Protein AF-A0A1H0ZGH8-F1 (afdb_monomer)

Secondary structure (DSSP, 8-state):
--------------------------------------SSHHHHHHHHHHHHHHHHHHHHHHHHHHHHHHHHHHHHHHHHHHHHHHHHHHHHHHHHHHHHHHHHHHHHHHHHHHHHHHHHHHHHHHHHHHHHHHHHHHHHHHHHHHHHHHHHHHHHHHHHHHHHHHHHHHHHHHHHHHHHHHHHHHHHHHHHHHHHHHHHHHHHHHHHHHHHHHHHHHHHHHHHHHHHHHHHHHHHHHHHHHHHHHHTTS--------------------------------------------TTSHHHHHTTTTPPPHHHHHHHHHHHHHHHHHHHHHHHHHHHHHHHHHHHHHHHHHHTT-HHHHHHHHHHHHHHHHHHHHHHT----TTS-HHHHSPP-EEEEETTEEEEE-HHHHHHHHHHHHHHHHHHHHHHHHHHHTT----GGG-HHHHH--TT--S-SS-HHHHHHHHHHHHHHHHHHHHHT--SSEEE-TTS-EEE-HHHHHHHH--EE--

Foldseek 3Di:
DDDDDDDDD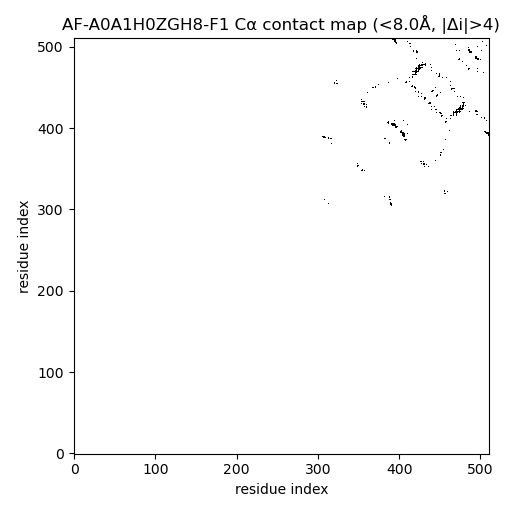DDDDDDDDDDDDDDDDDDDDDDDDDDDDDDPPPVVVVVVVVVVVVVVVVVVVVVVVVVVVVVVVVVVVVVVVVVVVVVVVVVVVVVVVVVVVVVVVVVVVVVVVVVVVVVVVVVVVVVVVVVVVVVVVVVVVVVVVVVVVVVVVVVVVVVVVVVVVVVVVVVVVVVVVVVVVVVVVVVVVVVVVVVVVVVVVVVVVVVVVVVVVVVVVVVVVVVVVVVVVVVVVVVVVVVVVVVVVVVPPDDDDDDDDDDDDDDDDDDDDDDDDDDDDDDDDDDDDDDDDDDDDDPDPPVVVVQVVQWDDPVQLVVQVVVLVVQLVVVVVVVVVCVVVVVVVLVVVLVVCVVLVLPQLNVLLVVVVVLVVVLCVVQVPDPDDSVPDCQSTGDWFWWWDDPNDIDTGHPVLLVLLLVLLFQLLQSLLSNLLSCLVSVHDQDLCPRVCLVCSCRPPNSDRDHPNSSSQSSNVSNVNSNVCNNVVHAPQWDQDPVRGIGGDPVSSCVSGVIDTDD

Structure (mmCIF, N/CA/C/O backbone):
data_AF-A0A1H0ZGH8-F1
#
_entry.id   AF-A0A1H0ZGH8-F1
#
loop_
_atom_site.group_PDB
_atom_site.id
_atom_site.type_symbol
_atom_site.label_atom_id
_atom_site.label_alt_id
_atom_site.label_comp_id
_atom_site.label_asym_id
_atom_site.label_entity_id
_atom_site.label_seq_id
_atom_site.pdbx_PDB_ins_code
_atom_site.Cartn_x
_atom_site.Cartn_y
_atom_site.Cartn_z
_atom_site.occupancy
_atom_site.B_iso_or_equiv
_atom_site.auth_seq_id
_atom_site.auth_comp_id
_atom_site.auth_asym_id
_atom_site.auth_atom_id
_atom_site.pdbx_PDB_model_num
ATOM 1 N N . MET A 1 1 ? 9.367 -15.165 -53.418 1.00 35.41 1 MET A N 1
ATOM 2 C CA . MET A 1 1 ? 10.200 -16.114 -54.198 1.00 35.41 1 MET A CA 1
ATOM 3 C C . MET A 1 1 ? 11.590 -15.508 -54.371 1.00 35.41 1 MET A C 1
ATOM 5 O O . MET A 1 1 ? 11.690 -14.289 -54.335 1.00 35.41 1 MET A O 1
ATOM 9 N N . LYS A 1 2 ? 12.652 -16.321 -54.455 1.00 34.22 2 LYS A N 1
ATOM 10 C CA . LYS A 1 2 ? 14.049 -15.844 -54.530 1.00 34.22 2 LYS A CA 1
ATOM 11 C C . LYS A 1 2 ? 14.490 -15.738 -55.994 1.00 34.22 2 LYS A C 1
ATOM 13 O O . LYS A 1 2 ? 14.250 -16.679 -56.740 1.00 34.22 2 LYS A O 1
ATOM 18 N N . PHE A 1 3 ? 15.186 -14.664 -56.362 1.00 30.50 3 PHE A N 1
ATOM 19 C CA . PHE A 1 3 ? 15.904 -14.552 -57.636 1.00 30.50 3 PHE A CA 1
ATOM 20 C C . PHE A 1 3 ? 17.407 -14.397 -57.384 1.00 30.50 3 PHE A C 1
ATOM 22 O O . PHE A 1 3 ? 17.817 -13.753 -56.421 1.00 30.50 3 PHE A O 1
ATOM 29 N N . SER A 1 4 ? 18.213 -14.994 -58.259 1.00 39.03 4 SER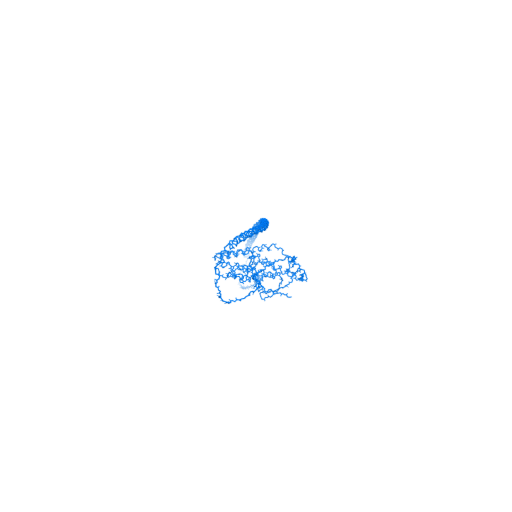 A N 1
ATOM 30 C CA . SER A 1 4 ? 19.667 -14.839 -58.322 1.00 39.03 4 SER A CA 1
ATOM 31 C C . SER A 1 4 ? 20.083 -14.917 -59.793 1.00 39.03 4 SER A C 1
ATOM 33 O O . SER A 1 4 ? 19.765 -15.922 -60.431 1.00 39.03 4 SER A O 1
ATOM 35 N N . PRO A 1 5 ? 20.748 -13.895 -60.358 1.00 48.28 5 PRO A N 1
ATOM 36 C CA . PRO A 1 5 ? 21.273 -13.957 -61.712 1.00 48.28 5 PRO A CA 1
ATOM 37 C C . PRO A 1 5 ? 22.747 -14.386 -61.699 1.00 48.28 5 PRO A C 1
ATOM 39 O O . PRO A 1 5 ? 23.598 -13.725 -61.102 1.00 48.28 5 PRO A O 1
ATOM 42 N N . ARG A 1 6 ? 23.073 -15.465 -62.418 1.00 38.88 6 ARG A N 1
ATOM 43 C CA . ARG A 1 6 ? 24.443 -15.731 -62.880 1.00 38.88 6 ARG A CA 1
ATOM 44 C C . ARG A 1 6 ? 24.473 -15.793 -64.400 1.00 38.88 6 ARG A C 1
ATOM 46 O O . ARG A 1 6 ? 23.538 -16.263 -65.035 1.00 38.88 6 ARG A O 1
ATOM 53 N N . GLN A 1 7 ? 25.557 -15.251 -64.936 1.00 35.25 7 GLN A N 1
ATOM 54 C CA . GLN A 1 7 ? 25.839 -15.103 -66.358 1.00 35.25 7 GLN A CA 1
ATOM 55 C C . GLN A 1 7 ? 26.063 -16.463 -67.027 1.00 35.25 7 GLN A C 1
ATOM 57 O O . GLN A 1 7 ? 26.673 -17.335 -66.411 1.00 35.25 7 GLN A O 1
ATOM 62 N N . GLN A 1 8 ? 25.688 -16.571 -68.304 1.00 33.31 8 GLN A N 1
ATOM 63 C CA . GLN A 1 8 ? 26.435 -17.278 -69.354 1.00 33.31 8 GLN A CA 1
ATOM 64 C C . GLN A 1 8 ? 25.757 -17.013 -70.708 1.00 33.31 8 GLN A C 1
ATOM 66 O O . GLN A 1 8 ? 24.575 -17.302 -70.871 1.00 33.31 8 GLN A O 1
ATOM 71 N N . THR A 1 9 ? 26.508 -16.482 -71.675 1.00 39.00 9 THR A N 1
ATOM 72 C CA . THR A 1 9 ? 26.060 -16.323 -73.070 1.00 39.00 9 THR A CA 1
ATOM 73 C C . THR A 1 9 ? 27.145 -16.848 -74.010 1.00 39.00 9 THR A C 1
ATOM 75 O O . THR A 1 9 ? 28.322 -16.878 -73.652 1.00 39.00 9 THR A O 1
ATOM 78 N N . LEU A 1 10 ? 26.719 -17.358 -75.165 1.00 34.16 10 LEU A N 1
ATOM 79 C CA . LEU A 1 10 ? 27.403 -18.416 -75.911 1.00 34.16 10 LEU A CA 1
ATOM 80 C C . LEU A 1 10 ? 28.387 -17.938 -76.993 1.00 34.16 10 LEU A C 1
ATOM 82 O O . LEU A 1 10 ? 28.419 -16.778 -77.392 1.00 34.16 10 LEU A O 1
ATOM 86 N N . TRP A 1 11 ? 29.166 -18.910 -77.473 1.00 33.50 11 TRP A N 1
ATOM 87 C CA . TRP A 1 11 ? 30.045 -18.844 -78.640 1.00 33.50 11 TRP A CA 1
ATOM 88 C C . TRP A 1 11 ? 29.290 -18.601 -79.957 1.00 33.50 11 TRP A C 1
ATOM 90 O O . TRP A 1 11 ? 28.129 -18.982 -80.097 1.00 33.50 11 TRP A O 1
ATOM 100 N N . SER A 1 12 ? 30.000 -18.109 -80.977 1.00 33.00 12 SER A N 1
ATOM 101 C CA . SER A 1 12 ? 29.697 -18.351 -82.399 1.00 33.00 12 SER A CA 1
ATOM 102 C C . SER A 1 12 ? 30.979 -18.252 -83.236 1.00 33.00 12 SER A C 1
ATOM 104 O O . SER A 1 12 ? 31.817 -17.391 -82.980 1.00 33.00 12 SER A O 1
ATOM 106 N N . VAL A 1 13 ? 31.144 -19.162 -84.200 1.00 38.44 13 VAL A N 1
ATOM 107 C CA . VAL A 1 13 ? 32.331 -19.300 -85.069 1.00 38.44 13 VAL A CA 1
ATOM 108 C C . VAL A 1 13 ? 32.000 -18.860 -86.503 1.00 38.44 13 VAL A C 1
ATOM 110 O O . VAL A 1 13 ? 30.837 -18.764 -86.883 1.00 38.44 13 VAL A O 1
ATOM 113 N N . ALA A 1 14 ? 33.052 -18.546 -87.259 1.00 36.88 14 ALA A N 1
ATOM 114 C CA . ALA A 1 14 ? 33.053 -17.985 -88.605 1.00 36.88 14 ALA A CA 1
ATOM 115 C C . ALA A 1 14 ? 32.233 -18.735 -89.673 1.00 36.88 14 ALA A C 1
ATOM 117 O O . ALA A 1 14 ? 32.023 -19.945 -89.612 1.00 36.88 14 ALA A O 1
ATOM 118 N N . LEU A 1 15 ? 31.919 -17.995 -90.738 1.00 31.98 15 LEU A N 1
ATOM 119 C CA . LEU A 1 15 ? 31.565 -18.511 -92.056 1.00 31.98 15 LEU A CA 1
ATOM 120 C C . LEU A 1 15 ? 32.203 -17.593 -93.107 1.00 31.98 15 LEU A C 1
ATOM 122 O O . LEU A 1 15 ? 32.178 -16.373 -92.959 1.00 31.98 15 LEU A O 1
ATOM 126 N N . GLY A 1 16 ? 32.798 -18.177 -94.144 1.00 29.95 16 GLY A N 1
ATOM 127 C CA . GLY A 1 16 ? 33.355 -17.450 -95.284 1.00 29.95 16 GLY A CA 1
ATOM 128 C C . GLY A 1 16 ? 32.779 -17.975 -96.594 1.00 29.95 16 GLY A C 1
ATOM 129 O O . GLY A 1 16 ? 32.256 -19.087 -96.639 1.00 29.95 16 GLY A O 1
ATOM 130 N N . ALA A 1 17 ? 32.904 -17.188 -97.661 1.00 30.97 17 ALA A N 1
ATOM 131 C CA . ALA A 1 17 ? 32.703 -17.631 -99.037 1.00 30.97 17 ALA A CA 1
ATOM 132 C C . ALA A 1 17 ? 33.471 -16.708 -99.995 1.00 30.97 17 ALA A C 1
ATOM 134 O O . ALA A 1 17 ? 33.555 -15.502 -99.766 1.00 30.97 17 ALA A O 1
ATOM 135 N N . ALA A 1 18 ? 34.012 -17.279 -101.068 1.00 35.06 18 ALA A N 1
ATOM 136 C CA . ALA A 1 18 ? 34.669 -16.579 -102.169 1.00 35.06 18 ALA A CA 1
ATOM 137 C C . ALA A 1 18 ? 34.145 -17.138 -103.500 1.00 35.06 18 ALA A C 1
ATOM 139 O O . ALA A 1 18 ? 33.800 -18.313 -103.532 1.00 35.06 18 ALA A O 1
ATOM 140 N N . LEU A 1 19 ? 34.100 -16.309 -104.552 1.00 33.81 19 LEU A N 1
ATOM 141 C CA . LEU A 1 19 ? 33.882 -16.576 -105.996 1.00 33.81 19 LEU A CA 1
ATOM 142 C C . LEU A 1 19 ? 33.935 -15.179 -106.696 1.00 33.81 19 LEU A C 1
ATOM 144 O O . LEU A 1 19 ? 33.584 -14.199 -106.046 1.00 33.81 19 LEU A O 1
ATOM 148 N N . ALA A 1 20 ? 34.290 -14.960 -107.972 1.00 31.91 20 ALA A N 1
ATOM 149 C CA . ALA A 1 20 ? 35.032 -15.742 -108.974 1.00 31.91 20 ALA A CA 1
ATOM 150 C C . ALA A 1 20 ? 35.286 -14.908 -110.265 1.00 31.91 20 ALA A C 1
ATOM 152 O O . ALA A 1 20 ? 34.712 -13.832 -110.414 1.00 31.91 20 ALA A O 1
ATOM 153 N N . LEU A 1 21 ? 36.020 -15.531 -111.213 1.00 31.80 21 LEU A N 1
ATOM 154 C CA . LEU A 1 21 ? 36.172 -15.270 -112.672 1.00 31.80 21 LEU A CA 1
ATOM 155 C C . LEU A 1 21 ? 37.342 -14.328 -113.049 1.00 31.80 21 LEU A C 1
ATOM 157 O O . LEU A 1 21 ? 37.540 -13.317 -112.391 1.00 31.80 21 LEU A O 1
ATOM 161 N N . GLY A 1 22 ? 38.221 -14.609 -114.031 1.00 30.20 22 GLY A N 1
ATOM 162 C CA . GLY A 1 22 ? 38.141 -15.431 -115.268 1.00 30.20 22 GLY A CA 1
ATOM 163 C C . GLY A 1 22 ? 38.041 -14.478 -116.479 1.00 30.20 22 GLY A C 1
ATOM 164 O O . GLY A 1 22 ? 37.261 -13.543 -116.393 1.00 30.20 22 GLY A O 1
ATOM 165 N N . MET A 1 23 ? 38.750 -14.541 -117.616 1.00 32.25 23 MET A N 1
ATOM 166 C CA . MET A 1 23 ? 39.504 -15.538 -118.417 1.00 32.25 23 MET A CA 1
ATOM 167 C C . MET A 1 23 ? 40.626 -14.769 -119.199 1.00 32.25 23 MET A C 1
ATOM 169 O O . MET A 1 23 ? 40.714 -13.558 -119.033 1.00 32.25 23 MET A O 1
ATOM 173 N N . GLY A 1 24 ? 41.513 -15.291 -120.066 1.00 29.92 24 GLY A N 1
ATOM 174 C CA . GLY A 1 24 ? 41.776 -16.623 -120.643 1.00 29.92 24 GLY A CA 1
ATOM 175 C C . GLY A 1 24 ? 43.001 -16.584 -121.604 1.00 29.92 24 GLY A C 1
ATOM 176 O O . GLY A 1 24 ? 43.551 -15.515 -121.851 1.00 29.92 24 GLY A O 1
ATOM 177 N N . ALA A 1 25 ? 43.443 -17.742 -122.119 1.00 32.28 25 ALA A N 1
ATOM 178 C CA . ALA A 1 25 ? 44.530 -17.904 -123.118 1.00 32.28 25 ALA A CA 1
ATOM 179 C C . ALA A 1 25 ? 43.969 -17.847 -124.580 1.00 32.28 25 ALA A C 1
ATOM 181 O O . ALA A 1 25 ? 42.783 -17.575 -124.727 1.00 32.28 25 ALA A O 1
ATOM 182 N N . ALA A 1 26 ? 44.666 -18.076 -125.711 1.00 31.95 26 ALA A N 1
ATOM 183 C CA . ALA A 1 26 ? 45.982 -18.667 -126.023 1.00 31.95 26 ALA A CA 1
ATOM 184 C C . ALA A 1 26 ? 46.536 -18.159 -127.397 1.00 31.95 26 ALA A C 1
ATOM 186 O O . ALA A 1 26 ? 46.097 -17.127 -127.891 1.00 31.95 26 ALA A O 1
ATOM 187 N N . ALA A 1 27 ? 47.523 -18.857 -127.987 1.00 35.25 27 ALA A N 1
ATOM 188 C CA . ALA A 1 27 ? 48.404 -18.397 -129.083 1.00 35.25 27 ALA A CA 1
ATOM 189 C C . ALA A 1 27 ? 48.091 -18.956 -130.507 1.00 35.25 27 ALA A C 1
ATOM 191 O O . ALA A 1 27 ? 47.054 -19.581 -130.704 1.00 35.25 27 ALA A O 1
ATOM 192 N N . THR A 1 28 ? 49.068 -18.817 -131.436 1.00 35.22 28 THR A N 1
ATOM 193 C CA . THR A 1 28 ? 49.209 -19.355 -132.832 1.00 35.22 28 THR A CA 1
ATOM 194 C C . THR A 1 28 ? 48.616 -18.498 -133.975 1.00 35.22 28 THR A C 1
ATOM 196 O O . THR A 1 28 ? 47.632 -17.810 -133.742 1.00 35.22 28 THR A O 1
ATOM 199 N N . ALA A 1 29 ? 49.126 -18.480 -135.226 1.00 33.81 29 ALA A N 1
ATOM 200 C CA . ALA A 1 29 ? 50.468 -18.751 -135.806 1.00 33.81 29 ALA A CA 1
ATOM 201 C C . ALA A 1 29 ? 50.516 -18.345 -137.314 1.00 33.81 29 ALA A C 1
ATOM 203 O O . ALA A 1 29 ? 49.486 -18.444 -137.970 1.00 33.81 29 ALA A O 1
ATOM 204 N N . GLN A 1 30 ? 51.717 -18.031 -137.851 1.00 35.06 30 GLN A N 1
ATOM 205 C CA . GLN A 1 30 ? 52.106 -17.972 -139.295 1.00 35.06 30 GLN A CA 1
ATOM 206 C C . GLN A 1 30 ? 51.348 -16.947 -140.195 1.00 35.06 30 GLN A C 1
ATOM 208 O O . GLN A 1 30 ? 50.304 -16.442 -139.813 1.00 35.06 30 GLN A O 1
ATOM 213 N N . ASP A 1 31 ? 51.845 -16.487 -141.353 1.00 31.62 31 ASP A N 1
ATOM 214 C CA . ASP A 1 31 ? 52.792 -17.063 -142.328 1.00 31.62 31 ASP A CA 1
ATOM 215 C C . ASP A 1 31 ? 53.633 -15.970 -143.054 1.00 31.62 31 ASP A C 1
ATOM 217 O O . ASP A 1 31 ? 53.323 -14.789 -142.933 1.00 31.62 31 ASP A O 1
ATOM 221 N N . ARG A 1 32 ? 54.682 -16.420 -143.765 1.00 32.38 32 ARG A N 1
ATOM 222 C CA . ARG A 1 32 ? 55.475 -15.859 -144.902 1.00 32.38 32 ARG A CA 1
ATOM 223 C C . ARG A 1 32 ? 55.367 -14.378 -145.338 1.00 32.38 32 ARG A C 1
ATOM 225 O O . ARG A 1 32 ? 54.295 -13.790 -145.361 1.00 32.38 32 ARG A O 1
ATOM 232 N N . ASP A 1 33 ? 56.433 -13.747 -145.843 1.00 33.22 33 ASP A N 1
ATOM 233 C CA . ASP A 1 33 ? 57.832 -14.176 -146.115 1.00 33.22 33 ASP A CA 1
ATOM 234 C C . ASP A 1 33 ? 58.761 -12.928 -145.925 1.00 33.22 33 ASP A C 1
ATOM 236 O O . ASP A 1 33 ? 58.367 -12.033 -145.178 1.00 33.22 33 ASP A O 1
ATOM 240 N N . ASP A 1 34 ? 59.982 -12.722 -146.441 1.00 32.81 34 ASP A N 1
ATOM 241 C CA . ASP A 1 34 ? 60.816 -13.389 -147.461 1.00 32.81 34 ASP A CA 1
ATOM 242 C C . ASP A 1 34 ? 62.328 -13.160 -147.141 1.00 32.81 34 ASP A C 1
ATOM 244 O O . ASP A 1 34 ? 62.718 -12.972 -145.983 1.00 32.81 34 ASP A O 1
ATOM 248 N N . ARG A 1 35 ? 63.190 -13.162 -148.163 1.00 36.09 35 ARG A N 1
ATOM 249 C CA . ARG A 1 35 ? 64.628 -12.822 -148.178 1.00 36.09 35 ARG A CA 1
ATOM 250 C C . ARG A 1 35 ? 64.806 -11.395 -148.741 1.00 36.09 35 ARG A C 1
ATOM 252 O O . ARG A 1 35 ? 63.948 -10.926 -149.473 1.00 36.09 35 ARG A O 1
ATOM 259 N N . GLU A 1 36 ? 65.843 -10.610 -148.453 1.00 35.78 36 GLU A N 1
ATOM 260 C CA . GLU A 1 36 ? 67.275 -10.893 -148.257 1.00 35.78 36 GLU A CA 1
ATOM 261 C C . GLU A 1 36 ? 67.909 -9.781 -147.357 1.00 35.78 36 GLU A C 1
ATOM 263 O O . GLU A 1 36 ? 67.168 -9.073 -146.685 1.00 35.78 36 GLU A O 1
ATOM 268 N N . ASP A 1 37 ? 69.243 -9.620 -147.312 1.00 39.06 37 ASP A N 1
ATOM 269 C CA . ASP A 1 37 ? 70.017 -8.603 -146.536 1.00 39.06 37 ASP A CA 1
ATOM 270 C C . ASP A 1 37 ? 70.392 -8.926 -145.067 1.00 39.06 37 ASP A C 1
ATOM 272 O O . ASP A 1 37 ? 70.087 -8.214 -144.104 1.00 39.06 37 ASP A O 1
ATOM 276 N N . LYS A 1 38 ? 71.189 -9.990 -144.897 1.00 45.91 38 LYS A N 1
ATOM 277 C CA . LYS A 1 38 ? 71.980 -10.240 -143.676 1.00 45.91 38 LYS A CA 1
ATOM 278 C C . LYS A 1 38 ? 73.249 -9.368 -143.597 1.00 45.91 38 LYS A C 1
ATOM 280 O O . LYS A 1 38 ? 73.778 -8.921 -144.603 1.00 45.91 38 LYS A O 1
ATOM 285 N N . GLU A 1 39 ? 73.779 -9.270 -142.370 1.00 44.16 39 GLU A N 1
ATOM 286 C CA . GLU A 1 39 ? 75.159 -8.904 -141.959 1.00 44.16 39 GLU A CA 1
ATOM 287 C C . GLU A 1 39 ? 75.441 -7.490 -141.406 1.00 44.16 39 GLU A C 1
ATOM 289 O O . GLU A 1 39 ? 76.389 -7.352 -140.633 1.00 44.16 39 GLU A O 1
ATOM 294 N N . GLN A 1 40 ? 74.610 -6.462 -141.631 1.00 47.59 40 GLN A N 1
ATOM 295 C CA . GLN A 1 40 ? 74.812 -5.146 -140.970 1.00 47.59 40 GLN A CA 1
ATOM 296 C C . GLN A 1 40 ? 74.002 -4.934 -139.670 1.00 47.59 40 GLN A C 1
ATOM 298 O O . GLN A 1 40 ? 74.335 -4.059 -138.868 1.00 47.59 40 GLN A O 1
ATOM 303 N N . SER A 1 41 ? 72.976 -5.753 -139.410 1.00 50.59 41 SER A N 1
ATOM 304 C CA . SER A 1 41 ? 72.090 -5.634 -138.231 1.00 50.59 41 SER A CA 1
ATOM 305 C C . SER A 1 41 ? 72.792 -5.960 -136.898 1.00 50.59 41 SER A C 1
ATOM 307 O O . SER A 1 41 ? 72.607 -5.285 -135.877 1.00 50.59 41 SER A O 1
ATOM 309 N N . ASP A 1 42 ? 73.648 -6.983 -136.909 1.00 52.72 42 ASP A N 1
ATOM 310 C CA . ASP A 1 42 ? 73.988 -7.743 -135.701 1.00 52.72 42 ASP A CA 1
ATOM 311 C C . ASP A 1 42 ? 74.955 -7.004 -134.764 1.00 52.72 42 ASP A C 1
ATOM 313 O O . ASP A 1 42 ? 74.955 -7.227 -133.549 1.00 52.72 42 ASP A O 1
ATOM 317 N N . ASN A 1 43 ? 75.750 -6.071 -135.298 1.00 55.62 43 ASN A N 1
ATOM 318 C CA . ASN A 1 43 ? 76.629 -5.222 -134.492 1.00 55.62 43 ASN A CA 1
ATOM 319 C C . ASN A 1 43 ? 75.876 -4.080 -133.792 1.00 55.62 43 ASN A C 1
ATOM 321 O O . ASN A 1 43 ? 76.265 -3.693 -132.688 1.00 55.62 43 ASN A O 1
ATOM 325 N N . LYS A 1 44 ? 74.780 -3.573 -134.374 1.00 57.22 44 LYS A N 1
ATOM 326 C CA . LYS A 1 44 ? 73.955 -2.534 -133.738 1.00 57.22 44 LYS A CA 1
ATOM 327 C C . LYS A 1 44 ? 73.125 -3.125 -132.595 1.00 57.22 44 LYS A C 1
ATOM 329 O O . LYS A 1 44 ? 73.181 -2.619 -131.475 1.00 57.22 44 LYS A O 1
ATOM 334 N N . ALA A 1 45 ? 72.491 -4.276 -132.835 1.00 57.19 45 ALA A N 1
ATOM 335 C CA . ALA A 1 45 ? 71.719 -5.005 -131.826 1.00 57.19 45 ALA A CA 1
ATOM 336 C C . ALA A 1 45 ? 72.531 -5.305 -130.546 1.00 57.19 45 ALA A C 1
ATOM 338 O O . ALA A 1 45 ? 72.040 -5.116 -129.433 1.00 57.19 45 ALA A O 1
ATOM 339 N N . ARG A 1 46 ? 73.806 -5.704 -130.680 1.00 60.97 46 ARG A N 1
ATOM 340 C CA . ARG A 1 46 ? 74.699 -5.979 -129.535 1.00 60.97 46 ARG A CA 1
ATOM 341 C C . ARG A 1 46 ? 75.082 -4.732 -128.729 1.00 60.97 46 ARG A C 1
ATOM 343 O O . ARG A 1 46 ? 75.343 -4.850 -127.530 1.00 60.97 46 ARG A O 1
ATOM 350 N N . ALA A 1 47 ? 75.135 -3.554 -129.353 1.00 61.31 47 ALA A N 1
ATOM 351 C CA . ALA A 1 47 ? 75.419 -2.297 -128.662 1.00 61.31 47 ALA A CA 1
ATOM 352 C C . ALA A 1 47 ? 74.206 -1.827 -127.840 1.00 61.31 47 ALA A C 1
ATOM 354 O O . ALA A 1 47 ? 74.349 -1.507 -126.656 1.00 61.31 47 ALA A O 1
ATOM 355 N N . ASP A 1 48 ? 73.011 -1.879 -128.433 1.00 63.69 48 ASP A N 1
ATOM 356 C CA . ASP A 1 48 ? 71.762 -1.506 -127.761 1.00 63.69 48 ASP A CA 1
ATOM 357 C C . ASP A 1 48 ? 71.427 -2.479 -126.615 1.00 63.69 48 ASP A C 1
ATOM 359 O O . ASP A 1 48 ? 71.094 -2.047 -125.510 1.00 63.69 48 ASP A O 1
ATOM 363 N N . GLN A 1 49 ? 71.658 -3.784 -126.802 1.00 67.12 49 GLN A N 1
ATOM 364 C CA . GLN A 1 49 ? 71.487 -4.795 -125.750 1.00 67.12 49 GLN A CA 1
ATOM 365 C C . GLN A 1 49 ? 72.419 -4.566 -124.541 1.00 67.12 49 GLN A C 1
ATOM 367 O O . GLN A 1 49 ? 72.034 -4.834 -123.401 1.00 67.12 49 GLN A O 1
ATOM 372 N N . ARG A 1 50 ? 73.631 -4.023 -124.748 1.00 70.56 50 ARG A N 1
ATOM 373 C CA . ARG A 1 50 ? 74.539 -3.639 -123.647 1.00 70.56 50 ARG A CA 1
ATOM 374 C C . ARG A 1 50 ? 74.074 -2.386 -122.906 1.00 70.56 50 ARG A C 1
ATOM 376 O O . ARG A 1 50 ? 74.228 -2.342 -121.686 1.00 70.56 50 ARG A O 1
ATOM 383 N N . ARG A 1 51 ? 73.492 -1.397 -123.598 1.00 70.00 51 ARG A N 1
ATOM 384 C CA . ARG A 1 51 ? 72.862 -0.232 -122.946 1.00 70.00 51 ARG A CA 1
ATOM 385 C C . ARG A 1 51 ? 71.671 -0.654 -122.093 1.00 70.00 51 ARG A C 1
ATOM 387 O O . ARG A 1 51 ? 71.664 -0.354 -120.905 1.00 70.00 51 ARG A O 1
ATOM 394 N N . GLN A 1 52 ? 70.765 -1.457 -122.649 1.00 70.19 52 GLN A N 1
ATOM 395 C CA . GLN A 1 52 ? 69.611 -1.991 -121.920 1.00 70.19 52 GLN A CA 1
ATOM 396 C C . GLN A 1 52 ? 70.031 -2.810 -120.686 1.00 70.19 52 GLN A C 1
ATOM 398 O O . GLN A 1 52 ? 69.446 -2.660 -119.617 1.00 70.19 52 GLN A O 1
ATOM 403 N N . GLN A 1 53 ? 71.093 -3.625 -120.774 1.00 72.31 53 GLN A N 1
ATOM 404 C CA . GLN A 1 53 ? 71.635 -4.329 -119.601 1.00 72.31 53 GLN A CA 1
ATOM 405 C C . GLN A 1 53 ? 72.284 -3.397 -118.563 1.00 72.31 53 GLN A C 1
ATOM 407 O O . GLN A 1 53 ? 72.233 -3.696 -117.368 1.00 72.31 53 GLN A O 1
ATOM 412 N N . ALA A 1 54 ? 72.905 -2.290 -118.979 1.00 71.56 54 ALA A N 1
ATOM 413 C CA . ALA A 1 54 ? 73.471 -1.304 -118.059 1.00 71.56 54 ALA A CA 1
ATOM 414 C C . ALA A 1 54 ? 72.371 -0.511 -117.332 1.00 71.56 54 ALA A C 1
ATOM 416 O O . ALA A 1 54 ? 72.433 -0.363 -116.111 1.00 71.56 54 ALA A O 1
ATOM 417 N N . GLU A 1 55 ? 71.339 -0.081 -118.059 1.00 73.50 55 GLU A N 1
ATOM 418 C CA . GLU A 1 55 ? 70.161 0.607 -117.521 1.00 73.50 55 GLU A CA 1
ATOM 419 C C . GLU A 1 55 ? 69.383 -0.306 -116.563 1.00 73.50 55 GLU A C 1
ATOM 421 O O . GLU A 1 55 ? 69.164 0.076 -115.415 1.00 73.50 55 GLU A O 1
ATOM 426 N N . ALA A 1 56 ? 69.107 -1.559 -116.944 1.00 71.62 56 ALA A N 1
ATOM 427 C CA . ALA A 1 56 ? 68.445 -2.536 -116.074 1.00 71.62 56 ALA A CA 1
ATOM 428 C C . ALA A 1 56 ? 69.219 -2.802 -114.766 1.00 71.62 56 ALA A C 1
ATOM 430 O O . ALA A 1 56 ? 68.617 -2.930 -113.698 1.00 71.62 56 ALA A O 1
ATOM 431 N N . ARG A 1 57 ? 70.561 -2.835 -114.807 1.00 77.00 57 ARG A N 1
ATOM 432 C CA . ARG A 1 57 ? 71.395 -2.926 -113.591 1.00 77.00 57 ARG A CA 1
ATOM 433 C C . ARG A 1 57 ? 71.311 -1.661 -112.738 1.00 77.00 57 ARG A C 1
ATOM 435 O O . ARG A 1 57 ? 71.316 -1.758 -111.511 1.00 77.00 57 ARG A O 1
ATOM 442 N N . GLN A 1 58 ? 71.235 -0.486 -113.358 1.00 75.75 58 GLN A N 1
ATOM 443 C CA . GLN A 1 58 ? 71.123 0.787 -112.648 1.00 75.75 58 GLN A CA 1
ATOM 444 C C . GLN A 1 58 ? 69.734 0.959 -112.007 1.00 75.75 58 GLN A C 1
ATOM 446 O O . GLN A 1 58 ? 69.637 1.448 -110.880 1.00 75.75 58 GLN A O 1
ATOM 451 N N . GLU A 1 59 ? 68.672 0.486 -112.661 1.00 74.25 59 GLU A N 1
ATOM 452 C CA . GLU A 1 59 ? 67.327 0.403 -112.086 1.00 74.25 59 GLU A CA 1
ATOM 453 C C . GLU A 1 59 ? 67.242 -0.625 -110.956 1.00 74.25 59 GLU A C 1
ATOM 455 O O . GLU A 1 59 ? 66.735 -0.290 -109.886 1.00 74.25 59 GLU A O 1
ATOM 460 N N . GLN A 1 60 ? 67.807 -1.829 -111.115 1.00 76.12 60 GLN A N 1
ATOM 461 C CA . GLN A 1 60 ? 67.899 -2.803 -110.018 1.00 76.12 60 GLN A CA 1
ATOM 462 C C . GLN A 1 60 ? 68.664 -2.240 -108.813 1.00 76.12 60 GLN A C 1
ATOM 464 O O . GLN A 1 60 ? 68.236 -2.433 -107.674 1.00 76.12 60 GLN A O 1
ATOM 469 N N . ALA A 1 61 ? 69.756 -1.502 -109.036 1.00 74.50 61 ALA A N 1
ATOM 470 C CA . ALA A 1 61 ? 70.485 -0.834 -107.962 1.00 74.50 61 ALA A CA 1
ATOM 471 C C . ALA A 1 61 ? 69.611 0.212 -107.244 1.00 74.50 61 ALA A C 1
ATOM 473 O O . ALA A 1 61 ? 69.565 0.219 -106.013 1.00 74.50 61 ALA A O 1
ATOM 474 N N . ARG A 1 62 ? 68.859 1.039 -107.987 1.00 78.81 62 ARG A N 1
ATOM 475 C CA . ARG A 1 62 ? 67.902 2.009 -107.417 1.00 78.81 62 ARG A CA 1
ATOM 476 C C . ARG A 1 62 ? 66.772 1.325 -106.642 1.00 78.81 62 ARG A C 1
ATOM 478 O O . ARG A 1 62 ? 66.461 1.761 -105.537 1.00 78.81 62 ARG A O 1
ATOM 485 N N . GLN A 1 63 ? 66.201 0.239 -107.166 1.00 75.69 63 GLN A N 1
ATOM 486 C CA . GLN A 1 63 ? 65.158 -0.538 -106.487 1.00 75.69 63 GLN A CA 1
ATOM 487 C C . GLN A 1 63 ? 65.676 -1.161 -105.183 1.00 75.69 63 GLN A C 1
ATOM 489 O O . GLN A 1 63 ? 65.027 -1.018 -104.148 1.00 75.69 63 GLN A O 1
ATOM 494 N N . GLN A 1 64 ? 66.873 -1.759 -105.181 1.00 76.56 64 GLN A N 1
ATOM 495 C CA . GLN A 1 64 ? 67.495 -2.265 -103.950 1.00 76.56 64 GLN A CA 1
ATOM 496 C C . GLN A 1 64 ? 67.797 -1.146 -102.943 1.00 76.56 64 GLN A C 1
ATOM 498 O O . GLN A 1 64 ? 67.688 -1.358 -101.735 1.00 76.56 64 GLN A O 1
ATOM 503 N N . GLN A 1 65 ? 68.179 0.047 -103.405 1.00 74.62 65 GLN A N 1
ATOM 504 C CA . GLN A 1 65 ? 68.428 1.187 -102.521 1.00 74.62 65 GLN A CA 1
ATOM 505 C C . GLN A 1 65 ? 67.124 1.703 -101.892 1.00 74.62 65 GLN A C 1
ATOM 507 O O . GLN A 1 65 ? 67.091 1.956 -100.687 1.00 74.62 65 GLN A O 1
ATOM 512 N N . ALA A 1 66 ? 66.039 1.775 -102.671 1.00 73.56 66 ALA A N 1
ATOM 513 C CA . ALA A 1 66 ? 64.702 2.122 -102.192 1.00 73.56 66 ALA A CA 1
ATOM 514 C C . ALA A 1 66 ? 64.148 1.080 -101.201 1.00 73.56 66 ALA A C 1
ATOM 516 O O . ALA A 1 66 ? 63.613 1.456 -100.160 1.00 73.56 66 ALA A O 1
ATOM 517 N N . GLN A 1 67 ? 64.344 -0.219 -101.463 1.00 74.00 67 GLN A N 1
ATOM 518 C CA . GLN A 1 67 ? 63.981 -1.298 -100.533 1.00 74.00 67 GLN A CA 1
ATOM 519 C C . GLN A 1 67 ? 64.710 -1.150 -99.191 1.00 74.00 67 GLN A C 1
ATOM 521 O O . GLN A 1 67 ? 64.054 -1.077 -98.155 1.00 74.00 67 GLN A O 1
ATOM 526 N N . ARG A 1 68 ? 66.040 -0.972 -99.194 1.00 76.81 68 ARG A N 1
ATOM 527 C CA . ARG A 1 68 ? 66.825 -0.767 -97.957 1.00 76.81 68 ARG A CA 1
ATOM 528 C C . ARG A 1 68 ? 66.435 0.506 -97.195 1.00 76.81 68 ARG A C 1
ATOM 530 O O . ARG A 1 68 ? 66.567 0.549 -95.973 1.00 76.81 68 ARG A O 1
ATOM 537 N N . GLN A 1 69 ? 65.980 1.555 -97.884 1.00 73.19 69 GLN A N 1
ATOM 538 C CA . GLN A 1 69 ? 65.433 2.753 -97.233 1.00 73.19 69 GLN A CA 1
ATOM 539 C C . GLN A 1 69 ? 64.053 2.482 -96.613 1.00 73.19 69 GLN A C 1
ATOM 541 O O . GLN A 1 69 ? 63.812 2.894 -95.478 1.00 73.19 69 GLN A O 1
ATOM 546 N N . GLY A 1 70 ? 63.182 1.741 -97.304 1.00 70.38 70 GLY A N 1
ATOM 547 C CA . GLY A 1 70 ? 61.886 1.305 -96.780 1.00 70.38 70 GLY A CA 1
ATOM 548 C C . GLY A 1 70 ? 62.013 0.404 -95.547 1.00 70.38 70 GLY A C 1
ATOM 549 O O . GLY A 1 70 ? 61.331 0.637 -94.551 1.00 70.38 70 GLY A O 1
ATOM 550 N N . GLU A 1 71 ? 62.935 -0.561 -95.569 1.00 71.75 71 GLU A N 1
ATOM 551 C CA . GLU A 1 71 ? 63.251 -1.431 -94.426 1.00 71.75 71 GLU A CA 1
ATOM 552 C C . GLU A 1 71 ? 63.729 -0.624 -93.211 1.00 71.75 71 GLU A C 1
ATOM 554 O O . GLU A 1 71 ? 63.224 -0.818 -92.106 1.00 71.75 71 GLU A O 1
ATOM 559 N N . ARG A 1 72 ? 64.641 0.342 -93.405 1.00 73.19 72 ARG A N 1
ATOM 560 C CA . ARG A 1 72 ? 65.103 1.230 -92.320 1.00 73.19 72 ARG A CA 1
ATOM 561 C C . ARG A 1 72 ? 63.958 2.029 -91.697 1.00 73.19 72 ARG A C 1
ATOM 563 O O . ARG A 1 72 ? 63.839 2.044 -90.476 1.00 73.19 72 ARG A O 1
ATOM 570 N N . GLN A 1 73 ? 63.081 2.618 -92.514 1.00 73.31 73 GLN A N 1
ATOM 571 C CA . GLN A 1 73 ? 61.918 3.357 -92.011 1.00 73.31 73 GLN A CA 1
ATOM 572 C C . GLN A 1 73 ? 60.903 2.457 -91.288 1.00 73.31 73 GLN A C 1
ATOM 574 O O . GLN A 1 73 ? 60.268 2.903 -90.333 1.00 73.31 73 GLN A O 1
ATOM 579 N N . GLN A 1 74 ? 60.731 1.197 -91.706 1.00 72.19 74 GLN A N 1
ATOM 580 C CA . GLN A 1 74 ? 59.886 0.244 -90.977 1.00 72.19 74 GLN A CA 1
ATOM 581 C C . GLN A 1 74 ? 60.490 -0.126 -89.616 1.00 72.19 74 GLN A C 1
ATOM 583 O O . GLN A 1 74 ? 59.764 -0.166 -88.623 1.00 72.19 74 GLN A O 1
ATOM 588 N N . VAL A 1 75 ? 61.809 -0.334 -89.551 1.00 75.81 75 VAL A N 1
ATOM 589 C CA . VAL A 1 75 ? 62.528 -0.616 -88.298 1.00 75.81 75 VAL A CA 1
ATOM 590 C C . VAL A 1 75 ? 62.453 0.569 -87.330 1.00 75.81 75 VAL A C 1
ATOM 592 O O . VAL A 1 75 ? 62.169 0.363 -86.151 1.00 75.81 75 VAL A O 1
ATOM 595 N N . GLU A 1 76 ? 62.620 1.809 -87.801 1.00 73.75 76 GLU A N 1
ATOM 596 C CA . GLU A 1 76 ? 62.445 3.010 -86.966 1.00 73.75 76 GLU A CA 1
ATOM 597 C C . GLU A 1 76 ? 61.015 3.130 -86.421 1.00 73.75 76 GLU A C 1
ATOM 599 O O . GLU A 1 76 ? 60.841 3.220 -85.206 1.00 73.75 76 GLU A O 1
ATOM 604 N N . ARG A 1 77 ? 59.981 2.999 -87.267 1.00 73.31 77 ARG A N 1
ATOM 605 C CA . ARG A 1 77 ? 58.577 3.017 -86.803 1.00 73.31 77 ARG A CA 1
ATOM 606 C C . ARG A 1 77 ? 58.268 1.901 -85.802 1.00 73.31 77 ARG A C 1
ATOM 608 O O . ARG A 1 77 ? 57.501 2.124 -84.867 1.00 73.31 77 ARG A O 1
ATOM 615 N N . GLY A 1 78 ? 58.853 0.714 -85.979 1.00 76.00 78 GLY A N 1
ATOM 616 C CA . GLY A 1 78 ? 58.736 -0.392 -85.027 1.00 76.00 78 GLY A CA 1
ATOM 617 C C . GLY A 1 78 ? 59.350 -0.051 -83.667 1.00 76.00 78 GLY A C 1
ATOM 618 O O . GLY A 1 78 ? 58.705 -0.238 -82.633 1.00 76.00 78 GLY A O 1
ATOM 619 N N . ASN A 1 79 ? 60.555 0.523 -83.669 1.00 80.31 79 ASN A N 1
ATOM 620 C CA . ASN A 1 79 ? 61.245 0.970 -82.459 1.00 80.31 79 ASN A CA 1
ATOM 621 C C . ASN A 1 79 ? 60.485 2.099 -81.740 1.00 80.31 79 ASN A C 1
ATOM 623 O O . ASN A 1 79 ? 60.357 2.064 -80.515 1.00 80.31 79 ASN A O 1
ATOM 627 N N . ASP A 1 80 ? 59.938 3.068 -82.476 1.00 79.75 80 ASP A N 1
ATOM 628 C CA . ASP A 1 80 ? 59.165 4.177 -81.907 1.00 79.75 80 ASP A CA 1
ATOM 629 C C . ASP A 1 80 ? 57.829 3.710 -81.319 1.00 79.75 80 ASP A C 1
ATOM 631 O O . ASP A 1 80 ? 57.485 4.086 -80.195 1.00 79.75 80 ASP A O 1
ATOM 635 N N . ALA A 1 81 ? 57.109 2.816 -82.004 1.00 75.62 81 ALA A N 1
ATOM 636 C CA . ALA A 1 81 ? 55.903 2.190 -81.462 1.00 75.62 81 ALA A CA 1
ATOM 637 C C . ALA A 1 81 ? 56.200 1.401 -80.172 1.00 75.62 81 ALA A C 1
ATOM 639 O O . ALA A 1 81 ? 55.433 1.456 -79.207 1.00 75.62 81 ALA A O 1
ATOM 640 N N . GLN A 1 82 ? 57.342 0.707 -80.113 1.00 81.12 82 GLN A N 1
ATOM 641 C CA . GLN A 1 82 ? 57.764 -0.037 -78.926 1.00 81.12 82 GLN A CA 1
ATOM 642 C C . GLN A 1 82 ? 58.172 0.892 -77.765 1.00 81.12 82 GLN A C 1
ATOM 644 O O . GLN A 1 82 ? 57.856 0.597 -76.608 1.00 81.12 82 GLN A O 1
ATOM 649 N N . ARG A 1 83 ? 58.796 2.045 -78.052 1.00 83.75 83 ARG A N 1
ATOM 650 C CA . ARG A 1 83 ? 59.070 3.108 -77.064 1.00 83.75 83 ARG A CA 1
ATOM 651 C C . ARG A 1 83 ? 57.780 3.700 -76.499 1.00 83.75 83 ARG A C 1
ATOM 653 O O . ARG A 1 83 ? 57.612 3.705 -75.281 1.00 83.75 83 ARG A O 1
ATOM 660 N N . GLN A 1 84 ? 56.837 4.087 -77.358 1.00 83.25 84 GLN A N 1
ATOM 661 C CA . GLN A 1 84 ? 55.527 4.599 -76.937 1.00 83.25 84 GLN A CA 1
ATOM 662 C C . GLN A 1 84 ? 54.764 3.576 -76.080 1.00 83.25 84 GLN A C 1
ATOM 664 O O . GLN A 1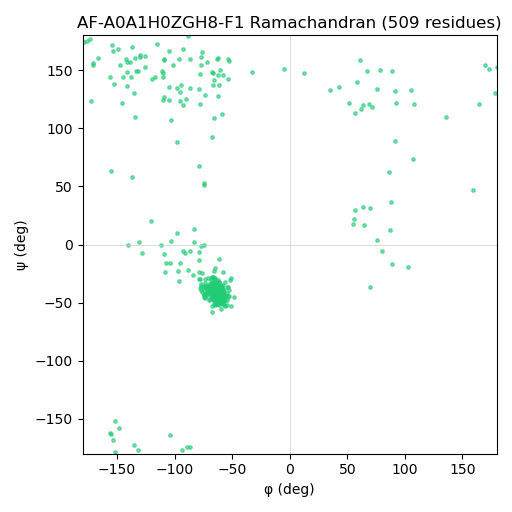 84 ? 54.182 3.932 -75.055 1.00 83.25 84 GLN A O 1
ATOM 669 N N . GLN A 1 85 ? 54.817 2.285 -76.429 1.00 83.44 85 GLN A N 1
ATOM 670 C CA . GLN A 1 85 ? 54.196 1.227 -75.625 1.00 83.44 85 GLN A CA 1
ATOM 671 C C . GLN A 1 85 ? 54.869 1.056 -74.247 1.00 83.44 85 GLN A C 1
ATOM 673 O O . GLN A 1 85 ? 54.184 0.812 -73.251 1.00 83.44 85 GLN A O 1
ATOM 678 N N . MET A 1 86 ? 56.195 1.199 -74.161 1.00 83.56 86 MET A N 1
ATOM 679 C CA . MET A 1 86 ? 56.942 1.174 -72.895 1.00 83.56 86 MET A CA 1
ATOM 680 C C . MET A 1 86 ? 56.625 2.388 -72.009 1.00 83.56 86 MET A C 1
ATOM 682 O O . MET A 1 86 ? 56.460 2.235 -70.797 1.00 83.56 86 MET A O 1
ATOM 686 N N . GLU A 1 87 ? 56.485 3.576 -72.595 1.00 84.88 87 GLU A N 1
ATOM 687 C CA . GLU A 1 87 ? 56.091 4.799 -71.884 1.00 84.88 87 GLU A CA 1
ATOM 688 C C . GLU A 1 87 ? 54.643 4.731 -71.387 1.00 84.88 87 GLU A C 1
ATOM 690 O O . GLU A 1 87 ? 54.395 5.006 -70.213 1.00 84.88 87 GLU A O 1
ATOM 695 N N . ALA A 1 88 ? 53.709 4.250 -72.214 1.00 82.06 88 ALA A N 1
ATOM 696 C CA . ALA A 1 88 ? 52.321 4.006 -71.817 1.00 82.06 88 ALA A CA 1
ATOM 697 C C . ALA A 1 88 ? 52.205 2.974 -70.678 1.00 82.06 88 ALA A C 1
ATOM 699 O O . ALA A 1 88 ? 51.391 3.129 -69.767 1.00 82.06 88 ALA A O 1
ATOM 700 N N . ARG A 1 89 ? 53.051 1.933 -70.672 1.00 86.25 89 ARG A N 1
ATOM 701 C CA . ARG A 1 89 ? 53.131 0.981 -69.549 1.00 86.25 89 ARG A CA 1
ATOM 702 C C . ARG A 1 89 ? 53.698 1.630 -68.284 1.00 86.25 89 ARG A C 1
ATOM 704 O O . ARG A 1 89 ? 53.170 1.390 -67.201 1.00 86.25 89 ARG A O 1
ATOM 711 N N . ARG A 1 90 ? 54.736 2.468 -68.396 1.00 86.88 90 ARG A N 1
ATOM 712 C CA . ARG A 1 90 ? 55.303 3.204 -67.249 1.00 86.88 90 ARG A CA 1
ATOM 713 C C . ARG A 1 90 ? 54.299 4.183 -66.639 1.00 86.88 90 ARG A C 1
ATOM 715 O O . ARG A 1 90 ? 54.166 4.201 -65.417 1.00 86.88 90 ARG A O 1
ATOM 722 N N . SER A 1 91 ? 53.574 4.947 -67.455 1.00 86.75 91 SER A N 1
ATOM 723 C CA . SER A 1 91 ? 52.563 5.890 -66.965 1.00 86.75 91 SER A CA 1
ATOM 724 C C . SER A 1 91 ? 51.371 5.172 -66.325 1.00 86.75 91 SER A C 1
ATOM 726 O O . SER A 1 91 ? 50.929 5.588 -65.255 1.00 86.75 91 SER A O 1
ATOM 728 N N . ALA A 1 92 ? 50.918 4.043 -66.882 1.00 83.94 92 ALA A N 1
ATOM 729 C CA . ALA A 1 92 ? 49.887 3.205 -66.264 1.00 83.94 92 ALA A CA 1
ATOM 730 C C . ALA A 1 92 ? 50.313 2.666 -64.883 1.00 83.94 92 ALA A C 1
ATOM 732 O O . ALA A 1 92 ? 49.553 2.770 -63.920 1.00 83.94 92 ALA A O 1
ATOM 733 N N . VAL A 1 93 ? 51.548 2.162 -64.747 1.00 88.19 93 VAL A N 1
ATOM 734 C CA . VAL A 1 93 ? 52.090 1.696 -63.453 1.00 88.19 93 VAL A CA 1
ATOM 735 C C . VAL A 1 93 ? 52.209 2.846 -62.445 1.00 88.19 93 VAL A C 1
ATOM 737 O O . VAL A 1 93 ? 51.860 2.673 -61.277 1.00 88.19 93 VAL A O 1
ATOM 740 N N . GLN A 1 94 ? 52.637 4.037 -62.875 1.00 87.69 94 GLN A N 1
ATOM 741 C CA . GLN A 1 94 ? 52.685 5.225 -62.012 1.00 87.69 94 GLN A CA 1
ATOM 742 C C . GLN A 1 94 ? 51.289 5.678 -61.558 1.00 87.69 94 GLN A C 1
ATOM 744 O O . GLN A 1 94 ? 51.104 5.978 -60.379 1.00 87.69 94 GLN A O 1
ATOM 749 N N . GLN A 1 95 ? 50.292 5.678 -62.449 1.00 87.19 95 GLN A N 1
ATOM 750 C CA . GLN A 1 95 ? 48.902 5.977 -62.089 1.00 87.19 95 GLN A CA 1
ATOM 751 C C . GLN A 1 95 ? 48.345 4.952 -61.095 1.00 87.19 95 GLN A C 1
ATOM 753 O O . GLN A 1 95 ? 47.713 5.338 -60.111 1.00 87.19 95 GLN A O 1
ATOM 758 N N . GLN A 1 96 ? 48.622 3.662 -61.294 1.00 87.12 96 GLN A N 1
ATOM 759 C CA . GLN A 1 96 ? 48.191 2.603 -60.381 1.00 87.12 96 GLN A CA 1
ATOM 760 C C . GLN A 1 96 ? 48.848 2.741 -58.995 1.00 87.12 96 GLN A C 1
ATOM 762 O O . GLN A 1 96 ? 48.167 2.610 -57.977 1.00 87.12 96 GLN A O 1
ATOM 767 N N . ALA A 1 97 ? 50.138 3.087 -58.935 1.00 86.50 97 ALA A N 1
ATOM 768 C CA . ALA A 1 97 ? 50.832 3.382 -57.680 1.00 86.50 97 ALA A CA 1
ATOM 769 C C . ALA A 1 97 ? 50.252 4.624 -56.971 1.00 86.50 97 ALA A C 1
ATOM 771 O O . ALA A 1 97 ? 50.023 4.592 -55.761 1.00 86.50 97 ALA A O 1
ATOM 772 N N . ALA A 1 98 ? 49.945 5.693 -57.714 1.00 86.94 98 ALA A N 1
ATOM 773 C CA . ALA A 1 98 ? 49.308 6.892 -57.167 1.00 86.94 98 ALA A CA 1
ATOM 774 C C . ALA A 1 98 ? 47.897 6.605 -56.617 1.00 86.94 98 ALA A C 1
ATOM 776 O O . ALA A 1 98 ? 47.547 7.080 -55.536 1.00 86.94 98 ALA A O 1
ATOM 777 N N . GLN A 1 99 ? 47.104 5.774 -57.305 1.00 85.62 99 GLN A N 1
ATOM 778 C CA . GLN A 1 99 ? 45.791 5.323 -56.827 1.00 85.62 99 GLN A CA 1
ATOM 779 C C . GLN A 1 99 ? 45.899 4.493 -55.540 1.00 85.62 99 GLN A C 1
ATOM 781 O O . GLN A 1 99 ? 45.139 4.729 -54.601 1.00 85.62 99 GLN A O 1
ATOM 786 N N . GLN A 1 100 ? 46.868 3.575 -55.446 1.00 86.56 100 GLN A N 1
ATOM 787 C CA . GLN A 1 100 ? 47.116 2.803 -54.221 1.00 86.56 100 GLN A CA 1
ATOM 788 C C . GLN A 1 100 ? 47.530 3.703 -53.046 1.00 86.56 100 GLN A C 1
ATOM 790 O O . GLN A 1 100 ? 47.012 3.550 -51.939 1.00 86.56 100 GLN A O 1
ATOM 795 N N . GLN A 1 101 ? 48.404 4.687 -53.277 1.00 87.38 101 GLN A N 1
ATOM 796 C CA . GLN A 1 101 ? 48.782 5.662 -52.248 1.00 87.38 101 GLN A CA 1
ATOM 797 C C . GLN A 1 101 ? 47.595 6.536 -51.812 1.00 87.38 101 GLN A C 1
ATOM 799 O O . GLN A 1 101 ? 47.439 6.802 -50.618 1.00 87.38 101 GLN A O 1
ATOM 804 N N . ALA A 1 102 ? 46.733 6.949 -52.745 1.00 85.88 102 ALA A N 1
ATOM 805 C CA . ALA A 1 102 ? 45.513 7.692 -52.435 1.00 85.88 102 ALA A CA 1
ATOM 806 C C . ALA A 1 102 ? 44.526 6.855 -51.599 1.00 85.88 102 ALA A C 1
ATOM 808 O O . ALA A 1 102 ? 43.993 7.363 -50.611 1.00 85.88 102 ALA A O 1
ATOM 809 N N . ALA A 1 103 ? 44.340 5.572 -51.930 1.00 85.88 103 ALA A N 1
ATOM 810 C CA . ALA A 1 103 ? 43.507 4.646 -51.160 1.00 85.88 103 ALA A CA 1
ATOM 811 C C . ALA A 1 103 ? 44.024 4.478 -49.719 1.00 85.88 103 ALA A C 1
ATOM 813 O O . ALA A 1 103 ? 43.280 4.722 -48.770 1.00 85.88 103 ALA A O 1
ATOM 814 N N . GLN A 1 104 ? 45.323 4.210 -49.535 1.00 87.44 104 GLN A N 1
ATOM 815 C CA . GLN A 1 104 ? 45.939 4.118 -48.201 1.00 87.44 104 GLN A CA 1
ATOM 816 C C . GLN A 1 104 ? 45.817 5.424 -47.393 1.00 87.44 104 GLN A C 1
ATOM 818 O O . GLN A 1 104 ? 45.670 5.403 -46.170 1.00 87.44 104 GLN A O 1
ATOM 823 N N . GLN A 1 105 ? 45.877 6.589 -48.050 1.00 86.69 105 GLN A N 1
ATOM 824 C CA . GLN A 1 105 ? 45.634 7.874 -47.386 1.00 86.69 105 GLN A CA 1
ATOM 825 C C . GLN A 1 105 ? 44.165 8.094 -47.001 1.00 86.69 105 GLN A C 1
ATOM 827 O O . GLN A 1 105 ? 43.905 8.829 -46.046 1.00 86.69 105 GLN A O 1
ATOM 832 N N . GLN A 1 106 ? 43.210 7.516 -47.732 1.00 86.19 106 GLN A N 1
ATOM 833 C CA . GLN A 1 106 ? 41.795 7.546 -47.360 1.00 86.19 106 GLN A CA 1
ATOM 834 C C . GLN A 1 106 ? 41.514 6.598 -46.191 1.00 86.19 106 GLN A C 1
ATOM 836 O O . GLN A 1 106 ? 40.847 7.013 -45.244 1.00 86.19 106 GLN A O 1
ATOM 841 N N . GLU A 1 107 ? 42.076 5.387 -46.196 1.00 85.56 107 GLU A N 1
ATOM 842 C CA . GLU A 1 107 ? 41.959 4.435 -45.082 1.00 85.56 107 GLU A CA 1
ATOM 843 C C . GLU A 1 107 ? 42.495 5.031 -43.777 1.00 85.56 107 GLU A C 1
ATOM 845 O O . GLU A 1 107 ? 41.741 5.124 -42.810 1.00 85.56 107 GLU A O 1
ATOM 850 N N . ARG A 1 108 ? 43.719 5.586 -43.770 1.00 89.31 108 ARG A N 1
ATOM 851 C CA . ARG A 1 108 ? 44.276 6.247 -42.572 1.00 89.31 108 ARG A CA 1
ATOM 852 C C . ARG A 1 108 ? 43.412 7.407 -42.057 1.00 89.31 108 ARG A C 1
ATOM 854 O O . ARG A 1 108 ? 43.322 7.613 -40.848 1.00 89.31 108 ARG A O 1
ATOM 861 N N . ARG A 1 109 ? 42.747 8.164 -42.942 1.00 87.56 109 ARG A N 1
ATOM 862 C CA . ARG A 1 109 ? 41.795 9.218 -42.530 1.00 87.56 109 ARG A CA 1
ATOM 863 C C . ARG A 1 109 ? 40.521 8.631 -41.920 1.00 87.56 109 ARG A C 1
ATOM 865 O O . ARG A 1 109 ? 40.035 9.166 -40.925 1.00 87.56 109 ARG A O 1
ATOM 872 N N . GLN A 1 110 ? 39.995 7.536 -42.472 1.00 85.31 110 GLN A N 1
ATOM 873 C CA . GLN A 1 110 ? 38.843 6.838 -41.893 1.00 85.31 110 GLN A CA 1
ATOM 874 C C . GLN A 1 110 ? 39.180 6.206 -40.537 1.00 85.31 110 GLN A C 1
ATOM 876 O O . GLN A 1 110 ? 38.369 6.289 -39.617 1.00 85.31 110 GLN A O 1
ATOM 881 N N . GLU A 1 111 ? 40.368 5.622 -40.375 1.00 85.81 111 GLU A N 1
ATOM 882 C CA . GLU A 1 111 ? 40.842 5.093 -39.091 1.00 85.81 111 GLU A CA 1
ATOM 883 C C . GLU A 1 111 ? 40.955 6.198 -38.038 1.00 85.81 111 GLU A C 1
ATOM 885 O O . GLU A 1 111 ? 40.387 6.058 -36.957 1.00 85.81 111 GLU A O 1
ATOM 890 N N . GLN A 1 112 ? 41.563 7.342 -38.370 1.00 85.19 112 GLN A N 1
ATOM 891 C CA . GLN A 1 112 ? 41.621 8.497 -37.465 1.00 85.19 112 GLN A CA 1
ATOM 892 C C . GLN A 1 112 ? 40.227 9.010 -37.067 1.00 85.19 112 GLN A C 1
ATOM 894 O O . GLN A 1 112 ? 40.007 9.339 -35.900 1.00 85.19 112 GLN A O 1
ATOM 899 N N . GLN A 1 113 ? 39.260 9.037 -37.990 1.00 84.12 113 GLN A N 1
ATOM 900 C CA . GLN A 1 113 ? 37.871 9.395 -37.672 1.00 84.12 113 GLN A CA 1
ATOM 901 C C . GLN A 1 113 ? 37.195 8.360 -36.757 1.00 84.12 113 GLN A C 1
ATOM 903 O O . GLN A 1 113 ? 36.511 8.739 -35.804 1.00 84.12 113 GLN A O 1
ATOM 908 N N . ARG A 1 114 ? 37.415 7.057 -36.991 1.00 86.25 114 ARG A N 1
ATOM 909 C CA . ARG A 1 114 ? 36.907 5.973 -36.128 1.00 86.25 114 ARG A CA 1
ATOM 910 C C . ARG A 1 114 ? 37.523 6.033 -34.730 1.00 86.25 114 ARG A C 1
ATOM 912 O O . ARG A 1 114 ? 36.792 5.915 -33.749 1.00 86.25 114 ARG A O 1
ATOM 919 N N . GLU A 1 115 ? 38.827 6.278 -34.621 1.00 83.81 115 GLU A N 1
ATOM 920 C CA . GLU A 1 115 ? 39.499 6.486 -33.336 1.00 83.81 115 GLU A CA 1
ATOM 921 C C . GLU A 1 115 ? 38.948 7.702 -32.589 1.00 83.81 115 GLU A C 1
ATOM 923 O O . GLU A 1 115 ? 38.672 7.604 -31.394 1.00 83.81 115 GLU A O 1
ATOM 928 N N . GLN A 1 116 ? 38.757 8.839 -33.264 1.00 82.38 116 GLN A N 1
ATOM 929 C CA . GLN A 1 116 ? 38.167 10.027 -32.640 1.00 82.38 116 GLN A CA 1
ATOM 930 C C . GLN A 1 116 ? 36.740 9.751 -32.144 1.00 82.38 116 GLN A C 1
ATOM 932 O O . GLN A 1 116 ? 36.423 10.096 -31.005 1.00 82.38 116 GLN A O 1
ATOM 937 N N . GLY A 1 117 ? 35.915 9.057 -32.936 1.00 84.62 117 GLY A N 1
ATOM 938 C CA . GLY A 1 117 ? 34.578 8.620 -32.522 1.00 84.62 117 GLY A CA 1
ATOM 939 C C . GLY A 1 117 ? 34.604 7.698 -31.297 1.00 84.62 117 GLY A C 1
ATOM 940 O O . GLY A 1 117 ? 33.870 7.929 -30.337 1.00 84.62 117 GLY A O 1
ATOM 941 N N . MET A 1 118 ? 35.501 6.708 -31.271 1.00 82.12 118 MET A N 1
ATOM 942 C CA . MET A 1 118 ? 35.686 5.809 -30.122 1.00 82.12 118 MET A CA 1
ATOM 943 C C . MET A 1 118 ? 36.181 6.549 -28.871 1.00 82.12 118 MET A C 1
ATOM 945 O O . MET A 1 118 ? 35.688 6.294 -27.773 1.00 82.12 118 MET A O 1
ATOM 949 N N . ARG A 1 119 ? 37.107 7.509 -29.012 1.00 84.69 119 ARG A N 1
ATOM 950 C CA . ARG A 1 119 ? 37.588 8.348 -27.896 1.00 84.69 119 ARG A CA 1
ATOM 951 C C . ARG A 1 119 ? 36.467 9.221 -27.323 1.00 84.69 119 ARG A C 1
ATOM 953 O O . ARG A 1 119 ? 36.334 9.293 -26.103 1.00 84.69 119 ARG A O 1
ATOM 960 N N . GLN A 1 120 ? 35.630 9.824 -28.172 1.00 82.06 120 GLN A N 1
ATOM 961 C CA . GLN A 1 120 ? 34.445 10.582 -27.741 1.00 82.06 120 GLN A CA 1
ATOM 962 C C . GLN A 1 120 ? 33.399 9.684 -27.064 1.00 82.06 120 GLN A C 1
ATOM 964 O O . GLN A 1 120 ? 32.828 10.056 -26.040 1.00 82.06 120 GLN A O 1
ATOM 969 N N . GLN A 1 121 ? 33.162 8.480 -27.588 1.00 80.62 121 GLN A N 1
ATOM 970 C CA . GLN A 1 121 ? 32.207 7.547 -26.991 1.00 80.62 121 GLN A CA 1
ATOM 971 C C . GLN A 1 121 ? 32.698 7.010 -25.635 1.00 80.62 121 GLN A C 1
ATOM 973 O O . GLN A 1 121 ? 31.901 6.861 -24.705 1.00 80.62 121 GLN A O 1
ATOM 978 N N . ASN A 1 122 ? 34.003 6.766 -25.486 1.00 83.50 122 ASN A N 1
ATOM 979 C CA . ASN A 1 122 ? 34.599 6.362 -24.213 1.00 83.50 122 ASN A CA 1
ATOM 980 C C . ASN A 1 122 ? 34.573 7.494 -23.177 1.00 83.50 122 ASN A C 1
ATOM 982 O O . ASN A 1 122 ? 34.201 7.237 -22.033 1.00 83.50 122 ASN A O 1
ATOM 986 N N . SER A 1 123 ? 34.866 8.745 -23.555 1.00 81.94 123 SER A N 1
ATOM 987 C CA . SER A 1 123 ? 34.787 9.872 -22.612 1.00 81.94 123 SER A CA 1
ATOM 988 C C . SER A 1 123 ? 33.352 10.139 -22.140 1.00 81.94 123 SER A C 1
ATOM 990 O O . SER A 1 123 ? 33.138 10.373 -20.950 1.00 81.94 123 SER A O 1
ATOM 992 N N . GLN A 1 124 ? 32.350 9.997 -23.016 1.00 82.06 124 GLN A N 1
ATOM 993 C CA . GLN A 1 124 ? 30.933 10.031 -22.626 1.00 82.06 124 GLN A CA 1
ATOM 994 C C . GLN A 1 124 ? 30.571 8.888 -21.663 1.00 82.06 124 GLN A C 1
ATOM 996 O O . GLN A 1 124 ? 29.893 9.119 -20.660 1.00 82.06 124 GLN A O 1
ATOM 1001 N N . ARG A 1 125 ? 31.045 7.657 -21.913 1.00 83.88 125 ARG A N 1
ATOM 1002 C CA . ARG A 1 125 ? 30.835 6.519 -20.997 1.00 83.88 125 ARG A CA 1
ATOM 1003 C C . ARG A 1 125 ? 31.468 6.759 -19.626 1.00 83.88 125 ARG A C 1
ATOM 1005 O O . ARG A 1 125 ? 30.816 6.488 -18.619 1.00 83.88 125 ARG A O 1
ATOM 1012 N N . GLU A 1 126 ? 32.685 7.297 -19.570 1.00 84.44 126 GLU A N 1
ATOM 1013 C CA . GLU A 1 126 ? 33.329 7.672 -18.306 1.00 84.44 126 GLU A CA 1
ATOM 1014 C C . GLU A 1 126 ? 32.558 8.763 -17.559 1.00 84.44 126 GLU A C 1
ATOM 1016 O O . GLU A 1 126 ? 32.374 8.650 -16.348 1.00 84.44 126 GLU A O 1
ATOM 1021 N N . GLN A 1 127 ? 32.072 9.798 -18.252 1.00 83.69 127 GLN A N 1
ATOM 1022 C CA . GLN A 1 127 ? 31.246 10.840 -17.633 1.00 83.69 127 GLN A CA 1
ATOM 1023 C C . GLN A 1 127 ? 29.966 10.252 -17.027 1.00 83.69 127 GLN A C 1
ATOM 1025 O O . GLN A 1 127 ? 29.680 10.510 -15.859 1.00 83.69 127 GLN A O 1
ATOM 1030 N N . ILE A 1 128 ? 29.254 9.393 -17.764 1.00 82.12 128 ILE A N 1
ATOM 1031 C CA . ILE A 1 128 ? 28.049 8.708 -17.271 1.00 82.12 128 ILE A CA 1
ATOM 1032 C C . ILE A 1 128 ? 28.373 7.835 -16.047 1.00 82.12 128 ILE A C 1
ATOM 1034 O O . ILE A 1 128 ? 27.626 7.857 -15.069 1.00 82.12 128 ILE A O 1
ATOM 1038 N N . GLN A 1 129 ? 29.490 7.099 -16.049 1.00 84.38 129 GLN A N 1
ATOM 1039 C CA . GLN A 1 129 ? 29.909 6.298 -14.891 1.00 84.38 129 GLN A CA 1
ATOM 1040 C C . GLN A 1 129 ? 30.263 7.166 -13.674 1.00 84.38 129 GLN A C 1
ATOM 1042 O O . GLN A 1 129 ? 29.830 6.856 -12.563 1.00 84.38 129 GLN A O 1
ATOM 1047 N N . ARG A 1 130 ? 30.997 8.271 -13.864 1.00 87.00 130 ARG A N 1
ATOM 1048 C CA . ARG A 1 130 ? 31.323 9.224 -12.786 1.00 87.00 130 ARG A CA 1
ATOM 1049 C C . ARG A 1 130 ? 30.065 9.875 -12.217 1.00 87.00 130 ARG A C 1
ATOM 1051 O O . ARG A 1 130 ? 29.935 9.975 -10.999 1.00 87.00 130 ARG A O 1
ATOM 1058 N N . GLU A 1 131 ? 29.114 10.256 -13.066 1.00 85.12 131 GLU A N 1
ATOM 1059 C CA . GLU A 1 131 ? 27.843 10.832 -12.628 1.00 85.12 131 GLU A CA 1
ATOM 1060 C C . GLU A 1 131 ? 26.985 9.806 -11.869 1.00 85.12 131 GLU A C 1
ATOM 1062 O O . GLU A 1 131 ? 26.430 10.116 -10.815 1.00 85.12 131 GLU A O 1
ATOM 1067 N N . GLN A 1 132 ? 26.924 8.555 -12.338 1.00 82.25 132 GLN A N 1
ATOM 1068 C CA . GLN A 1 132 ? 26.258 7.468 -11.613 1.00 82.25 132 GLN A CA 1
ATOM 1069 C C . GLN A 1 132 ? 26.917 7.200 -10.252 1.00 82.25 132 GLN A C 1
ATOM 1071 O O . GLN A 1 132 ? 26.203 7.043 -9.259 1.00 82.25 132 GLN A O 1
ATOM 1076 N N . ALA A 1 133 ? 28.250 7.204 -10.170 1.00 85.69 133 ALA A N 1
ATOM 1077 C CA . ALA A 1 133 ? 28.977 7.057 -8.911 1.00 85.69 133 ALA A CA 1
ATOM 1078 C C . ALA A 1 133 ? 28.696 8.225 -7.945 1.00 85.69 133 ALA A C 1
ATOM 1080 O O . ALA A 1 133 ? 28.396 7.990 -6.772 1.00 85.69 133 ALA A O 1
ATOM 1081 N N . ALA A 1 134 ? 28.698 9.469 -8.435 1.00 87.19 134 ALA A N 1
ATOM 1082 C CA . ALA A 1 134 ? 28.353 10.653 -7.648 1.00 87.19 134 ALA A CA 1
ATOM 1083 C C . ALA A 1 134 ? 26.899 10.605 -7.140 1.00 87.19 134 ALA A C 1
ATOM 1085 O O . ALA A 1 134 ? 26.647 10.821 -5.953 1.00 87.19 134 ALA A O 1
ATOM 1086 N N . ARG A 1 135 ? 25.940 10.223 -7.997 1.00 84.69 135 ARG A N 1
ATOM 1087 C CA . ARG A 1 135 ? 24.530 10.015 -7.617 1.00 84.69 135 ARG A CA 1
ATOM 1088 C C . ARG A 1 135 ? 24.380 8.915 -6.555 1.00 84.69 135 ARG A C 1
ATOM 1090 O O . ARG A 1 135 ? 23.611 9.092 -5.613 1.00 84.69 135 ARG A O 1
ATOM 1097 N N . GLN A 1 136 ? 25.132 7.814 -6.647 1.00 83.94 136 GLN A N 1
ATOM 1098 C CA . GLN A 1 136 ? 25.144 6.765 -5.615 1.00 83.94 136 GLN A CA 1
ATOM 1099 C C . GLN A 1 136 ? 25.733 7.254 -4.283 1.00 83.94 136 GLN A C 1
ATOM 1101 O O . GLN A 1 136 ? 25.203 6.917 -3.223 1.00 83.94 136 GLN A O 1
ATOM 1106 N N . GLN A 1 137 ? 26.797 8.062 -4.305 1.00 85.06 137 GLN A N 1
ATOM 1107 C CA . GLN A 1 137 ? 27.360 8.661 -3.089 1.00 85.06 137 GLN A CA 1
ATOM 1108 C C . GLN A 1 137 ? 26.373 9.639 -2.432 1.00 85.06 137 GLN A C 1
ATOM 1110 O O . GLN A 1 137 ? 26.126 9.531 -1.230 1.00 85.06 137 GLN A O 1
ATOM 1115 N N . ALA A 1 138 ? 25.735 10.515 -3.214 1.00 82.88 138 ALA A N 1
ATOM 1116 C CA . ALA A 1 138 ? 24.698 11.428 -2.731 1.00 82.88 138 ALA A CA 1
ATOM 1117 C C . ALA A 1 138 ? 23.479 10.679 -2.154 1.00 82.88 138 ALA A C 1
ATOM 1119 O O . ALA A 1 138 ? 22.945 11.066 -1.114 1.00 82.88 138 ALA A O 1
ATOM 1120 N N . ALA A 1 139 ? 23.067 9.565 -2.772 1.00 80.06 139 ALA A N 1
ATOM 1121 C CA . ALA A 1 139 ? 22.009 8.705 -2.240 1.00 80.06 139 ALA A CA 1
ATOM 1122 C C . ALA A 1 139 ? 22.380 8.117 -0.865 1.00 80.06 139 ALA A C 1
ATOM 1124 O O . ALA A 1 139 ? 21.592 8.229 0.073 1.00 80.06 139 ALA A O 1
ATOM 1125 N N . ARG A 1 140 ? 23.602 7.583 -0.708 1.00 87.06 140 ARG A N 1
ATOM 1126 C CA . ARG A 1 140 ? 24.106 7.061 0.581 1.00 87.06 140 ARG A CA 1
ATOM 1127 C C . ARG A 1 140 ? 24.198 8.144 1.663 1.00 87.06 140 ARG A C 1
ATOM 1129 O O . ARG A 1 140 ? 23.929 7.863 2.829 1.00 87.06 140 ARG A O 1
ATOM 1136 N N . GLN A 1 141 ? 24.565 9.376 1.303 1.00 84.75 141 GLN A N 1
ATOM 1137 C CA . GLN A 1 141 ? 24.579 10.510 2.238 1.00 84.75 141 GLN A CA 1
ATOM 1138 C C . GLN A 1 141 ? 23.160 10.892 2.686 1.00 84.75 141 GLN A C 1
ATOM 1140 O O . GLN A 1 141 ? 22.913 11.021 3.886 1.00 84.75 141 GLN A O 1
ATOM 1145 N N . ASN A 1 142 ? 22.209 10.990 1.752 1.00 85.81 142 ASN A N 1
ATOM 1146 C CA . ASN A 1 142 ? 20.800 11.233 2.071 1.00 85.81 142 ASN A CA 1
ATOM 1147 C C . ASN A 1 142 ? 20.202 10.128 2.955 1.00 85.81 142 ASN A C 1
ATOM 1149 O O . ASN A 1 142 ? 19.446 10.427 3.878 1.00 85.81 142 ASN A O 1
ATOM 1153 N N . GLU A 1 143 ? 20.553 8.866 2.709 1.00 78.00 143 GLU A N 1
ATOM 1154 C CA . GLU A 1 143 ? 20.105 7.725 3.511 1.00 78.00 143 GLU A CA 1
ATOM 1155 C C . GLU A 1 143 ? 20.650 7.786 4.950 1.00 78.00 143 GLU A C 1
ATOM 1157 O O . GLU A 1 143 ? 19.884 7.603 5.897 1.00 78.00 143 GLU A O 1
ATOM 1162 N N . ARG A 1 144 ? 21.926 8.163 5.141 1.00 87.19 144 ARG A N 1
ATOM 1163 C CA . ARG A 1 144 ? 22.495 8.437 6.478 1.00 87.19 144 ARG A CA 1
ATOM 1164 C C . ARG A 1 144 ? 21.750 9.559 7.208 1.00 87.19 144 ARG A C 1
ATOM 1166 O O . ARG A 1 144 ? 21.308 9.344 8.332 1.00 87.19 144 ARG A O 1
ATOM 1173 N N . GLN A 1 145 ? 21.509 10.698 6.557 1.00 84.75 145 GLN A N 1
ATOM 1174 C CA . GLN A 1 145 ? 20.749 11.800 7.166 1.00 84.75 145 GLN A CA 1
ATOM 1175 C C . GLN A 1 145 ? 19.282 11.432 7.463 1.00 84.75 145 GLN A C 1
ATOM 1177 O O . GLN A 1 145 ? 18.651 11.996 8.358 1.00 84.75 145 GLN A O 1
ATOM 1182 N N . GLN A 1 146 ? 18.674 10.529 6.686 1.00 83.25 146 GLN A N 1
ATOM 1183 C CA . GLN A 1 146 ? 17.336 10.004 6.983 1.00 83.25 146 GLN A CA 1
ATOM 1184 C C . GLN A 1 146 ? 17.352 9.047 8.181 1.00 83.25 146 GLN A C 1
ATOM 1186 O O . GLN A 1 146 ? 16.432 9.097 8.997 1.00 83.25 146 GLN A O 1
ATOM 1191 N N . LEU A 1 147 ? 18.393 8.221 8.325 1.00 83.12 147 LEU A N 1
ATOM 1192 C CA . LEU A 1 147 ? 18.601 7.367 9.497 1.00 83.12 147 LEU A CA 1
ATOM 1193 C C . LEU A 1 147 ? 18.824 8.190 10.772 1.00 83.12 147 LEU A C 1
ATOM 1195 O O . LEU A 1 147 ? 18.196 7.893 11.784 1.00 83.12 147 LEU A O 1
ATOM 1199 N N . GLU A 1 148 ? 19.633 9.250 10.719 1.00 83.75 148 GLU A N 1
ATOM 1200 C CA . GLU A 1 148 ? 19.836 10.179 11.843 1.00 83.75 148 GLU A CA 1
ATOM 1201 C C . GLU A 1 148 ? 18.519 10.840 12.263 1.00 83.75 148 GLU A C 1
ATOM 1203 O O . GLU A 1 148 ? 18.063 10.619 13.385 1.00 83.75 148 GLU A O 1
ATOM 1208 N N . ARG A 1 149 ? 17.808 11.500 11.333 1.00 83.94 149 ARG A N 1
ATOM 1209 C CA . ARG A 1 149 ? 16.479 12.085 11.611 1.00 83.94 149 ARG A CA 1
ATOM 1210 C C . ARG A 1 149 ? 15.482 11.068 12.175 1.00 83.94 149 ARG A C 1
ATOM 1212 O O . ARG A 1 149 ? 14.678 11.405 13.040 1.00 83.94 149 ARG A O 1
ATOM 1219 N N . ARG A 1 150 ? 15.517 9.815 11.710 1.00 83.31 150 ARG A N 1
ATOM 1220 C CA . ARG A 1 150 ? 14.659 8.740 12.231 1.00 83.31 150 ARG A CA 1
ATOM 1221 C C . ARG A 1 150 ? 15.037 8.341 13.660 1.00 83.31 150 ARG A C 1
ATOM 1223 O O . ARG A 1 150 ? 14.136 8.116 14.467 1.00 83.31 150 ARG A O 1
ATOM 1230 N N . ASN A 1 151 ? 16.328 8.262 13.968 1.00 85.12 151 ASN A N 1
ATOM 1231 C CA . ASN A 1 151 ? 16.825 7.975 15.313 1.00 85.12 151 ASN A CA 1
ATOM 1232 C C . ASN A 1 151 ? 16.473 9.110 16.285 1.00 85.12 151 ASN A C 1
ATOM 1234 O O . ASN A 1 151 ? 16.059 8.834 17.410 1.00 85.12 151 ASN A O 1
ATOM 1238 N N . ASP A 1 152 ? 16.548 10.366 15.844 1.00 84.12 152 ASP A N 1
ATOM 1239 C CA . ASP A 1 152 ? 16.162 11.526 16.652 1.00 84.12 152 ASP A CA 1
ATOM 1240 C C . ASP A 1 152 ? 14.656 11.548 16.934 1.00 84.12 152 ASP A C 1
ATOM 1242 O O . ASP A 1 152 ? 14.257 11.670 18.091 1.00 84.12 152 ASP A O 1
ATOM 1246 N N . ILE A 1 153 ? 13.809 11.288 15.928 1.00 82.00 153 ILE A N 1
ATOM 1247 C CA . ILE A 1 153 ? 12.357 11.119 16.126 1.00 82.00 153 ILE A CA 1
ATOM 1248 C C . ILE A 1 153 ? 12.060 9.978 17.116 1.00 82.00 153 ILE A C 1
ATOM 1250 O O . ILE A 1 153 ? 11.170 10.105 17.957 1.00 82.00 153 ILE A O 1
ATOM 1254 N N . GLN A 1 154 ? 12.799 8.864 17.062 1.00 81.75 154 GLN A N 1
ATOM 1255 C CA . GLN A 1 154 ? 12.636 7.766 18.024 1.00 81.75 154 GLN A CA 1
ATOM 1256 C C . GLN A 1 154 ? 13.076 8.152 19.443 1.00 81.75 154 GLN A C 1
ATOM 1258 O O . GLN A 1 154 ? 12.381 7.811 20.403 1.00 81.75 154 GLN A O 1
ATOM 1263 N N . ARG A 1 155 ? 14.185 8.887 19.593 1.00 83.56 155 ARG A N 1
ATOM 1264 C CA . ARG A 1 155 ? 14.643 9.429 20.885 1.00 83.56 155 ARG A CA 1
ATOM 1265 C C . ARG A 1 155 ? 13.627 10.405 21.468 1.00 83.56 155 ARG A C 1
ATOM 1267 O O . ARG A 1 155 ? 13.288 10.295 22.644 1.00 83.56 155 ARG A O 1
ATOM 1274 N N . GLU A 1 156 ? 13.080 11.296 20.648 1.00 82.88 156 GLU A N 1
ATOM 1275 C CA . GLU A 1 156 ? 12.061 12.256 21.068 1.00 82.88 156 GLU A CA 1
ATOM 1276 C C . GLU A 1 156 ? 10.756 11.555 21.482 1.00 82.88 156 GLU A C 1
ATOM 1278 O O . GLU A 1 156 ? 10.177 11.870 22.522 1.00 82.88 156 GLU A O 1
ATOM 1283 N N . GLN A 1 157 ? 10.313 10.541 20.730 1.00 78.56 157 GLN A N 1
ATOM 1284 C CA . GLN A 1 157 ? 9.161 9.715 21.108 1.00 78.56 157 GLN A CA 1
ATOM 1285 C C . GLN A 1 157 ? 9.397 8.956 22.421 1.00 78.56 157 GLN A C 1
ATOM 1287 O O . GLN A 1 157 ? 8.490 8.895 23.255 1.00 78.56 157 GLN A O 1
ATOM 1292 N N . ALA A 1 158 ? 10.598 8.415 22.643 1.00 80.94 158 ALA A N 1
ATOM 1293 C CA . ALA A 1 158 ? 10.957 7.762 23.900 1.00 80.94 158 ALA A CA 1
ATOM 1294 C C . ALA A 1 158 ? 10.954 8.751 25.080 1.00 80.94 158 ALA A C 1
ATOM 1296 O O . ALA A 1 158 ? 10.377 8.448 26.126 1.00 80.94 158 ALA A O 1
ATOM 1297 N N . ALA A 1 159 ? 11.509 9.954 24.901 1.00 82.44 159 ALA A N 1
ATOM 1298 C CA . ALA A 1 159 ? 11.488 11.018 25.905 1.00 82.44 159 ALA A CA 1
ATOM 1299 C C . ALA A 1 159 ? 10.053 11.468 26.239 1.00 82.44 159 ALA A C 1
ATOM 1301 O O . ALA A 1 159 ? 9.679 11.525 27.411 1.00 82.44 159 ALA A O 1
ATOM 1302 N N . ARG A 1 160 ? 9.203 11.687 25.223 1.00 82.38 160 ARG A N 1
ATOM 1303 C CA . ARG A 1 160 ? 7.773 12.009 25.401 1.00 82.38 160 ARG A CA 1
ATOM 1304 C C . ARG A 1 160 ? 7.022 10.903 26.159 1.00 82.38 160 ARG A C 1
ATOM 1306 O O . ARG A 1 160 ? 6.219 11.209 27.037 1.00 82.38 160 ARG A O 1
ATOM 1313 N N . GLN A 1 161 ? 7.303 9.624 25.884 1.00 82.38 161 GLN A N 1
ATOM 1314 C CA . GLN A 1 161 ? 6.719 8.499 26.633 1.00 82.38 161 GLN A CA 1
ATOM 1315 C C . GLN A 1 161 ? 7.200 8.440 28.091 1.00 82.38 161 GLN A C 1
ATOM 1317 O O . GLN A 1 161 ? 6.408 8.128 28.981 1.00 82.38 161 GLN A O 1
ATOM 1322 N N . GLN A 1 162 ? 8.473 8.741 28.362 1.00 79.56 162 GLN A N 1
ATOM 1323 C CA . GLN A 1 162 ? 8.987 8.814 29.733 1.00 79.56 162 GLN A CA 1
ATOM 1324 C C . GLN A 1 162 ? 8.346 9.972 30.510 1.00 79.56 162 GLN A C 1
ATOM 1326 O O . GLN A 1 162 ? 7.883 9.756 31.630 1.00 79.56 162 GLN A O 1
ATOM 1331 N N . ALA A 1 163 ? 8.226 11.155 29.901 1.00 78.56 163 ALA A N 1
ATOM 1332 C CA . ALA A 1 163 ? 7.541 12.304 30.492 1.00 78.56 163 ALA A CA 1
ATOM 1333 C C . ALA A 1 163 ? 6.059 12.005 30.795 1.00 78.56 163 ALA A C 1
ATOM 1335 O O . ALA A 1 163 ? 5.582 12.300 31.890 1.00 78.56 163 ALA A O 1
ATOM 1336 N N . ALA A 1 164 ? 5.344 11.336 29.881 1.00 77.44 164 ALA A N 1
ATOM 1337 C CA . ALA A 1 164 ? 3.959 10.913 30.108 1.00 77.44 164 ALA A CA 1
ATOM 1338 C C . ALA A 1 164 ? 3.825 9.963 31.316 1.00 77.44 164 ALA A C 1
ATOM 1340 O O . ALA A 1 164 ? 2.978 10.183 32.181 1.00 77.44 164 ALA A O 1
ATOM 1341 N N . ARG A 1 165 ? 4.713 8.963 31.440 1.00 79.31 165 ARG A N 1
ATOM 1342 C CA . ARG A 1 165 ? 4.745 8.039 32.594 1.00 79.31 165 ARG A CA 1
ATOM 1343 C C . ARG A 1 165 ? 5.079 8.739 33.916 1.00 79.31 165 ARG A C 1
ATOM 1345 O O . ARG A 1 165 ? 4.591 8.325 34.967 1.00 79.31 165 ARG A O 1
ATOM 1352 N N . GLN A 1 166 ? 5.910 9.782 33.888 1.00 77.69 166 GLN A N 1
ATOM 1353 C CA . GLN A 1 166 ? 6.169 10.617 35.067 1.00 77.69 166 GLN A CA 1
ATOM 1354 C C . GLN A 1 166 ? 4.924 11.433 35.452 1.00 77.69 166 GLN A C 1
ATOM 1356 O O . GLN A 1 166 ? 4.576 11.477 36.632 1.00 77.69 166 GLN A O 1
ATOM 1361 N N . GLY A 1 167 ? 4.206 11.991 34.471 1.00 79.06 167 GLY A N 1
ATOM 1362 C CA . GLY A 1 167 ? 2.923 12.669 34.679 1.00 79.06 167 GLY A CA 1
ATOM 1363 C C . GLY A 1 167 ? 1.856 11.761 35.303 1.00 79.06 167 GLY A C 1
ATOM 1364 O O . GLY A 1 167 ? 1.247 12.138 36.304 1.00 79.06 167 GLY A O 1
ATOM 1365 N N . GLU A 1 168 ? 1.684 10.537 34.790 1.00 74.69 168 GLU A N 1
ATOM 1366 C CA . GLU A 1 168 ? 0.777 9.538 35.384 1.00 74.69 168 GLU A CA 1
ATOM 1367 C C . GLU A 1 168 ? 1.160 9.192 36.829 1.00 74.69 168 GLU A C 1
ATOM 1369 O O . GLU A 1 168 ? 0.289 9.141 37.698 1.00 74.69 168 GLU A O 1
ATOM 1374 N N . ARG A 1 169 ? 2.456 9.004 37.127 1.00 79.25 169 ARG A N 1
ATOM 1375 C CA . ARG A 1 169 ? 2.920 8.756 38.506 1.00 79.25 169 ARG A CA 1
ATOM 1376 C C . ARG A 1 169 ? 2.576 9.907 39.450 1.00 79.25 169 ARG A C 1
ATOM 1378 O O . ARG A 1 169 ? 2.098 9.647 40.552 1.00 79.25 169 ARG A O 1
ATOM 1385 N N . GLN A 1 170 ? 2.766 11.156 39.022 1.00 80.31 170 GLN A N 1
ATOM 1386 C CA . GLN A 1 170 ? 2.402 12.324 39.829 1.00 80.31 170 GLN A CA 1
ATOM 1387 C C . GLN A 1 170 ? 0.883 12.447 40.021 1.00 80.31 170 GLN A C 1
ATOM 1389 O O . GLN A 1 170 ? 0.436 12.787 41.115 1.00 80.31 170 GLN A O 1
ATOM 1394 N N . GLN A 1 171 ? 0.072 12.144 39.000 1.00 80.06 171 GLN A N 1
ATOM 1395 C CA . GLN A 1 171 ? -1.389 12.109 39.146 1.00 80.06 171 GLN A CA 1
ATOM 1396 C C . GLN A 1 171 ? -1.845 11.003 40.106 1.00 80.06 171 GLN A C 1
ATOM 1398 O O . GLN A 1 171 ? -2.713 11.248 40.941 1.00 80.06 171 GLN A O 1
ATOM 1403 N N . LEU A 1 172 ? -1.241 9.812 40.040 1.00 77.69 172 LEU A N 1
ATOM 1404 C CA . LEU A 1 172 ? -1.516 8.713 40.971 1.00 77.69 172 LEU A CA 1
ATOM 1405 C C . LEU A 1 172 ? -1.138 9.071 42.416 1.00 77.69 172 LEU A C 1
ATOM 1407 O O . LEU A 1 172 ? -1.907 8.771 43.325 1.00 77.69 172 LEU A O 1
ATOM 1411 N N . GLN A 1 173 ? -0.008 9.752 42.635 1.00 81.12 173 GLN A N 1
ATOM 1412 C CA . GLN A 1 173 ? 0.369 10.252 43.963 1.00 81.12 173 GLN A CA 1
ATOM 1413 C C . GLN A 1 173 ? -0.658 11.253 44.503 1.00 81.12 173 GLN A C 1
ATOM 1415 O O . GLN A 1 173 ? -1.199 11.017 45.581 1.00 81.12 173 GLN A O 1
ATOM 1420 N N . ARG A 1 174 ? -1.015 12.292 43.731 1.00 81.44 174 ARG A N 1
ATOM 1421 C CA . ARG A 1 174 ? -2.051 13.267 44.131 1.00 81.44 174 ARG A CA 1
ATOM 1422 C C . ARG A 1 174 ? -3.383 12.582 44.444 1.00 81.44 174 ARG A C 1
ATOM 1424 O O . ARG A 1 174 ? -3.959 12.822 45.495 1.00 81.44 174 ARG A O 1
ATOM 1431 N N . ARG A 1 175 ? -3.824 11.646 43.597 1.00 82.81 175 ARG A N 1
ATOM 1432 C CA . ARG A 1 175 ? -5.076 10.898 43.802 1.00 82.81 175 ARG A CA 1
ATOM 1433 C C . ARG A 1 175 ? -5.061 10.050 45.078 1.00 82.81 175 ARG A C 1
ATOM 1435 O O . ARG A 1 175 ? -6.080 9.968 45.760 1.00 82.81 175 ARG A O 1
ATOM 1442 N N . ASN A 1 176 ? -3.923 9.439 45.409 1.00 82.06 176 ASN A N 1
ATOM 1443 C CA . ASN A 1 176 ? -3.751 8.690 46.655 1.00 82.06 176 ASN A CA 1
ATOM 1444 C C . ASN A 1 176 ? -3.731 9.625 47.878 1.00 82.06 176 ASN A C 1
ATOM 1446 O O . ASN A 1 176 ? -4.331 9.299 48.901 1.00 82.06 176 ASN A O 1
ATOM 1450 N N . GLU A 1 177 ? -3.090 10.792 47.779 1.00 80.00 177 GLU A N 1
ATOM 1451 C CA . GLU A 1 177 ? -3.119 11.820 48.827 1.00 80.00 177 GLU A CA 1
ATOM 1452 C C . GLU A 1 177 ? -4.538 12.355 49.059 1.00 80.00 177 GLU A C 1
ATOM 1454 O O . GLU A 1 177 ? -4.978 12.422 50.207 1.00 80.00 177 GLU A O 1
ATOM 1459 N N . ASP A 1 178 ? -5.284 12.656 47.995 1.00 81.62 178 ASP A N 1
ATOM 1460 C CA . ASP A 1 178 ? -6.677 13.106 48.061 1.00 81.62 178 ASP A CA 1
ATOM 1461 C C . ASP A 1 178 ? -7.585 12.038 48.689 1.00 81.62 178 ASP A C 1
ATOM 1463 O O . ASP A 1 178 ? -8.389 12.348 49.571 1.00 81.62 178 ASP A O 1
ATOM 1467 N N . GLN A 1 179 ? -7.409 10.759 48.333 1.00 82.81 179 GLN A N 1
ATOM 1468 C CA . GLN A 1 179 ? -8.111 9.650 48.993 1.00 82.81 179 GLN A CA 1
ATOM 1469 C C . GLN A 1 179 ? -7.767 9.548 50.487 1.00 82.81 179 GLN A C 1
ATOM 1471 O O . GLN A 1 179 ? -8.665 9.362 51.310 1.00 82.81 179 GLN A O 1
ATOM 1476 N N . GLN A 1 180 ? -6.497 9.712 50.873 1.00 83.62 180 GLN A N 1
ATOM 1477 C CA . GLN A 1 180 ? -6.100 9.722 52.286 1.00 83.62 180 GLN A CA 1
ATOM 1478 C C . GLN A 1 180 ? -6.607 10.955 53.050 1.00 83.62 180 GLN A C 1
ATOM 1480 O O . GLN A 1 180 ? -6.841 10.866 54.258 1.00 83.62 180 GLN A O 1
ATOM 1485 N N . ARG A 1 181 ? -6.758 12.109 52.390 1.00 87.38 181 ARG A N 1
ATOM 1486 C CA . ARG A 1 181 ? -7.374 13.315 52.973 1.00 87.38 181 ARG A CA 1
ATOM 1487 C C . ARG A 1 181 ? -8.873 13.101 53.185 1.00 87.38 181 ARG A C 1
ATOM 1489 O O . ARG A 1 181 ? -9.354 13.322 54.293 1.00 87.38 181 ARG A O 1
ATOM 1496 N N . ALA A 1 182 ? -9.578 12.567 52.188 1.00 82.81 182 ALA A N 1
ATOM 1497 C CA . ALA A 1 182 ? -11.001 12.238 52.283 1.00 82.81 182 ALA A CA 1
ATOM 1498 C C . ALA A 1 182 ? -11.295 11.182 53.369 1.00 82.81 182 ALA A C 1
ATOM 1500 O O . ALA A 1 182 ? -12.254 11.323 54.127 1.00 82.81 182 ALA A O 1
ATOM 1501 N N . LEU A 1 183 ? -10.449 10.152 53.502 1.00 85.62 183 LEU A N 1
ATOM 1502 C CA . LEU A 1 183 ? -10.553 9.158 54.580 1.00 85.62 183 LEU A CA 1
ATOM 1503 C C . LEU A 1 183 ? -10.331 9.772 55.970 1.00 85.62 183 LEU A C 1
ATOM 1505 O O . LEU A 1 183 ? -11.058 9.431 56.904 1.00 85.62 183 LEU A O 1
ATOM 1509 N N . ARG A 1 184 ? -9.367 10.693 56.114 1.00 87.94 184 ARG A N 1
ATOM 1510 C CA . ARG A 1 184 ? -9.143 11.427 57.372 1.00 87.94 184 ARG A CA 1
ATOM 1511 C C . ARG A 1 184 ? -10.348 12.292 57.740 1.00 87.94 184 ARG A C 1
ATOM 1513 O O . ARG A 1 184 ? -10.889 12.102 58.824 1.00 87.94 184 ARG A O 1
ATOM 1520 N N . GLN A 1 185 ? -10.846 13.107 56.810 1.00 86.25 185 GLN A N 1
ATOM 1521 C CA . GLN A 1 185 ? -12.052 13.920 57.017 1.00 86.25 185 GLN A CA 1
ATOM 1522 C C . GLN A 1 185 ? -13.286 13.069 57.356 1.00 86.25 185 GLN A C 1
ATOM 1524 O O . GLN A 1 185 ? -14.054 13.427 58.245 1.00 86.25 185 GLN A O 1
ATOM 1529 N N . GLN A 1 186 ? -13.476 11.912 56.707 1.00 86.00 186 GLN A N 1
ATOM 1530 C CA . GLN A 1 186 ? -14.579 11.001 57.038 1.00 86.00 186 GLN A CA 1
ATOM 1531 C C . GLN A 1 186 ? -14.453 10.435 58.463 1.00 86.00 186 GLN A C 1
ATOM 1533 O O . GLN A 1 186 ? -15.460 10.293 59.159 1.00 86.00 186 GLN A O 1
ATOM 1538 N N . ASN A 1 187 ? -13.238 10.106 58.906 1.00 85.06 187 ASN A N 1
ATOM 1539 C CA . ASN A 1 187 ? -13.004 9.603 60.259 1.00 85.06 187 ASN A CA 1
ATOM 1540 C C . ASN A 1 187 ? -13.185 10.702 61.318 1.00 85.06 187 ASN A C 1
ATOM 1542 O O . ASN A 1 187 ? -13.828 10.445 62.334 1.00 85.06 187 ASN A O 1
ATOM 1546 N N . GLU A 1 188 ? -12.713 11.924 61.066 1.00 86.88 188 GLU A N 1
ATOM 1547 C CA . GLU A 1 188 ? -12.956 13.088 61.933 1.00 86.88 188 GLU A CA 1
ATOM 1548 C C . GLU A 1 188 ? -14.451 13.418 62.025 1.00 86.88 188 GLU A C 1
ATOM 1550 O O . GLU A 1 188 ? -14.979 13.568 63.125 1.00 86.88 188 GLU A O 1
ATOM 1555 N N . ALA A 1 189 ? -15.175 13.427 60.900 1.00 82.50 189 ALA A N 1
ATOM 1556 C CA . ALA A 1 189 ? -16.623 13.636 60.884 1.00 82.50 189 ALA A CA 1
ATOM 1557 C C . ALA A 1 189 ? -17.377 12.567 61.699 1.00 82.50 189 ALA A C 1
ATOM 1559 O O . ALA A 1 189 ? -18.296 12.898 62.448 1.00 82.50 189 ALA A O 1
ATOM 1560 N N . ARG A 1 190 ? -16.963 11.292 61.620 1.00 86.75 190 ARG A N 1
ATOM 1561 C CA . ARG A 1 190 ? -17.521 10.210 62.455 1.00 86.75 190 ARG A CA 1
ATOM 1562 C C . ARG A 1 190 ? -17.226 10.402 63.942 1.00 86.75 190 ARG A C 1
ATOM 1564 O O . ARG A 1 190 ? -18.125 10.205 64.756 1.00 86.75 190 ARG A O 1
ATOM 1571 N N . GLN A 1 191 ? -16.001 10.787 64.302 1.00 85.81 191 GLN A N 1
ATOM 1572 C CA . GLN A 1 191 ? -15.637 11.052 65.698 1.00 85.81 191 GLN A CA 1
ATOM 1573 C C . GLN A 1 191 ? -16.399 12.258 66.260 1.00 85.81 191 GLN A C 1
ATOM 1575 O O . GLN A 1 191 ? -16.892 12.197 67.385 1.00 85.81 191 GLN A O 1
ATOM 1580 N N . ASN A 1 192 ? -16.560 13.322 65.473 1.00 85.38 192 ASN A N 1
ATOM 1581 C CA . ASN A 1 192 ? -17.333 14.499 65.864 1.00 85.38 192 ASN A CA 1
ATOM 1582 C C . ASN A 1 192 ? -18.818 14.160 66.040 1.00 85.38 192 ASN A C 1
ATOM 1584 O O . ASN A 1 192 ? -19.384 14.502 67.074 1.00 85.38 192 ASN A O 1
ATOM 1588 N N . ALA A 1 193 ? -19.420 13.393 65.124 1.00 81.62 193 ALA A N 1
ATOM 1589 C CA . ALA A 1 193 ? -20.798 12.917 65.271 1.00 81.62 193 ALA A CA 1
ATOM 1590 C C . ALA A 1 193 ? -20.994 12.050 66.534 1.00 81.62 193 ALA A C 1
ATOM 1592 O O . ALA A 1 193 ? -21.984 12.214 67.244 1.00 81.62 193 ALA A O 1
ATOM 1593 N N . GLN A 1 194 ? -20.037 11.173 66.869 1.00 85.19 194 GLN A N 1
ATOM 1594 C CA . GLN A 1 194 ? -20.073 10.400 68.119 1.00 85.19 194 GLN A CA 1
ATOM 1595 C C . GLN A 1 194 ? -19.960 11.291 69.366 1.00 85.19 194 GLN A C 1
ATOM 1597 O O . GLN A 1 194 ? -20.704 11.090 70.327 1.00 85.19 194 GLN A O 1
ATOM 1602 N N . ARG A 1 195 ? -19.068 12.292 69.358 1.00 84.94 195 ARG A N 1
ATOM 1603 C CA . ARG A 1 195 ? -18.931 13.271 70.454 1.00 84.94 195 ARG A CA 1
ATOM 1604 C C . ARG A 1 195 ? -20.207 14.090 70.643 1.00 84.94 195 ARG A C 1
ATOM 1606 O O . ARG A 1 195 ? -20.655 14.256 71.774 1.00 84.94 195 ARG A O 1
ATOM 1613 N N . GLU A 1 196 ? -20.811 14.547 69.551 1.00 85.50 196 GLU A N 1
ATOM 1614 C CA . GLU A 1 196 ? -22.060 15.310 69.573 1.00 85.50 196 GLU A CA 1
ATOM 1615 C C . GLU A 1 196 ? -23.232 14.448 70.074 1.00 85.50 196 GLU A C 1
ATOM 1617 O O . GLU A 1 196 ? -24.033 14.898 70.893 1.00 85.50 196 GLU A O 1
ATOM 1622 N N . GLN A 1 197 ? -23.304 13.175 69.670 1.00 82.94 197 GLN A N 1
ATOM 1623 C CA . GLN A 1 197 ? -24.305 12.232 70.176 1.00 82.94 197 GLN A CA 1
ATOM 1624 C C . GLN A 1 197 ? -24.141 11.974 71.686 1.00 82.94 197 GLN A C 1
ATOM 1626 O O . GLN A 1 197 ? -25.137 11.937 72.410 1.00 82.94 197 GLN A O 1
ATOM 1631 N N . LEU A 1 198 ? -22.902 11.858 72.177 1.00 84.31 198 LEU A N 1
ATOM 1632 C CA . LEU A 1 198 ? -22.584 11.769 73.608 1.00 84.31 198 LEU A CA 1
ATOM 1633 C C . LEU A 1 198 ? -23.000 13.034 74.374 1.00 84.31 198 LEU A C 1
ATOM 1635 O O . LEU A 1 198 ? -23.647 12.922 75.415 1.00 84.31 198 LEU A O 1
ATOM 1639 N N . GLN A 1 199 ? -22.702 14.226 73.849 1.00 84.06 199 GLN A N 1
ATOM 1640 C CA . GLN A 1 199 ? -23.152 15.492 74.441 1.00 84.06 199 GLN A CA 1
ATOM 1641 C C . GLN A 1 199 ? -24.682 15.596 74.478 1.00 84.06 199 GLN A C 1
ATOM 1643 O O . GLN A 1 199 ? -25.238 15.930 75.522 1.00 84.06 199 GLN A O 1
ATOM 1648 N N . ARG A 1 200 ? -25.383 15.239 73.392 1.00 81.44 200 ARG A N 1
ATOM 1649 C CA . ARG A 1 200 ? -26.857 15.207 73.353 1.00 81.44 200 ARG A CA 1
ATOM 1650 C C . ARG A 1 200 ? -27.441 14.238 74.386 1.00 81.44 200 ARG A C 1
ATOM 1652 O O . ARG A 1 200 ? -28.412 14.590 75.048 1.00 81.44 200 ARG A O 1
ATOM 1659 N N . GLN A 1 201 ? -26.843 13.060 74.586 1.00 82.56 201 GLN A N 1
ATOM 1660 C CA . GLN A 1 201 ? -27.269 12.129 75.642 1.00 82.56 201 GLN A CA 1
ATOM 1661 C C . GLN A 1 201 ? -27.026 12.684 77.053 1.00 82.56 201 GLN A C 1
ATOM 1663 O O . GLN A 1 201 ? -27.869 12.506 77.931 1.00 82.56 201 GLN A O 1
ATOM 1668 N N . GLN A 1 202 ? -25.904 13.369 77.290 1.00 80.12 202 GLN A N 1
ATOM 1669 C CA . GLN A 1 202 ? -25.630 14.011 78.579 1.00 80.12 202 GLN A CA 1
ATOM 1670 C C . GLN A 1 202 ? -26.608 15.163 78.853 1.00 80.12 202 GLN A C 1
ATOM 1672 O O . GLN A 1 202 ? -27.176 15.224 79.942 1.00 80.12 202 GLN A O 1
ATOM 1677 N N . ALA A 1 203 ? -26.876 16.011 77.857 1.00 77.12 203 ALA A N 1
ATOM 1678 C CA . ALA A 1 203 ? -27.857 17.091 77.946 1.00 77.12 203 ALA A CA 1
ATOM 1679 C C . ALA A 1 203 ? -29.286 16.563 78.175 1.00 77.12 203 ALA A C 1
ATOM 1681 O O . ALA A 1 203 ? -30.003 17.092 79.020 1.00 77.12 203 ALA A O 1
ATOM 1682 N N . ALA A 1 204 ? -29.683 15.476 77.501 1.00 76.12 204 ALA A N 1
ATOM 1683 C CA . ALA A 1 204 ? -30.973 14.822 77.728 1.00 76.12 204 ALA A CA 1
ATOM 1684 C C . ALA A 1 204 ? -31.110 14.307 79.173 1.00 76.12 204 ALA A C 1
ATOM 1686 O O . ALA A 1 204 ? -32.102 14.606 79.833 1.00 76.12 204 ALA A O 1
ATOM 1687 N N . ARG A 1 205 ? -30.081 13.633 79.710 1.00 78.81 205 ARG A N 1
ATOM 1688 C CA . ARG A 1 205 ? -30.055 13.170 81.113 1.00 78.81 205 ARG A CA 1
ATOM 1689 C C . ARG A 1 205 ? -30.081 14.318 82.127 1.00 78.81 205 ARG A C 1
ATOM 1691 O O . ARG A 1 205 ? -30.646 14.164 83.207 1.00 78.81 205 ARG A O 1
ATOM 1698 N N . GLN A 1 206 ? -29.467 15.460 81.813 1.00 75.62 206 GLN A N 1
ATOM 1699 C CA . GLN A 1 206 ? -29.571 16.671 82.637 1.00 75.62 206 GLN A CA 1
ATOM 1700 C C . GLN A 1 206 ? -30.987 17.265 82.581 1.00 75.62 206 GLN A C 1
ATOM 1702 O O . GLN A 1 206 ? -31.525 17.641 83.620 1.00 75.62 206 GLN A O 1
ATOM 1707 N N . GLY A 1 207 ? -31.617 17.277 81.403 1.00 74.69 207 GLY A N 1
ATOM 1708 C CA . GLY A 1 207 ? -33.015 17.673 81.227 1.00 74.69 207 GLY A CA 1
ATOM 1709 C C . GLY A 1 207 ? -33.989 16.791 82.015 1.00 74.69 207 GLY A C 1
ATOM 1710 O O . GLY A 1 207 ? -34.839 17.320 82.726 1.00 74.69 207 GLY A O 1
ATOM 1711 N N . GLU A 1 208 ? -33.830 15.465 81.966 1.00 72.69 208 GLU A N 1
ATOM 1712 C CA . GLU A 1 208 ? -34.624 14.524 82.772 1.00 72.69 208 GLU A CA 1
ATOM 1713 C C . GLU A 1 208 ? -34.447 14.762 84.277 1.00 72.69 208 GLU A C 1
ATOM 1715 O O . GLU A 1 208 ? -35.438 14.805 85.002 1.00 72.69 208 GLU A O 1
ATOM 1720 N N . ARG A 1 209 ? -33.213 14.985 84.758 1.00 73.88 209 ARG A N 1
ATOM 1721 C CA . ARG A 1 209 ? -32.966 15.325 86.173 1.00 73.88 209 ARG A CA 1
ATOM 1722 C C . ARG A 1 209 ? -33.687 16.605 86.591 1.00 73.88 209 ARG A C 1
ATOM 1724 O O . ARG A 1 209 ? -34.408 16.581 87.581 1.00 73.88 209 ARG A O 1
ATOM 1731 N N . GLN A 1 210 ? -33.586 17.673 85.801 1.00 75.25 210 GLN A N 1
ATOM 1732 C CA . GLN A 1 210 ? -34.295 18.925 86.085 1.00 75.25 210 GLN A CA 1
ATOM 1733 C C . GLN A 1 210 ? -35.823 18.788 86.008 1.00 75.25 210 GLN A C 1
ATOM 1735 O O . GLN A 1 210 ? -36.535 19.546 86.665 1.00 75.25 210 GLN A O 1
ATOM 1740 N N . GLN A 1 211 ? -36.355 17.872 85.193 1.00 73.75 211 GLN A N 1
ATOM 1741 C CA . GLN A 1 211 ? -37.792 17.581 85.166 1.00 73.75 211 GLN A CA 1
ATOM 1742 C C . GLN A 1 211 ? -38.232 16.779 86.394 1.00 73.75 211 GLN A C 1
ATOM 1744 O O . GLN A 1 211 ? -39.298 17.058 86.937 1.00 73.75 211 GLN A O 1
ATOM 1749 N N . LEU A 1 212 ? -37.421 15.823 86.856 1.00 73.00 212 LEU A N 1
ATOM 1750 C CA . LEU A 1 212 ? -37.671 15.078 88.093 1.00 73.00 212 LEU A CA 1
ATOM 1751 C C . LEU A 1 212 ? -37.635 16.004 89.316 1.00 73.00 212 LEU A C 1
ATOM 1753 O O . LEU A 1 212 ? -38.580 15.990 90.097 1.00 73.00 212 LEU A O 1
ATOM 1757 N N . GLU A 1 213 ? -36.628 16.874 89.422 1.00 73.38 213 GLU A N 1
ATOM 1758 C CA . GLU A 1 213 ? -36.515 17.876 90.494 1.00 73.38 213 GLU A CA 1
ATOM 1759 C C . GLU A 1 213 ? -37.735 18.810 90.534 1.00 73.38 213 GLU A C 1
ATOM 1761 O O . GLU A 1 213 ? -38.361 18.953 91.583 1.00 73.38 213 GLU A O 1
ATOM 1766 N N . ARG A 1 214 ? -38.155 19.369 89.387 1.00 74.56 214 ARG A N 1
ATOM 1767 C CA . ARG A 1 214 ? -39.388 20.180 89.301 1.00 74.56 214 ARG A CA 1
ATOM 1768 C C . ARG A 1 214 ? -40.632 19.387 89.691 1.00 74.56 214 ARG A C 1
ATOM 1770 O O . ARG A 1 214 ? -41.477 19.896 90.417 1.00 74.56 214 ARG A O 1
ATOM 1777 N N . ARG A 1 215 ? -40.742 18.132 89.245 1.00 75.69 215 ARG A N 1
ATOM 1778 C CA . ARG A 1 215 ? -41.885 17.269 89.563 1.00 75.69 215 ARG A CA 1
ATOM 1779 C C . ARG A 1 215 ? -41.958 16.951 91.055 1.00 75.69 215 ARG A C 1
ATOM 1781 O O . ARG A 1 215 ? -43.061 16.905 91.595 1.00 75.69 215 ARG A O 1
ATOM 1788 N N . ASP A 1 216 ? -40.823 16.754 91.719 1.00 75.19 216 ASP A N 1
ATOM 1789 C CA . ASP A 1 216 ? -40.767 16.548 93.167 1.00 75.19 216 ASP A CA 1
ATOM 1790 C C . ASP A 1 216 ? -41.011 17.853 93.944 1.00 75.19 216 ASP A C 1
ATOM 1792 O O . ASP A 1 216 ? -41.712 17.819 94.958 1.00 75.19 216 ASP A O 1
ATOM 1796 N N . GLU A 1 217 ? -40.557 19.013 93.452 1.00 74.62 217 GLU A N 1
ATOM 1797 C CA . GLU A 1 217 ? -40.968 20.321 93.984 1.00 74.62 217 GLU A CA 1
ATOM 1798 C C . GLU A 1 217 ? -42.485 20.529 93.891 1.00 74.62 217 GLU A C 1
ATOM 1800 O O . GLU A 1 217 ? -43.115 20.865 94.895 1.00 74.62 217 GLU A O 1
ATOM 1805 N N . ASP A 1 218 ? -43.091 20.301 92.725 1.00 76.12 218 ASP A N 1
ATOM 1806 C CA . ASP A 1 218 ? -44.537 20.429 92.517 1.00 76.12 218 ASP A CA 1
ATOM 1807 C C . ASP A 1 218 ? -45.312 19.463 93.421 1.00 76.12 218 ASP A C 1
ATOM 1809 O O . ASP A 1 218 ? -46.320 19.833 94.029 1.00 76.12 218 ASP A O 1
ATOM 1813 N N . ARG A 1 219 ? -44.802 18.239 93.603 1.00 78.31 219 ARG A N 1
ATOM 1814 C CA . ARG A 1 219 ? -45.372 17.246 94.524 1.00 78.31 219 ARG A CA 1
ATOM 1815 C C . ARG A 1 219 ? -45.281 17.703 95.980 1.00 78.31 219 ARG A C 1
ATOM 1817 O O . ARG A 1 219 ? -46.248 17.550 96.725 1.00 78.31 219 ARG A O 1
ATOM 1824 N N . GLN A 1 220 ? -44.167 18.312 96.388 1.00 77.88 220 GLN A N 1
ATOM 1825 C CA . GLN A 1 220 ? -44.027 18.919 97.714 1.00 77.88 220 GLN A CA 1
ATOM 1826 C C . GLN A 1 220 ? -44.930 20.146 97.897 1.00 77.88 220 GLN A C 1
ATOM 1828 O O . GLN A 1 220 ? -45.477 20.325 98.986 1.00 77.88 220 GLN A O 1
ATOM 1833 N N . ARG A 1 221 ? -45.109 20.988 96.872 1.00 80.88 221 ARG A N 1
ATOM 1834 C CA . ARG A 1 221 ? -46.031 22.139 96.903 1.00 80.88 221 ARG A CA 1
ATOM 1835 C C . ARG A 1 221 ? -47.478 21.669 97.045 1.00 80.88 221 ARG A C 1
ATOM 1837 O O . ARG A 1 221 ? -48.181 22.163 97.921 1.00 80.88 221 ARG A O 1
ATOM 1844 N N . ALA A 1 222 ? -47.885 20.656 96.280 1.00 75.00 222 ALA A N 1
ATOM 1845 C CA . ALA A 1 222 ? -49.206 20.038 96.385 1.00 75.00 222 ALA A CA 1
ATOM 1846 C C . ALA A 1 222 ? -49.450 19.402 97.768 1.00 75.00 222 ALA A C 1
ATOM 1848 O O . ALA A 1 222 ? -50.531 19.552 98.331 1.00 75.00 222 ALA A O 1
ATOM 1849 N N . LEU A 1 223 ? -48.443 18.745 98.360 1.00 80.31 223 LEU A N 1
ATOM 1850 C CA . LEU A 1 223 ? -48.529 18.211 99.727 1.00 80.31 223 LEU A CA 1
ATOM 1851 C C . LEU A 1 223 ? -48.648 19.318 100.789 1.00 80.31 223 LEU A C 1
ATOM 1853 O O . LEU A 1 223 ? -49.433 19.172 101.726 1.00 80.31 223 LEU A O 1
ATOM 1857 N N . ARG A 1 224 ? -47.922 20.436 100.641 1.00 81.00 224 ARG A N 1
ATOM 1858 C CA . ARG A 1 224 ? -48.062 21.609 101.527 1.00 81.00 224 ARG A CA 1
ATOM 1859 C C . ARG A 1 224 ? -49.460 22.217 101.417 1.00 81.00 224 ARG A C 1
ATOM 1861 O O . ARG A 1 224 ? -50.130 22.323 102.438 1.00 81.00 224 ARG A O 1
ATOM 1868 N N . GLN A 1 225 ? -49.941 22.479 100.200 1.00 79.31 225 GLN A N 1
ATOM 1869 C CA . GLN A 1 225 ? -51.304 22.968 99.960 1.00 79.31 225 GLN A CA 1
ATOM 1870 C C . GLN A 1 225 ? -52.375 22.011 100.497 1.00 79.31 225 GLN A C 1
ATOM 1872 O O . GLN A 1 225 ? -53.350 22.462 101.087 1.00 79.31 225 GLN A O 1
ATOM 1877 N N . GLN A 1 226 ? -52.205 20.691 100.356 1.00 76.62 226 GLN A N 1
ATOM 1878 C CA . GLN A 1 226 ? -53.140 19.716 100.924 1.00 76.62 226 GLN A CA 1
ATOM 1879 C C . GLN A 1 226 ? -53.143 19.752 102.460 1.00 76.62 226 GLN A C 1
ATOM 1881 O O . GLN A 1 226 ? -54.205 19.634 103.072 1.00 76.62 226 GLN A O 1
ATOM 1886 N N . ASN A 1 227 ? -51.983 19.926 103.096 1.00 78.81 227 ASN A N 1
ATOM 1887 C CA . ASN A 1 227 ? -51.890 20.038 104.551 1.00 78.81 227 ASN A CA 1
ATOM 1888 C C . ASN A 1 227 ? -52.464 21.368 105.065 1.00 78.81 227 ASN A C 1
ATOM 1890 O O . ASN A 1 227 ? -53.197 21.357 106.052 1.00 78.81 227 ASN A O 1
ATOM 1894 N N . GLU A 1 228 ? -52.223 22.485 104.378 1.00 77.12 228 GLU A N 1
ATOM 1895 C CA . GLU A 1 228 ? -52.863 23.778 104.663 1.00 77.12 228 GLU A CA 1
ATOM 1896 C C . GLU A 1 228 ? -54.381 23.705 104.467 1.00 77.12 228 GLU A C 1
ATOM 1898 O O . GLU A 1 228 ? -55.132 24.129 105.341 1.00 77.12 228 GLU A O 1
ATOM 1903 N N . ALA A 1 229 ? -54.856 23.083 103.383 1.00 72.12 229 ALA A N 1
ATOM 1904 C CA . ALA A 1 229 ? -56.279 22.857 103.144 1.00 72.12 229 ALA A CA 1
ATOM 1905 C C . ALA A 1 229 ? -56.911 21.969 104.227 1.00 72.12 229 ALA A C 1
ATOM 1907 O O . ALA A 1 229 ? -58.022 22.250 104.662 1.00 72.12 229 ALA A O 1
ATOM 1908 N N . ARG A 1 230 ? -56.204 20.944 104.726 1.00 78.00 230 ARG A N 1
ATOM 1909 C CA . ARG A 1 230 ? -56.654 20.125 105.868 1.00 78.00 230 ARG A CA 1
ATOM 1910 C C . ARG A 1 230 ? -56.708 20.919 107.172 1.00 78.00 230 ARG A C 1
ATOM 1912 O O . ARG A 1 230 ? -57.680 20.780 107.907 1.00 78.00 230 ARG A O 1
ATOM 1919 N N . GLN A 1 231 ? -55.713 21.760 107.457 1.00 76.56 231 GLN A N 1
ATOM 1920 C CA . GLN A 1 231 ? -55.719 22.623 108.645 1.00 76.56 231 GLN A CA 1
ATOM 1921 C C . GLN A 1 231 ? -56.821 23.687 108.569 1.00 76.56 231 GLN A C 1
ATOM 1923 O O . GLN A 1 231 ? -57.518 23.919 109.556 1.00 76.56 231 GLN A O 1
ATOM 1928 N N . ASN A 1 232 ? -57.028 24.293 107.399 1.00 75.38 232 ASN A N 1
ATOM 1929 C CA . ASN A 1 232 ? -58.113 25.241 107.163 1.00 75.38 232 ASN A CA 1
ATOM 1930 C C . ASN A 1 232 ? -59.477 24.554 107.243 1.00 75.38 232 ASN A C 1
ATOM 1932 O O . ASN A 1 232 ? -60.350 25.068 107.929 1.00 75.38 232 ASN A O 1
ATOM 1936 N N . ALA A 1 233 ? -59.640 23.359 106.668 1.00 69.88 233 ALA A N 1
ATOM 1937 C CA . ALA A 1 233 ? -60.857 22.567 106.813 1.00 69.88 233 ALA A CA 1
ATOM 1938 C C . ALA A 1 233 ? -61.124 22.188 108.277 1.00 69.88 233 ALA A C 1
ATOM 1940 O O . ALA A 1 233 ? -62.261 22.286 108.713 1.00 69.88 233 ALA A O 1
ATOM 1941 N N . GLN A 1 234 ? -60.107 21.835 109.074 1.00 73.44 234 GLN A N 1
ATOM 1942 C CA . GLN A 1 234 ? -60.270 21.600 110.517 1.00 73.44 234 GLN A CA 1
ATOM 1943 C C . GLN A 1 234 ? -60.670 22.875 111.278 1.00 73.44 234 GLN A C 1
ATOM 1945 O O . GLN A 1 234 ? -61.559 22.820 112.127 1.00 73.44 234 GLN A O 1
ATOM 1950 N N . ARG A 1 235 ? -60.072 24.033 110.958 1.00 72.25 235 ARG A N 1
ATOM 1951 C CA . ARG A 1 235 ? -60.468 25.341 111.519 1.00 72.25 235 ARG A CA 1
ATOM 1952 C C . ARG A 1 235 ? -61.903 25.709 111.140 1.00 72.25 235 ARG A C 1
ATOM 1954 O O . ARG A 1 235 ? -62.667 26.145 111.997 1.00 72.25 235 ARG A O 1
ATOM 1961 N N . GLU A 1 236 ? -62.285 25.484 109.888 1.00 71.31 236 GLU A N 1
ATOM 1962 C CA . GLU A 1 236 ? -63.639 25.710 109.388 1.00 71.31 236 GLU A CA 1
ATOM 1963 C C . GLU A 1 236 ? -64.630 24.711 110.000 1.00 71.31 236 GLU A C 1
ATOM 1965 O O . GLU A 1 236 ? -65.754 25.078 110.310 1.00 71.31 236 GLU A O 1
ATOM 1970 N N . GLN A 1 237 ? -64.225 23.466 110.265 1.00 66.56 237 GLN A N 1
ATOM 1971 C CA . GLN A 1 237 ? -65.048 22.465 110.945 1.00 66.56 237 GLN A CA 1
ATOM 1972 C C . GLN A 1 237 ? -65.250 22.818 112.429 1.00 66.56 237 GLN A C 1
ATOM 1974 O O . GLN A 1 237 ? -66.351 22.645 112.944 1.00 66.56 237 GLN A O 1
ATOM 1979 N N . LEU A 1 238 ? -64.242 23.397 113.092 1.00 65.12 238 LEU A N 1
ATOM 1980 C CA . LEU A 1 238 ? -64.361 24.003 114.426 1.00 65.12 238 LEU A CA 1
ATOM 1981 C C . LEU A 1 238 ? -65.316 25.211 114.424 1.00 65.12 238 LEU A C 1
ATOM 1983 O O . LEU A 1 238 ? -66.205 25.279 115.273 1.00 65.12 238 LEU A O 1
ATOM 1987 N N . GLN A 1 239 ? -65.211 26.115 113.444 1.00 63.47 239 GLN A N 1
ATOM 1988 C CA . GLN A 1 239 ? -66.172 27.215 113.269 1.00 63.47 239 GLN A CA 1
ATOM 1989 C C . GLN A 1 239 ? -67.585 26.706 112.944 1.00 63.47 239 GLN A C 1
ATOM 1991 O O . GLN A 1 239 ? -68.558 27.201 113.507 1.00 63.47 239 GLN A O 1
ATOM 1996 N N . ARG A 1 240 ? -67.726 25.675 112.104 1.00 60.62 240 ARG A N 1
ATOM 1997 C CA . ARG A 1 240 ? -69.014 25.040 111.786 1.00 60.62 240 ARG A CA 1
ATOM 1998 C C . ARG A 1 240 ? -69.604 24.302 112.983 1.00 60.62 240 ARG A C 1
ATOM 2000 O O . ARG A 1 240 ? -70.816 24.324 113.122 1.00 60.62 240 ARG A O 1
ATOM 2007 N N . GLN A 1 241 ? -68.808 23.716 113.878 1.00 59.38 241 GLN A N 1
ATOM 2008 C CA . GLN A 1 241 ? -69.310 23.168 115.148 1.00 59.38 241 GLN A CA 1
ATOM 2009 C C . GLN A 1 241 ? -69.781 24.275 116.105 1.00 59.38 241 GLN A C 1
ATOM 2011 O O . GLN A 1 241 ? -70.783 24.100 116.796 1.00 59.38 241 GLN A O 1
ATOM 2016 N N . GLN A 1 242 ? -69.114 25.434 116.115 1.00 55.59 242 GLN A N 1
ATOM 2017 C CA . GLN A 1 242 ? -69.572 26.611 116.864 1.00 55.59 242 GLN A CA 1
ATOM 2018 C C . GLN A 1 242 ? -70.866 27.201 116.267 1.00 55.59 242 GLN A C 1
ATOM 2020 O O . GLN A 1 242 ? -71.775 27.545 117.020 1.00 55.59 242 GLN A O 1
ATOM 2025 N N . ALA A 1 243 ? -70.997 27.235 114.937 1.00 51.88 243 ALA A N 1
ATOM 2026 C CA . ALA A 1 243 ? -72.203 27.685 114.239 1.00 51.88 243 ALA A CA 1
ATOM 2027 C C . ALA A 1 243 ? -73.365 26.671 114.312 1.00 51.88 243 ALA A C 1
ATOM 2029 O O . ALA A 1 243 ? -74.517 27.069 114.460 1.00 51.88 243 ALA A O 1
ATOM 2030 N N . ALA A 1 244 ? -73.093 25.363 114.276 1.00 50.41 244 ALA A N 1
ATOM 2031 C CA . ALA A 1 244 ? -74.108 24.310 114.387 1.00 50.41 244 ALA A CA 1
ATOM 2032 C C . ALA A 1 244 ? -74.796 24.323 115.761 1.00 50.41 244 ALA A C 1
ATOM 2034 O O . ALA A 1 244 ? -76.015 24.186 115.829 1.00 50.41 244 ALA A O 1
ATOM 2035 N N . ARG A 1 245 ? -74.057 24.643 116.836 1.00 49.22 245 ARG A N 1
ATOM 2036 C CA . ARG A 1 245 ? -74.632 24.912 118.171 1.00 49.22 245 ARG A CA 1
ATOM 2037 C C . ARG A 1 245 ? -75.596 26.110 118.214 1.00 49.22 245 ARG A C 1
ATOM 2039 O O . ARG A 1 245 ? -76.293 26.275 119.209 1.00 49.22 245 ARG A O 1
ATOM 2046 N N . GLN A 1 246 ? -75.645 26.934 117.165 1.00 44.22 246 GLN A N 1
ATOM 2047 C CA . GLN A 1 246 ? -76.621 28.018 116.989 1.00 44.22 246 GLN A CA 1
ATOM 2048 C C . GLN A 1 246 ? -77.654 27.724 115.879 1.00 44.22 246 GLN A C 1
ATOM 2050 O O . GLN A 1 246 ? -78.624 28.466 115.743 1.00 44.22 246 GLN A O 1
ATOM 2055 N N . GLY A 1 247 ? -77.476 26.646 115.102 1.00 43.72 247 GLY A N 1
ATOM 2056 C CA . GLY A 1 247 ? -78.323 26.277 113.960 1.00 43.72 247 GLY A CA 1
ATOM 2057 C C . GLY A 1 247 ? -79.407 25.232 114.255 1.00 43.72 247 GLY A C 1
ATOM 2058 O O . GLY A 1 247 ? -80.420 25.201 113.557 1.00 43.72 247 GLY A O 1
ATOM 2059 N N . GLU A 1 248 ? -79.254 24.410 115.299 1.00 39.22 248 GLU A N 1
ATOM 2060 C CA . GLU A 1 248 ? -80.205 23.344 115.680 1.00 39.22 248 GLU A CA 1
ATOM 2061 C C . GLU A 1 248 ? -81.498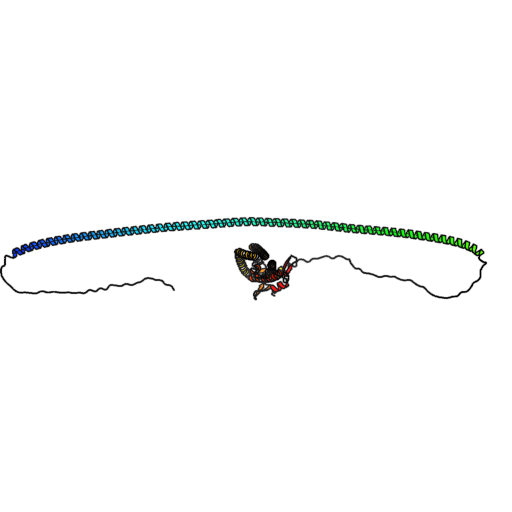 23.868 116.352 1.00 39.22 248 GLU A C 1
ATOM 2063 O O . GLU A 1 248 ? -81.888 23.436 117.436 1.00 39.22 248 GLU A O 1
ATOM 2068 N N . ARG A 1 249 ? -82.191 24.817 115.707 1.00 39.75 249 ARG A N 1
ATOM 2069 C CA . ARG A 1 249 ? -83.560 25.240 116.073 1.00 39.75 249 ARG A CA 1
ATOM 2070 C C . ARG A 1 249 ? -84.498 25.530 114.900 1.00 39.75 249 ARG A C 1
ATOM 2072 O O . ARG A 1 249 ? -85.647 25.887 115.147 1.00 39.75 249 ARG A O 1
ATOM 2079 N N . ILE A 1 250 ? -84.061 25.412 113.642 1.00 38.72 250 ILE A N 1
ATOM 2080 C CA . ILE A 1 250 ? -84.909 25.755 112.488 1.00 38.72 250 ILE A CA 1
ATOM 2081 C C . ILE A 1 250 ? -84.841 24.674 111.401 1.00 38.72 250 ILE A C 1
ATOM 2083 O O . ILE A 1 250 ? -83.867 24.606 110.658 1.00 38.72 250 ILE A O 1
ATOM 2087 N N . ARG A 1 251 ? -85.971 23.960 111.263 1.00 38.38 251 ARG A N 1
ATOM 2088 C CA . ARG A 1 251 ? -86.397 23.079 110.154 1.00 38.38 251 ARG A CA 1
ATOM 2089 C C . ARG A 1 251 ? -85.639 21.748 110.029 1.00 38.38 251 ARG A C 1
ATOM 2091 O O . ARG A 1 251 ? -84.447 21.739 109.768 1.00 38.38 251 ARG A O 1
ATOM 2098 N N . GLU A 1 252 ? -86.240 20.563 110.152 1.00 31.95 252 GLU A N 1
ATOM 2099 C CA . GLU A 1 252 ? -87.654 20.131 110.147 1.00 31.95 252 GLU A CA 1
ATOM 2100 C C . GLU A 1 252 ? -88.496 20.624 108.949 1.00 31.95 252 GLU A C 1
ATOM 2102 O O . GLU A 1 252 ? -88.678 21.819 108.741 1.00 31.95 252 GLU A O 1
ATOM 2107 N N . GLN A 1 253 ? -89.070 19.682 108.187 1.00 31.56 253 GLN A N 1
ATOM 2108 C CA . GLN A 1 253 ? -89.664 19.889 106.852 1.00 31.56 253 GLN A CA 1
ATOM 2109 C C . GLN A 1 253 ? -88.584 20.216 105.784 1.00 31.56 253 GLN A C 1
ATOM 2111 O O . GLN A 1 253 ? -87.879 21.212 105.877 1.00 31.56 253 GLN A O 1
ATOM 2116 N N . ARG 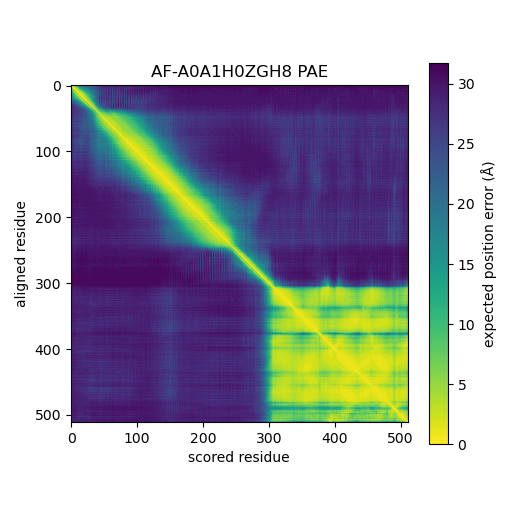A 1 254 ? -88.411 19.445 104.703 1.00 34.62 254 ARG A N 1
ATOM 2117 C CA . ARG A 1 254 ? -89.386 18.610 103.982 1.00 34.62 254 ARG A CA 1
ATOM 2118 C C . ARG A 1 254 ? -88.796 17.282 103.510 1.00 34.62 254 ARG A C 1
ATOM 2120 O O . ARG A 1 254 ? -87.591 17.143 103.330 1.00 34.62 254 ARG A O 1
ATOM 2127 N N . ARG A 1 255 ? -89.706 16.335 103.308 1.00 31.16 255 ARG A N 1
ATOM 2128 C CA . ARG A 1 255 ? -89.491 14.975 102.818 1.00 31.16 255 ARG A CA 1
ATOM 2129 C C . ARG A 1 255 ? -89.959 14.873 101.355 1.00 31.16 255 ARG A C 1
ATOM 2131 O O . ARG A 1 255 ? -90.725 15.724 100.911 1.00 31.16 255 ARG A O 1
ATOM 2138 N N . ASP A 1 256 ? -89.558 13.773 100.722 1.00 30.16 256 ASP A N 1
ATOM 2139 C CA . ASP A 1 256 ? -90.172 13.117 99.555 1.00 30.16 256 ASP A CA 1
ATOM 2140 C C . ASP A 1 256 ? -89.986 13.743 98.155 1.00 30.16 256 ASP A C 1
ATOM 2142 O O . ASP A 1 256 ? -90.114 14.948 97.944 1.00 30.16 256 ASP A O 1
ATOM 2146 N N . GLY A 1 257 ? -89.652 12.872 97.188 1.00 30.47 257 GLY A N 1
ATOM 2147 C CA . GLY A 1 257 ? -89.294 13.238 95.810 1.00 30.47 257 GLY A CA 1
ATOM 2148 C C . GLY A 1 257 ? -88.486 12.176 95.037 1.00 30.47 257 GLY A C 1
ATOM 2149 O O . GLY A 1 257 ? -87.451 12.513 94.474 1.00 30.47 257 GLY A O 1
ATOM 2150 N N . ASP A 1 258 ? -88.922 10.909 95.086 1.00 29.27 258 ASP A N 1
ATOM 2151 C CA . ASP A 1 258 ? -88.772 9.821 94.086 1.00 29.27 258 ASP A CA 1
ATOM 2152 C C . ASP A 1 258 ? -88.117 10.154 92.718 1.00 29.27 258 ASP A C 1
ATOM 2154 O O . ASP A 1 258 ? -88.367 11.210 92.151 1.00 29.27 258 ASP A O 1
ATOM 2158 N N . LEU A 1 259 ? -87.431 9.279 91.966 1.00 29.89 259 LEU A N 1
ATOM 2159 C CA . LEU A 1 259 ? -86.914 7.895 92.035 1.00 29.89 259 LEU A CA 1
ATOM 2160 C C . LEU A 1 259 ? -86.457 7.576 90.579 1.00 29.89 259 LEU A C 1
ATOM 2162 O O . LEU A 1 259 ? -87.095 8.063 89.650 1.00 29.89 259 LEU A O 1
ATOM 2166 N N . ARG A 1 260 ? -85.492 6.653 90.374 1.00 30.56 260 ARG A N 1
ATOM 2167 C CA . ARG A 1 260 ? -85.117 6.022 89.064 1.00 30.56 260 ARG A CA 1
ATOM 2168 C C . ARG A 1 260 ? -84.485 6.965 88.010 1.00 30.56 260 ARG A C 1
ATOM 2170 O O . ARG A 1 260 ? -84.781 8.144 87.974 1.00 30.56 260 ARG A O 1
ATOM 2177 N N . GLN A 1 261 ? -83.592 6.554 87.101 1.00 29.55 261 GLN A N 1
ATOM 2178 C CA . GLN A 1 261 ? -82.888 5.298 86.731 1.00 29.55 261 GLN A CA 1
ATOM 2179 C C . GLN A 1 261 ? -81.562 5.739 86.018 1.00 29.55 261 GLN A C 1
ATOM 2181 O O . GLN A 1 261 ? -81.409 6.930 85.771 1.00 29.55 261 GLN A O 1
ATOM 2186 N N . GLN A 1 262 ? -80.540 4.951 85.647 1.00 29.83 262 GLN A N 1
ATOM 2187 C CA . GLN A 1 262 ? -80.225 3.505 85.601 1.00 29.83 262 GLN A CA 1
ATOM 2188 C C . GLN A 1 262 ? -78.683 3.356 85.850 1.00 29.83 262 GLN A C 1
ATOM 2190 O O . GLN A 1 262 ? -77.964 4.346 85.792 1.00 29.83 262 GLN A O 1
ATOM 2195 N N . ALA A 1 263 ? -78.136 2.240 86.356 1.00 28.25 263 ALA A N 1
ATOM 2196 C CA . ALA A 1 263 ? -77.492 1.126 85.616 1.00 28.25 263 ALA A CA 1
ATOM 2197 C C . ALA A 1 263 ? -76.540 1.519 84.446 1.00 28.25 263 ALA A C 1
ATOM 2199 O O . ALA A 1 263 ? -76.946 2.291 83.589 1.00 28.25 263 ALA A O 1
ATOM 2200 N N . ALA A 1 264 ? -75.338 0.945 84.261 1.00 28.17 264 ALA A N 1
ATOM 2201 C CA . ALA A 1 264 ? -74.578 -0.035 85.055 1.00 28.17 264 ALA A CA 1
ATOM 2202 C C . ALA A 1 264 ? -73.126 -0.205 84.526 1.00 28.17 264 ALA A C 1
ATOM 2204 O O . ALA A 1 264 ? -72.914 -0.054 83.329 1.00 28.17 264 ALA A O 1
ATOM 2205 N N . ARG A 1 265 ? -72.225 -0.664 85.417 1.00 32.31 265 ARG A N 1
ATOM 2206 C CA . ARG A 1 265 ? -71.020 -1.506 85.193 1.00 32.31 265 ARG A CA 1
ATOM 2207 C C . ARG A 1 265 ? -69.844 -0.979 84.343 1.00 32.31 265 ARG A C 1
ATOM 2209 O O . ARG A 1 265 ? -69.976 -0.735 83.151 1.00 32.31 265 ARG A O 1
ATOM 2216 N N . ASP A 1 266 ? -68.673 -0.894 84.985 1.00 31.22 266 ASP A N 1
ATOM 2217 C CA . ASP A 1 266 ? -67.574 -1.889 84.903 1.00 31.22 266 ASP A CA 1
ATOM 2218 C C . ASP A 1 266 ? -67.386 -2.581 83.521 1.00 31.22 266 ASP A C 1
ATOM 2220 O O . ASP A 1 266 ? -68.334 -3.117 82.959 1.00 31.22 266 ASP A O 1
ATOM 2224 N N . ASP A 1 267 ? -66.191 -2.722 82.931 1.00 28.92 267 ASP A N 1
ATOM 2225 C CA . ASP A 1 267 ? -64.915 -3.056 83.578 1.00 28.92 267 ASP A CA 1
ATOM 2226 C C . ASP A 1 267 ? -63.718 -3.043 82.578 1.00 28.92 267 ASP A C 1
ATOM 2228 O O . ASP A 1 267 ? -63.899 -2.946 81.365 1.00 28.92 267 ASP A O 1
ATOM 2232 N N . ALA A 1 268 ? -62.508 -3.240 83.111 1.00 26.28 268 ALA A N 1
ATOM 2233 C CA . ALA A 1 268 ? -61.320 -3.863 82.495 1.00 26.28 268 ALA A CA 1
ATOM 2234 C C . ALA A 1 268 ? -60.691 -3.351 81.162 1.00 26.28 268 ALA A C 1
ATOM 2236 O O . ALA A 1 268 ? -61.138 -3.579 80.041 1.00 26.28 268 ALA A O 1
ATOM 2237 N N . ALA A 1 269 ? -59.474 -2.827 81.339 1.00 28.08 269 ALA A N 1
ATOM 2238 C CA . ALA A 1 269 ? -58.355 -2.665 80.403 1.00 28.08 269 ALA A CA 1
ATOM 2239 C C . ALA A 1 269 ? -58.136 -3.723 79.290 1.00 28.08 269 ALA A C 1
ATOM 2241 O O . ALA A 1 269 ? -58.209 -4.922 79.556 1.00 28.08 269 ALA A O 1
ATOM 2242 N N . SER A 1 270 ? -57.597 -3.286 78.131 1.00 29.86 270 SER A N 1
ATOM 2243 C CA . SER A 1 270 ? -56.280 -3.732 77.590 1.00 29.86 270 SER A CA 1
ATOM 2244 C C . SER A 1 270 ? -55.950 -3.220 76.170 1.00 29.86 270 SER A C 1
ATOM 2246 O O . SER A 1 270 ? -56.835 -3.083 75.342 1.00 29.86 270 SER A O 1
ATOM 2248 N N . GLN A 1 271 ? -54.641 -3.070 75.899 1.00 30.00 271 GLN A N 1
ATOM 2249 C CA . GLN A 1 271 ? -53.941 -3.151 74.590 1.00 30.00 271 GLN A CA 1
ATOM 2250 C C . GLN A 1 271 ? -54.309 -2.133 73.471 1.00 30.00 271 GLN A C 1
ATOM 2252 O O . GLN A 1 271 ? -55.443 -2.003 73.042 1.00 30.00 271 GLN A O 1
ATOM 2257 N N . GLN A 1 272 ? -53.391 -1.266 73.020 1.00 31.89 272 GLN A N 1
ATOM 2258 C CA . GLN A 1 272 ? -52.179 -1.500 72.197 1.00 31.89 272 GLN A CA 1
ATOM 2259 C C . GLN A 1 272 ? -52.440 -1.364 70.676 1.00 31.89 272 GLN A C 1
ATOM 2261 O O . GLN A 1 272 ? -52.702 -2.323 69.958 1.00 31.89 272 GLN A O 1
ATOM 2266 N N . LEU A 1 273 ? -52.292 -0.126 70.191 1.00 30.94 273 LEU A N 1
ATOM 2267 C CA . LEU A 1 273 ? -52.080 0.278 68.789 1.00 30.94 273 LEU A CA 1
ATOM 2268 C C . LEU A 1 273 ? -50.611 0.782 68.670 1.00 30.94 273 LEU A C 1
ATOM 2270 O O . LEU A 1 273 ? -50.028 1.137 69.690 1.00 30.94 273 LEU A O 1
ATOM 2274 N N . GLN A 1 274 ? -49.923 0.855 67.520 1.00 30.44 274 GLN A N 1
ATOM 2275 C CA . GLN A 1 274 ? -50.368 0.829 66.119 1.00 30.44 274 GLN A CA 1
ATOM 2276 C C . GLN A 1 274 ? -49.273 0.289 65.148 1.00 30.44 274 GLN A C 1
ATOM 2278 O O . GLN A 1 274 ? -48.293 -0.315 65.568 1.00 30.44 274 GLN A O 1
ATOM 2283 N N . ARG A 1 275 ? -49.496 0.458 63.834 1.00 28.91 275 ARG A N 1
ATOM 2284 C CA . ARG A 1 275 ? -48.868 -0.221 62.674 1.00 28.91 275 ARG A CA 1
ATOM 2285 C C . ARG A 1 275 ? -47.568 0.437 62.132 1.00 28.91 275 ARG A C 1
ATOM 2287 O O . ARG A 1 275 ? -47.260 1.558 62.504 1.00 28.91 275 ARG A O 1
ATOM 2294 N N . GLN A 1 276 ? -47.000 -0.204 61.086 1.00 28.89 276 GLN A N 1
ATOM 2295 C CA . GLN A 1 276 ? -46.095 0.324 60.021 1.00 28.89 276 GLN A CA 1
ATOM 2296 C C . GLN A 1 276 ? -44.603 0.530 60.397 1.00 28.89 276 GLN A C 1
ATOM 2298 O O . GLN A 1 276 ? -44.301 0.825 61.541 1.00 28.89 276 GLN A O 1
ATOM 2303 N N . ALA A 1 277 ? -43.608 0.414 59.495 1.00 26.84 277 ALA A N 1
ATOM 2304 C CA . ALA A 1 277 ? -43.512 -0.219 58.160 1.00 26.84 277 ALA A CA 1
ATOM 2305 C C . ALA A 1 277 ? -42.028 -0.341 57.700 1.00 26.84 277 ALA A C 1
ATOM 2307 O O . ALA A 1 277 ? -41.195 0.443 58.134 1.00 26.84 277 ALA A O 1
ATOM 2308 N N . SER A 1 278 ? -41.753 -1.233 56.727 1.00 29.81 278 SER A N 1
ATOM 2309 C CA . SER A 1 278 ? -40.643 -1.208 55.729 1.00 29.81 278 SER A CA 1
ATOM 2310 C C . SER A 1 278 ? -39.151 -1.176 56.151 1.00 29.81 278 SER A C 1
ATOM 2312 O O . SER A 1 278 ? -38.742 -0.370 56.972 1.00 29.81 278 SER A O 1
ATOM 2314 N N . GLY A 1 279 ? -38.300 -1.930 55.426 1.00 28.88 279 GLY A N 1
ATOM 2315 C CA . GLY A 1 279 ? -36.867 -1.602 55.250 1.00 28.88 279 GLY A CA 1
ATOM 2316 C C . GLY A 1 279 ? -35.855 -2.757 55.389 1.00 28.88 279 GLY A C 1
ATOM 2317 O O . GLY A 1 279 ? -35.587 -3.224 56.487 1.00 28.88 279 GLY A O 1
ATOM 2318 N N . GLN A 1 280 ? -35.235 -3.172 54.276 1.00 31.30 280 GLN A N 1
ATOM 2319 C CA . GLN A 1 280 ? -33.977 -3.957 54.238 1.00 31.30 280 GLN A CA 1
ATOM 2320 C C . GLN A 1 280 ? -32.748 -2.991 54.273 1.00 31.30 280 GLN A C 1
ATOM 2322 O O . GLN A 1 280 ? -32.991 -1.782 54.282 1.00 31.30 280 GLN A O 1
ATOM 2327 N N . PRO A 1 281 ? -31.454 -3.400 54.128 1.00 46.47 281 PRO A N 1
ATOM 2328 C CA . PRO A 1 281 ? -30.783 -4.714 54.269 1.00 46.47 281 PRO A CA 1
ATOM 2329 C C . PRO A 1 281 ? -29.429 -4.678 55.065 1.00 46.47 281 PRO A C 1
ATOM 2331 O O . PRO A 1 281 ? -28.960 -3.634 55.507 1.00 46.47 281 PRO A O 1
ATOM 2334 N N . ALA A 1 282 ? -28.732 -5.832 55.062 1.00 28.81 282 ALA A N 1
ATOM 2335 C CA . ALA A 1 282 ? -27.264 -6.015 54.931 1.00 28.81 282 ALA A CA 1
ATOM 2336 C C . ALA A 1 282 ? -26.338 -6.094 56.172 1.00 28.81 282 ALA A C 1
ATOM 2338 O O . ALA A 1 282 ? -26.139 -5.113 56.883 1.00 28.81 282 ALA A O 1
ATOM 2339 N N . ARG A 1 283 ? -25.600 -7.224 56.277 1.00 29.02 283 ARG A N 1
ATOM 2340 C CA . ARG A 1 283 ? -24.111 -7.339 56.206 1.00 29.02 283 ARG A CA 1
ATOM 2341 C C . ARG A 1 283 ? -23.590 -8.691 56.736 1.00 29.02 283 ARG A C 1
ATOM 2343 O O . ARG A 1 283 ? -23.686 -8.926 57.930 1.00 29.02 283 ARG A O 1
ATOM 2350 N N . VAL A 1 284 ? -22.881 -9.462 55.900 1.00 32.12 284 VAL A N 1
ATOM 2351 C CA . VAL A 1 284 ? -21.686 -10.259 56.283 1.00 32.12 284 VAL A CA 1
ATOM 2352 C C . VAL A 1 284 ? -20.706 -10.241 55.095 1.00 32.12 284 VAL A C 1
ATOM 2354 O O . VAL A 1 284 ? -21.135 -10.193 53.944 1.00 32.12 284 VAL A O 1
ATOM 2357 N N . MET A 1 285 ? -19.397 -10.207 55.369 1.00 28.20 285 MET A N 1
ATOM 2358 C CA . MET A 1 285 ? -18.318 -10.172 54.368 1.00 28.20 285 MET A CA 1
ATOM 2359 C C . MET A 1 285 ? -17.724 -11.555 54.061 1.00 28.20 285 MET A C 1
ATOM 2361 O O . MET A 1 285 ? -17.661 -12.399 54.947 1.00 28.20 285 MET A O 1
ATOM 2365 N N . GLY A 1 286 ? -17.069 -11.659 52.897 1.00 28.30 286 GLY A N 1
ATOM 2366 C CA . GLY A 1 286 ? -15.695 -12.188 52.836 1.00 28.30 286 GLY A CA 1
ATOM 2367 C C . GLY A 1 286 ? -15.502 -13.585 52.235 1.00 28.30 286 GLY A C 1
ATOM 2368 O O . GLY A 1 286 ? -15.985 -14.574 52.769 1.00 28.30 286 GLY A O 1
ATOM 2369 N N . GLY A 1 287 ? -14.703 -13.669 51.166 1.00 28.83 287 GLY A N 1
ATOM 2370 C CA . GLY A 1 287 ? -14.234 -14.924 50.561 1.00 28.83 287 GLY A CA 1
ATOM 2371 C C . GLY A 1 287 ? -13.364 -14.654 49.326 1.00 28.83 287 GLY A C 1
ATOM 2372 O O . GLY A 1 287 ? -13.735 -13.837 48.488 1.00 28.83 287 GLY A O 1
ATOM 2373 N N . ASN A 1 288 ? -12.180 -15.271 49.245 1.00 28.64 288 ASN A N 1
ATOM 2374 C CA . ASN A 1 288 ? -11.108 -14.883 48.314 1.00 28.64 288 ASN A CA 1
ATOM 2375 C C . ASN A 1 288 ? -11.181 -15.511 46.901 1.00 28.64 288 ASN A C 1
ATOM 2377 O O . ASN A 1 288 ? -11.771 -16.563 46.681 1.00 28.64 288 ASN A O 1
ATOM 2381 N N . GLN A 1 289 ? -10.486 -14.837 45.975 1.00 36.34 289 GLN A N 1
ATOM 2382 C CA . GLN A 1 289 ? -10.102 -15.218 44.597 1.00 36.34 289 GLN A CA 1
ATOM 2383 C C . GLN A 1 289 ? -9.371 -16.588 44.505 1.00 36.34 289 GLN A C 1
ATOM 2385 O O . GLN A 1 289 ? -8.806 -17.009 45.515 1.00 36.34 289 GLN A O 1
ATOM 2390 N N . PRO A 1 290 ? -9.353 -17.295 43.342 1.00 37.91 290 PRO A N 1
ATOM 2391 C CA . PRO A 1 290 ? -8.725 -16.880 42.064 1.00 37.91 290 PRO A CA 1
ATOM 2392 C C . PRO A 1 290 ? -9.648 -17.016 40.827 1.00 37.91 290 PRO A C 1
ATOM 2394 O O . PRO A 1 290 ? -10.653 -17.709 40.851 1.00 37.91 290 PRO A O 1
ATOM 2397 N N . GLY A 1 291 ? -9.410 -16.374 39.678 1.00 33.84 291 GLY A N 1
ATOM 2398 C CA . GLY A 1 291 ? -8.145 -15.879 39.129 1.00 33.84 291 GLY A CA 1
ATOM 2399 C C . GLY A 1 291 ? -7.698 -16.763 37.957 1.00 33.84 291 GLY A C 1
ATOM 2400 O O . GLY A 1 291 ? -6.774 -17.552 38.112 1.00 33.84 291 GLY A O 1
ATOM 2401 N N . ARG A 1 292 ? -8.362 -16.656 36.793 1.00 32.44 292 ARG A N 1
ATOM 2402 C CA . ARG A 1 292 ? -7.988 -17.389 35.567 1.00 32.44 292 ARG A CA 1
ATOM 2403 C C . ARG A 1 292 ? -7.300 -16.477 34.550 1.00 32.44 292 ARG A C 1
ATOM 2405 O O . ARG A 1 292 ? -7.863 -15.471 34.119 1.00 32.44 292 ARG A O 1
ATOM 2412 N N . ARG A 1 293 ? -6.094 -16.876 34.150 1.00 39.50 293 ARG A N 1
ATOM 2413 C CA . ARG A 1 293 ? -5.361 -16.434 32.958 1.00 39.50 293 ARG A CA 1
ATOM 2414 C C . ARG A 1 293 ? -4.785 -17.676 32.266 1.00 39.50 293 ARG A C 1
ATOM 2416 O O . ARG A 1 293 ? -4.592 -18.694 32.917 1.00 39.50 293 ARG A O 1
ATOM 2423 N N . ASP A 1 294 ? -4.457 -17.503 30.986 1.00 42.09 294 ASP A N 1
ATOM 2424 C CA . ASP A 1 294 ? -3.537 -18.330 30.187 1.00 42.09 294 ASP A CA 1
ATOM 2425 C C . ASP A 1 294 ? -4.056 -19.581 29.441 1.00 42.09 294 ASP A C 1
ATOM 2427 O O . ASP A 1 294 ? -3.285 -20.498 29.165 1.00 42.09 294 ASP A O 1
ATOM 2431 N N . ASP A 1 295 ? -5.276 -19.526 28.892 1.00 41.38 295 ASP A N 1
ATOM 2432 C CA . ASP A 1 295 ? -5.739 -20.429 27.810 1.00 41.38 295 ASP A CA 1
ATOM 2433 C C . ASP A 1 295 ? -5.115 -20.076 26.429 1.00 41.38 295 ASP A C 1
ATOM 2435 O O . ASP A 1 295 ? -5.809 -19.850 25.437 1.00 41.38 295 ASP A O 1
ATOM 2439 N N . ARG A 1 296 ? -3.782 -19.936 26.353 1.00 45.38 296 ARG A N 1
ATOM 2440 C CA . ARG A 1 296 ? -3.043 -19.665 25.091 1.00 45.38 296 ARG A CA 1
ATOM 2441 C C . ARG A 1 296 ? -1.839 -20.574 24.833 1.00 45.38 296 ARG A C 1
ATOM 2443 O O . ARG A 1 296 ? -1.151 -20.366 23.843 1.00 45.38 296 ARG A O 1
ATOM 2450 N N . ARG A 1 297 ? -1.557 -21.548 25.705 1.00 42.72 297 ARG A N 1
ATOM 2451 C CA . ARG A 1 297 ? -0.407 -22.467 25.553 1.00 42.72 297 ARG A CA 1
ATOM 2452 C C . ARG A 1 297 ? -0.766 -23.873 25.067 1.00 42.72 297 ARG A C 1
ATOM 2454 O O . ARG A 1 297 ? 0.122 -24.573 24.590 1.00 42.72 297 ARG A O 1
ATOM 2461 N N . ASP A 1 298 ? -2.036 -24.266 25.137 1.00 43.59 298 ASP A N 1
ATOM 2462 C CA . ASP A 1 298 ? -2.465 -25.618 24.750 1.00 43.59 298 ASP A CA 1
ATOM 2463 C C . ASP A 1 298 ? -2.809 -25.755 23.255 1.00 43.59 298 ASP A C 1
ATOM 2465 O O . ASP A 1 298 ? -2.699 -26.847 22.694 1.00 43.59 298 ASP A O 1
ATOM 2469 N N . ASP A 1 299 ? -3.128 -24.642 22.583 1.00 49.47 299 ASP A N 1
ATOM 2470 C CA . ASP A 1 299 ? -3.386 -24.589 21.133 1.00 49.47 299 ASP A CA 1
ATOM 2471 C C . ASP A 1 299 ? -2.115 -24.934 20.320 1.00 49.47 299 ASP A C 1
ATOM 2473 O O . ASP A 1 299 ? -2.178 -25.650 19.319 1.00 49.47 299 ASP A O 1
ATOM 2477 N N . ASP A 1 300 ? -0.935 -24.503 20.788 1.00 45.56 300 ASP A N 1
ATOM 2478 C CA . ASP A 1 300 ? 0.343 -24.728 20.095 1.00 45.56 300 ASP A CA 1
ATOM 2479 C C . ASP A 1 300 ? 0.787 -26.204 20.118 1.00 45.56 300 ASP A C 1
ATOM 2481 O O . ASP A 1 300 ? 1.358 -26.690 19.140 1.00 45.56 300 ASP A O 1
ATOM 2485 N N . ARG A 1 301 ? 0.490 -26.949 21.197 1.00 43.44 301 ARG A N 1
ATOM 2486 C CA . ARG A 1 301 ? 0.903 -28.361 21.348 1.00 43.44 301 ARG A CA 1
ATOM 2487 C C . ARG A 1 301 ? 0.054 -29.335 20.534 1.00 43.44 301 ARG A C 1
ATOM 2489 O O . ARG A 1 301 ? 0.591 -30.300 19.997 1.00 43.44 301 ARG A O 1
ATOM 2496 N N . ARG A 1 302 ? -1.256 -29.092 20.387 1.00 45.66 302 ARG A N 1
ATOM 2497 C CA . ARG A 1 302 ? -2.107 -29.912 19.495 1.00 45.66 302 ARG A CA 1
ATOM 2498 C C . ARG A 1 302 ? -1.749 -29.734 18.018 1.00 45.66 302 ARG A C 1
ATOM 2500 O O . ARG A 1 302 ? -1.918 -30.659 17.229 1.00 45.66 302 ARG A O 1
ATOM 2507 N N . ASN A 1 303 ? -1.218 -28.572 17.645 1.00 46.16 303 ASN A N 1
ATOM 2508 C CA . ASN A 1 303 ? -0.905 -28.231 16.258 1.00 46.16 303 ASN A CA 1
ATOM 2509 C C . ASN A 1 303 ? 0.407 -28.870 15.742 1.00 46.16 303 ASN A C 1
ATOM 2511 O O . ASN A 1 303 ? 0.728 -28.766 14.559 1.00 46.16 303 ASN A O 1
ATOM 2515 N N . GLU A 1 304 ? 1.175 -29.545 16.605 1.00 43.78 304 GLU A N 1
ATOM 2516 C CA . GLU A 1 304 ? 2.392 -30.273 16.215 1.00 43.78 304 GLU A CA 1
ATOM 2517 C C . GLU A 1 304 ? 2.119 -31.632 15.572 1.00 43.78 304 GLU A C 1
ATOM 2519 O O . GLU A 1 304 ? 2.863 -32.039 14.682 1.00 43.78 304 GLU A O 1
ATOM 2524 N N . GLN A 1 305 ? 1.018 -32.289 15.944 1.00 47.69 305 GLN A N 1
ATOM 2525 C CA . GLN A 1 305 ? 0.643 -33.603 15.411 1.00 47.69 305 GLN A CA 1
ATOM 2526 C C . GLN A 1 305 ? 0.006 -33.548 14.012 1.00 47.69 305 GLN A C 1
ATOM 2528 O O . GLN A 1 305 ? -0.091 -34.581 13.360 1.00 47.69 305 GLN A O 1
ATOM 2533 N N . ASN A 1 306 ? -0.393 -32.361 13.535 1.00 62.88 306 ASN A N 1
ATOM 2534 C CA . ASN A 1 306 ? -1.142 -32.182 12.282 1.00 62.88 306 ASN A CA 1
ATOM 2535 C C . ASN A 1 306 ? -0.425 -31.286 11.248 1.00 62.88 306 ASN A C 1
ATOM 2537 O O . ASN A 1 306 ? -1.058 -30.729 10.348 1.00 62.88 306 ASN A O 1
ATOM 2541 N N . ARG A 1 307 ? 0.899 -31.108 11.370 1.00 74.00 307 ARG A N 1
ATOM 2542 C CA . ARG A 1 307 ? 1.694 -30.338 10.395 1.00 74.00 307 ARG A CA 1
ATOM 2543 C C . ARG A 1 307 ? 1.720 -31.045 9.036 1.00 74.00 307 ARG A C 1
ATOM 2545 O O . ARG A 1 307 ? 1.841 -32.265 8.957 1.00 74.00 307 ARG A O 1
ATOM 2552 N N . LEU A 1 308 ? 1.652 -30.264 7.959 1.00 80.31 308 LEU A N 1
ATOM 2553 C CA . LEU A 1 308 ? 1.787 -30.770 6.591 1.00 80.31 308 LEU A CA 1
ATOM 2554 C C . LEU A 1 308 ? 3.132 -31.486 6.389 1.00 80.31 308 LEU A C 1
ATOM 2556 O O . LEU A 1 308 ? 4.155 -31.058 6.924 1.00 80.31 308 LEU A O 1
ATOM 2560 N N . SER A 1 309 ? 3.140 -32.530 5.552 1.00 84.88 309 SER A N 1
ATOM 2561 C CA . SER A 1 309 ? 4.384 -33.169 5.101 1.00 84.88 309 SER A CA 1
ATOM 2562 C C . SER A 1 309 ? 5.337 -32.134 4.493 1.00 84.88 309 SER A C 1
ATOM 2564 O O . SER A 1 309 ? 4.896 -31.225 3.779 1.00 84.88 309 SER A O 1
ATOM 2566 N N . ARG A 1 310 ? 6.647 -32.295 4.737 1.00 82.50 310 ARG A N 1
ATOM 2567 C CA . ARG A 1 310 ? 7.692 -31.368 4.267 1.00 82.50 310 ARG A CA 1
ATOM 2568 C C . ARG A 1 310 ? 7.614 -31.114 2.763 1.00 82.50 310 ARG A C 1
ATOM 2570 O O . ARG A 1 310 ? 7.737 -29.974 2.344 1.00 82.50 310 ARG A O 1
ATOM 2577 N N . GLU A 1 311 ? 7.313 -32.135 1.966 1.00 85.81 311 GLU A N 1
ATOM 2578 C CA . GLU A 1 311 ? 7.159 -32.002 0.512 1.00 85.81 311 GLU A CA 1
ATOM 2579 C C . GLU A 1 311 ? 5.986 -31.076 0.126 1.00 85.81 311 GLU A C 1
ATOM 2581 O O . GLU A 1 311 ? 6.106 -30.221 -0.754 1.00 85.81 311 GLU A O 1
ATOM 2586 N N . VAL A 1 312 ? 4.851 -31.186 0.827 1.00 85.44 312 VAL A N 1
ATOM 2587 C CA . VAL A 1 312 ? 3.674 -30.327 0.607 1.00 85.44 312 VAL A CA 1
ATOM 2588 C C . VAL A 1 312 ? 3.954 -28.895 1.073 1.00 85.44 312 VAL A C 1
ATOM 2590 O O . VAL A 1 312 ? 3.563 -27.942 0.392 1.00 85.44 312 VAL A O 1
ATOM 2593 N N . GLN A 1 313 ? 4.667 -28.736 2.193 1.00 86.62 313 GLN A N 1
ATOM 2594 C CA . GLN A 1 313 ? 5.150 -27.442 2.679 1.00 86.62 313 GLN A CA 1
ATOM 2595 C C . GLN A 1 313 ? 6.103 -26.791 1.662 1.00 86.62 313 GLN A C 1
ATOM 2597 O O . GLN A 1 313 ? 5.894 -25.641 1.279 1.00 86.62 313 GLN A O 1
ATOM 2602 N N . GLU A 1 314 ? 7.111 -27.514 1.171 1.00 87.44 314 GLU A N 1
ATOM 2603 C CA . GLU A 1 314 ? 8.075 -27.028 0.175 1.00 87.44 314 GLU A CA 1
ATOM 2604 C C . GLU A 1 314 ? 7.403 -26.644 -1.145 1.00 87.44 314 GLU A C 1
ATOM 2606 O O . GLU A 1 314 ? 7.718 -25.591 -1.708 1.00 87.44 314 GLU A O 1
ATOM 2611 N N . ARG A 1 315 ? 6.434 -27.439 -1.620 1.00 88.75 315 ARG A N 1
ATOM 2612 C CA . ARG A 1 315 ? 5.629 -27.100 -2.802 1.00 88.75 315 ARG A CA 1
ATOM 2613 C C . ARG A 1 315 ? 4.871 -25.787 -2.596 1.00 88.75 315 ARG A C 1
ATOM 2615 O O . ARG A 1 315 ? 4.988 -24.888 -3.428 1.00 88.75 315 ARG A O 1
ATOM 2622 N N . ARG A 1 316 ? 4.181 -25.630 -1.457 1.00 85.62 316 ARG A N 1
ATOM 2623 C CA . ARG A 1 316 ? 3.456 -24.395 -1.105 1.00 85.62 316 ARG A CA 1
ATOM 2624 C C . ARG A 1 316 ? 4.402 -23.188 -1.016 1.00 85.62 316 ARG A C 1
ATOM 2626 O O . ARG A 1 316 ? 4.081 -22.136 -1.560 1.00 85.62 316 ARG A O 1
ATOM 2633 N N . ILE A 1 317 ? 5.579 -23.336 -0.401 1.00 88.19 317 ILE A N 1
ATOM 2634 C CA . ILE A 1 317 ? 6.610 -22.281 -0.321 1.00 88.19 317 ILE A CA 1
ATOM 2635 C C . ILE A 1 317 ? 7.137 -21.905 -1.715 1.00 88.19 317 ILE A C 1
ATOM 2637 O O . ILE A 1 317 ? 7.349 -20.723 -1.992 1.00 88.19 317 ILE A O 1
ATOM 2641 N N . ARG A 1 318 ? 7.348 -22.884 -2.603 1.00 88.81 318 ARG A N 1
ATOM 2642 C CA . ARG A 1 318 ? 7.842 -22.659 -3.972 1.00 88.81 318 ARG A CA 1
ATOM 2643 C C . ARG A 1 318 ? 6.836 -21.880 -4.817 1.00 88.81 318 ARG A C 1
ATOM 2645 O O . ARG A 1 318 ? 7.219 -20.902 -5.456 1.00 88.81 318 ARG A O 1
ATOM 2652 N N . GLU A 1 319 ? 5.569 -22.289 -4.801 1.00 87.19 319 GLU A N 1
ATOM 2653 C CA . GLU A 1 319 ? 4.479 -21.560 -5.462 1.00 87.19 319 GLU A CA 1
ATOM 2654 C C . GLU A 1 319 ? 4.370 -20.125 -4.935 1.00 87.19 319 GLU A C 1
ATOM 2656 O O . GLU A 1 319 ? 4.234 -19.178 -5.715 1.00 87.19 319 GLU A O 1
ATOM 2661 N N . GLU A 1 320 ? 4.477 -19.957 -3.615 1.00 87.94 320 GLU A N 1
ATOM 2662 C CA . GLU A 1 320 ? 4.345 -18.651 -2.985 1.00 87.94 320 GLU A CA 1
ATOM 2663 C C . GLU A 1 320 ? 5.489 -17.707 -3.327 1.00 87.94 320 GLU A C 1
ATOM 2665 O O . GLU A 1 320 ? 5.231 -16.559 -3.676 1.00 87.94 320 GLU A O 1
ATOM 2670 N N . ARG A 1 321 ? 6.741 -18.180 -3.312 1.00 87.81 321 ARG A N 1
ATOM 2671 C CA . ARG A 1 321 ? 7.894 -17.377 -3.747 1.00 87.81 321 ARG A CA 1
ATOM 2672 C C . ARG A 1 321 ? 7.683 -16.819 -5.148 1.00 87.81 321 ARG A C 1
ATOM 2674 O O . ARG A 1 321 ? 7.847 -15.623 -5.353 1.00 87.81 321 ARG A O 1
ATOM 2681 N N . GLN A 1 322 ? 7.213 -17.644 -6.085 1.00 88.12 322 GLN A N 1
ATOM 2682 C CA . GLN A 1 322 ? 6.923 -17.187 -7.445 1.00 88.12 322 GLN A CA 1
ATOM 2683 C C . GLN A 1 322 ? 5.766 -16.172 -7.506 1.00 88.12 322 GLN A C 1
ATOM 2685 O O . GLN A 1 322 ? 5.806 -15.254 -8.327 1.00 88.12 322 GLN A O 1
ATOM 2690 N N . ARG A 1 323 ? 4.721 -16.314 -6.673 1.00 86.88 323 ARG A N 1
ATOM 2691 C CA . ARG A 1 323 ? 3.641 -15.311 -6.549 1.00 86.88 323 ARG A CA 1
ATOM 2692 C C . ARG A 1 323 ? 4.172 -13.993 -5.974 1.00 86.88 323 ARG A C 1
ATOM 2694 O O . ARG A 1 323 ? 4.003 -12.950 -6.604 1.00 86.88 323 ARG A O 1
ATOM 2701 N N . ALA A 1 324 ? 4.870 -14.049 -4.843 1.00 85.75 324 ALA A N 1
ATOM 2702 C CA . ALA A 1 324 ? 5.429 -12.897 -4.143 1.00 85.75 324 ALA A CA 1
ATOM 2703 C C . ALA A 1 324 ? 6.474 -12.148 -4.989 1.00 85.75 324 ALA A C 1
ATOM 2705 O O . ALA A 1 324 ? 6.449 -10.920 -5.049 1.00 85.75 324 ALA A O 1
ATOM 2706 N N . GLU A 1 325 ? 7.359 -12.855 -5.696 1.00 84.12 325 GLU A N 1
ATOM 2707 C CA . GLU A 1 325 ? 8.345 -12.255 -6.604 1.00 84.12 325 GLU A CA 1
ATOM 2708 C C . GLU A 1 325 ? 7.678 -11.536 -7.781 1.00 84.12 325 GLU A C 1
ATOM 2710 O O . GLU A 1 325 ? 8.046 -10.396 -8.077 1.00 84.12 325 GLU A O 1
ATOM 2715 N N . ARG A 1 326 ? 6.669 -12.151 -8.421 1.00 85.94 326 ARG A N 1
ATOM 2716 C CA . ARG A 1 326 ? 5.886 -11.503 -9.490 1.00 85.94 326 ARG A CA 1
ATOM 2717 C C . ARG A 1 326 ? 5.184 -10.247 -8.975 1.00 85.94 326 ARG A C 1
ATOM 2719 O O . ARG A 1 326 ? 5.356 -9.185 -9.569 1.00 85.94 326 ARG A O 1
ATOM 2726 N N . PHE A 1 327 ? 4.501 -10.337 -7.833 1.00 85.44 327 PHE A N 1
ATOM 2727 C CA . PHE A 1 327 ? 3.857 -9.195 -7.181 1.00 85.44 327 PHE A CA 1
ATOM 2728 C C . PHE A 1 327 ? 4.854 -8.068 -6.861 1.00 85.44 327 PHE A C 1
ATOM 2730 O O . PHE A 1 327 ? 4.617 -6.915 -7.206 1.00 85.44 327 PHE A O 1
ATOM 2737 N N . GLN A 1 328 ? 6.016 -8.380 -6.279 1.00 82.56 328 GLN A N 1
ATOM 2738 C CA . GLN A 1 328 ? 7.045 -7.379 -5.968 1.00 82.56 328 GLN A CA 1
ATOM 2739 C C . GLN A 1 328 ? 7.690 -6.747 -7.211 1.00 82.56 328 GLN A C 1
ATOM 2741 O O . GLN A 1 328 ? 8.207 -5.628 -7.129 1.00 82.56 328 GLN A O 1
ATOM 2746 N N . GLN A 1 329 ? 7.752 -7.457 -8.339 1.00 83.94 329 GLN A N 1
ATOM 2747 C CA . GLN A 1 329 ? 8.203 -6.889 -9.612 1.00 83.94 329 GLN A CA 1
ATOM 2748 C C . GLN A 1 329 ? 7.130 -5.976 -10.209 1.00 83.94 329 GLN A C 1
ATOM 2750 O O . GLN A 1 329 ? 7.451 -4.878 -10.667 1.00 83.94 329 GLN A O 1
ATOM 2755 N N . GLU A 1 330 ? 5.866 -6.397 -10.169 1.00 84.12 330 GLU A N 1
ATOM 2756 C CA . GLU A 1 330 ? 4.747 -5.606 -10.670 1.00 84.12 330 GLU A CA 1
ATOM 2757 C C . GLU A 1 330 ? 4.534 -4.335 -9.841 1.00 84.12 330 GLU A C 1
ATOM 2759 O O . GLU A 1 330 ? 4.485 -3.255 -10.422 1.00 84.12 330 GLU A O 1
ATOM 2764 N N . GLU A 1 331 ? 4.524 -4.412 -8.507 1.00 80.75 331 GLU A N 1
ATOM 2765 C CA . GLU A 1 331 ? 4.417 -3.226 -7.645 1.00 80.75 331 GLU A CA 1
ATOM 2766 C C . GLU A 1 331 ? 5.586 -2.257 -7.846 1.00 80.75 331 GLU A C 1
ATOM 2768 O O . GLU A 1 331 ? 5.370 -1.048 -7.872 1.00 80.75 331 GLU A O 1
ATOM 2773 N N . ARG A 1 332 ? 6.815 -2.740 -8.086 1.00 79.31 332 ARG A N 1
ATOM 2774 C CA . ARG A 1 332 ? 7.946 -1.855 -8.426 1.00 79.31 332 ARG A CA 1
ATOM 2775 C C . ARG A 1 332 ? 7.720 -1.098 -9.742 1.00 79.31 332 ARG A C 1
ATOM 2777 O O . ARG A 1 332 ? 8.009 0.097 -9.794 1.00 79.31 332 ARG A O 1
ATOM 2784 N N . ARG A 1 333 ? 7.161 -1.751 -10.769 1.00 82.75 333 ARG A N 1
ATOM 2785 C CA . ARG A 1 333 ? 6.795 -1.118 -12.057 1.00 82.75 333 ARG A CA 1
ATOM 2786 C C . ARG A 1 333 ? 5.591 -0.177 -11.923 1.00 82.75 333 ARG A C 1
ATOM 2788 O O . ARG A 1 333 ? 5.595 0.920 -12.474 1.00 82.75 333 ARG A O 1
ATOM 2795 N N . ARG A 1 334 ? 4.564 -0.576 -11.166 1.00 77.81 334 ARG A N 1
ATOM 2796 C CA . ARG A 1 334 ? 3.402 0.268 -10.847 1.00 77.81 334 ARG A CA 1
ATOM 2797 C C . ARG A 1 334 ? 3.848 1.521 -10.101 1.00 77.81 334 ARG A C 1
ATOM 2799 O O . ARG A 1 334 ? 3.415 2.609 -10.456 1.00 77.81 334 ARG A O 1
ATOM 2806 N N . TYR A 1 335 ? 4.752 1.388 -9.130 1.00 73.69 335 TYR A N 1
ATOM 2807 C CA . TYR A 1 335 ? 5.276 2.501 -8.342 1.00 73.69 335 TYR A CA 1
ATOM 2808 C C . TYR A 1 335 ? 6.102 3.486 -9.181 1.00 73.69 335 TYR A C 1
ATOM 2810 O O . TYR A 1 335 ? 5.895 4.689 -9.039 1.00 73.69 335 TYR A O 1
ATOM 2818 N N . SER A 1 336 ? 6.977 3.024 -10.090 1.00 72.56 336 SER A N 1
ATOM 2819 C CA . SER A 1 336 ? 7.723 3.939 -10.978 1.00 72.56 336 SER A CA 1
ATOM 2820 C C . SER A 1 336 ? 6.801 4.754 -11.886 1.00 72.56 336 SER A C 1
ATOM 2822 O O . SER A 1 336 ? 7.053 5.932 -12.118 1.00 72.56 336 SER A O 1
ATOM 2824 N N . ASN A 1 337 ? 5.707 4.145 -12.349 1.00 72.06 337 ASN A N 1
ATOM 2825 C CA . ASN A 1 337 ? 4.780 4.755 -13.302 1.00 72.06 337 ASN A CA 1
ATOM 2826 C C . ASN A 1 337 ? 3.630 5.528 -12.615 1.00 72.06 337 ASN A C 1
ATOM 2828 O O . ASN A 1 337 ? 2.850 6.205 -13.286 1.00 72.06 337 ASN A O 1
ATOM 2832 N N . ARG A 1 338 ? 3.506 5.447 -11.280 1.00 74.44 338 ARG A N 1
ATOM 2833 C CA . ARG A 1 338 ? 2.394 6.036 -10.509 1.00 74.44 338 ARG A CA 1
ATOM 2834 C C . ARG A 1 338 ? 2.389 7.566 -10.557 1.00 74.44 338 ARG A C 1
ATOM 2836 O O . ARG A 1 338 ? 1.311 8.147 -10.622 1.00 74.44 338 ARG A O 1
ATOM 2843 N N . ASN A 1 339 ? 3.563 8.204 -10.593 1.00 70.88 339 ASN A N 1
ATOM 2844 C CA . ASN A 1 339 ? 3.703 9.666 -10.545 1.00 70.88 339 ASN A CA 1
ATOM 2845 C C . ASN A 1 339 ? 2.969 10.394 -11.688 1.00 70.88 339 ASN A C 1
ATOM 2847 O O . ASN A 1 339 ? 2.426 11.477 -11.468 1.00 70.88 339 ASN A O 1
ATOM 2851 N N . ASP A 1 340 ? 2.943 9.832 -12.899 1.00 75.94 340 ASP A N 1
ATOM 2852 C CA . ASP A 1 340 ? 2.287 10.470 -14.050 1.00 75.94 340 ASP A CA 1
ATOM 2853 C C . ASP A 1 340 ? 0.765 10.324 -13.991 1.00 75.94 340 ASP A C 1
ATOM 2855 O O . ASP A 1 340 ? 0.033 11.265 -14.308 1.00 75.94 340 ASP A O 1
ATOM 2859 N N . TRP A 1 341 ? 0.278 9.159 -13.555 1.00 74.31 341 TRP A N 1
ATOM 2860 C CA . TRP A 1 341 ? -1.152 8.919 -13.364 1.00 74.31 341 TRP A CA 1
ATOM 2861 C C . TRP A 1 341 ? -1.695 9.760 -12.205 1.00 74.31 341 TRP A C 1
ATOM 2863 O O . TRP A 1 341 ? -2.693 10.461 -12.370 1.00 74.31 341 TRP A O 1
ATOM 2873 N N . GLU A 1 342 ? -0.989 9.774 -11.068 1.00 80.06 342 GLU A N 1
ATOM 2874 C CA . GLU A 1 342 ? -1.316 10.598 -9.902 1.00 80.06 342 GLU A CA 1
ATOM 2875 C C . GLU A 1 342 ? -1.426 12.077 -10.280 1.00 80.06 342 GLU A C 1
ATOM 2877 O O . GLU A 1 342 ? -2.426 12.707 -9.947 1.00 80.06 342 GLU A O 1
ATOM 2882 N N . GLN A 1 343 ? -0.462 12.624 -11.027 1.00 81.94 343 GLN A N 1
ATOM 2883 C CA . GLN A 1 343 ? -0.514 14.017 -11.473 1.00 81.94 343 GLN A CA 1
ATOM 2884 C C . GLN A 1 343 ? -1.701 14.313 -12.396 1.00 81.94 343 GLN A C 1
ATOM 2886 O O . GLN A 1 343 ? -2.319 15.370 -12.261 1.00 81.94 343 GLN A O 1
ATOM 2891 N N . ARG A 1 344 ? -2.028 13.418 -13.337 1.00 85.12 344 ARG A N 1
ATOM 2892 C CA . ARG A 1 344 ? -3.172 13.600 -14.250 1.00 85.12 344 ARG A CA 1
ATOM 2893 C C . ARG A 1 344 ? -4.494 13.581 -13.485 1.00 85.12 344 ARG A C 1
ATOM 2895 O O . ARG A 1 344 ? -5.294 14.502 -13.636 1.00 85.12 344 ARG A O 1
ATOM 2902 N N . TYR A 1 345 ? -4.684 12.591 -12.616 1.00 84.56 345 TYR A N 1
ATOM 2903 C CA . TYR A 1 345 ? -5.891 12.456 -11.801 1.00 84.56 345 TYR A CA 1
ATOM 2904 C C . TYR A 1 345 ? -6.017 13.594 -10.770 1.00 84.56 345 TYR A C 1
ATOM 2906 O O . TYR A 1 345 ? -7.094 14.155 -10.583 1.00 84.56 345 TYR A O 1
ATOM 2914 N N . ALA A 1 346 ? -4.903 14.030 -10.173 1.00 87.00 346 ALA A N 1
ATOM 2915 C CA . ALA A 1 346 ? -4.848 15.203 -9.300 1.00 87.00 346 ALA A CA 1
ATOM 2916 C C . ALA A 1 346 ? -5.294 16.496 -10.001 1.00 87.00 346 ALA A C 1
ATOM 2918 O O . ALA A 1 346 ? -6.030 17.279 -9.402 1.00 87.00 346 ALA A O 1
ATOM 2919 N N . ARG A 1 347 ? -4.863 16.726 -11.252 1.00 88.38 347 ARG A N 1
ATOM 2920 C CA . ARG A 1 347 ? -5.316 17.872 -12.063 1.00 88.38 347 ARG A CA 1
ATOM 2921 C C . ARG A 1 347 ? -6.816 17.772 -12.333 1.00 88.38 347 ARG A C 1
ATOM 2923 O O . ARG A 1 347 ? -7.543 18.673 -11.937 1.00 88.38 347 ARG A O 1
ATOM 2930 N N . GLN A 1 348 ? -7.285 16.626 -12.831 1.00 89.50 348 GLN A N 1
ATOM 2931 C CA . GLN A 1 348 ? -8.707 16.378 -13.091 1.00 89.50 348 GLN A CA 1
ATOM 2932 C C . GLN A 1 348 ? -9.598 16.649 -11.864 1.00 89.50 348 GLN A C 1
ATOM 2934 O O . GLN A 1 348 ? -10.640 17.289 -11.993 1.00 89.50 348 GLN A O 1
ATOM 2939 N N . LEU A 1 349 ? -9.195 16.206 -10.667 1.00 91.12 349 LEU A N 1
ATOM 2940 C CA . LEU A 1 349 ? -9.942 16.482 -9.434 1.00 91.12 349 LEU A CA 1
ATOM 2941 C C . LEU A 1 349 ? -9.943 17.976 -9.067 1.00 91.12 349 LEU A C 1
ATOM 2943 O O . LEU A 1 349 ? -10.972 18.479 -8.622 1.00 91.12 349 LEU A O 1
ATOM 2947 N N . ARG A 1 350 ? -8.835 18.701 -9.276 1.00 88.56 350 ARG A N 1
ATOM 2948 C CA . ARG A 1 350 ? -8.768 20.159 -9.052 1.00 88.56 350 ARG A CA 1
ATOM 2949 C C . ARG A 1 350 ? -9.637 20.931 -10.043 1.00 88.56 350 ARG A C 1
ATOM 2951 O O . ARG A 1 350 ? -10.371 21.820 -9.617 1.00 88.56 350 ARG A O 1
ATOM 2958 N N . ASP A 1 351 ? -9.614 20.554 -11.319 1.00 91.38 351 ASP A N 1
ATOM 2959 C CA . ASP A 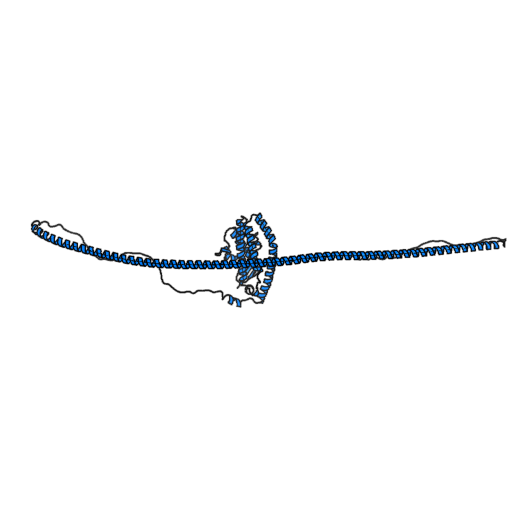1 351 ? -10.426 21.170 -12.377 1.00 91.38 351 ASP A CA 1
ATOM 2960 C C . ASP A 1 351 ? -11.927 20.962 -12.104 1.00 91.38 351 ASP A C 1
ATOM 2962 O O . ASP A 1 351 ? -12.729 21.889 -12.213 1.00 91.38 351 ASP A O 1
ATOM 2966 N N . GLN A 1 352 ? -12.299 19.768 -11.625 1.00 92.00 352 GLN A N 1
ATOM 2967 C CA . GLN A 1 352 ? -13.648 19.439 -11.144 1.00 92.00 352 GLN A CA 1
ATOM 2968 C C . GLN A 1 352 ? -13.990 20.047 -9.766 1.00 92.00 352 GLN A C 1
ATOM 2970 O O . GLN A 1 352 ? -15.084 19.812 -9.258 1.00 92.00 352 GLN A O 1
ATOM 2975 N N . ARG A 1 353 ? -13.073 20.798 -9.134 1.00 92.38 353 ARG A N 1
ATOM 2976 C CA . ARG A 1 353 ? -13.180 21.354 -7.765 1.00 92.38 353 ARG A CA 1
ATOM 2977 C C . ARG A 1 353 ? -13.442 20.312 -6.659 1.00 92.38 353 ARG A C 1
ATOM 2979 O O . ARG A 1 353 ? -13.877 20.670 -5.564 1.00 92.38 353 ARG A O 1
ATOM 2986 N N . ARG A 1 354 ? -13.118 19.038 -6.906 1.00 93.69 354 ARG A N 1
ATOM 2987 C CA . ARG A 1 354 ? -13.274 17.897 -5.983 1.00 93.69 354 ARG A CA 1
ATOM 2988 C C . ARG A 1 354 ? -12.155 17.860 -4.939 1.00 93.69 354 ARG A C 1
ATOM 2990 O O . ARG A 1 354 ? -11.260 17.009 -4.946 1.00 93.69 354 ARG A O 1
ATOM 2997 N N . ASN A 1 355 ? -12.175 18.862 -4.065 1.00 94.25 355 ASN A N 1
ATOM 2998 C CA . ASN A 1 355 ? -11.138 19.120 -3.070 1.00 94.25 355 ASN A CA 1
ATOM 2999 C C . ASN A 1 355 ? -11.049 18.025 -1.997 1.00 94.25 355 ASN A C 1
ATOM 3001 O O . ASN A 1 355 ? -9.953 17.711 -1.523 1.00 94.25 355 ASN A O 1
ATOM 3005 N N . SER A 1 356 ? -12.179 17.444 -1.599 1.00 96.06 356 SER A N 1
ATOM 3006 C CA . SER A 1 356 ? -12.241 16.386 -0.588 1.00 96.06 356 SER A CA 1
ATOM 3007 C C . SER A 1 356 ? -11.722 15.073 -1.160 1.00 96.06 356 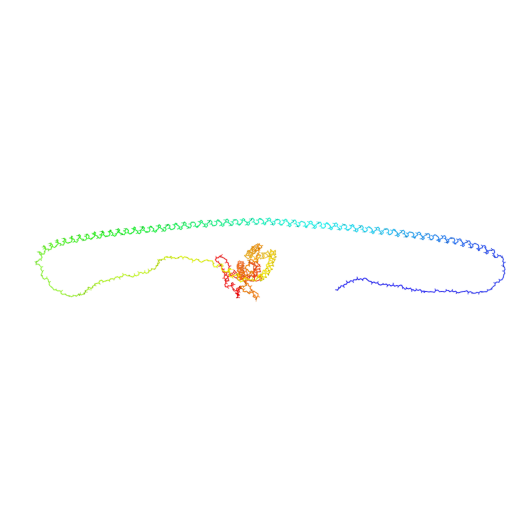SER A C 1
ATOM 3009 O O . SER A 1 356 ? -10.907 14.413 -0.511 1.00 96.06 356 SER A O 1
ATOM 3011 N N . GLN A 1 357 ? -12.104 14.732 -2.394 1.00 93.69 357 GLN A N 1
ATOM 3012 C CA . GLN A 1 357 ? -11.601 13.546 -3.089 1.00 93.69 357 GLN A CA 1
ATOM 3013 C C . GLN A 1 357 ? -10.106 13.669 -3.386 1.00 93.69 357 GLN A C 1
ATOM 3015 O O . GLN A 1 357 ? -9.361 12.713 -3.180 1.00 93.69 357 GLN A O 1
ATOM 3020 N N . TYR A 1 358 ? -9.625 14.858 -3.766 1.00 93.25 358 TYR A N 1
ATOM 3021 C CA . TYR A 1 358 ? -8.191 15.119 -3.909 1.00 93.25 358 TYR A CA 1
ATOM 3022 C C . TYR A 1 358 ? -7.427 14.869 -2.595 1.00 93.25 358 TYR A C 1
ATOM 3024 O O . TYR A 1 358 ? -6.397 14.193 -2.593 1.00 93.25 358 TYR A O 1
ATOM 3032 N N . ARG A 1 359 ? -7.947 15.351 -1.456 1.00 93.75 359 ARG A N 1
ATOM 3033 C CA . ARG A 1 359 ? -7.357 15.097 -0.127 1.00 93.75 359 ARG A CA 1
ATOM 3034 C C . ARG A 1 359 ? -7.369 13.611 0.234 1.00 93.75 359 ARG A C 1
ATOM 3036 O O . ARG A 1 359 ? -6.348 13.103 0.694 1.00 93.75 359 ARG A O 1
ATOM 3043 N N . TYR A 1 360 ? -8.482 12.912 0.007 1.00 94.88 360 TYR A N 1
ATOM 3044 C CA . TYR A 1 360 ? -8.581 11.466 0.225 1.00 94.88 360 TYR A CA 1
ATOM 3045 C C . TYR A 1 360 ? -7.538 10.700 -0.604 1.00 94.88 360 TYR A C 1
ATOM 3047 O O . TYR A 1 360 ? -6.804 9.868 -0.064 1.00 94.88 360 TYR A O 1
ATOM 3055 N N . GLN A 1 361 ? -7.424 11.037 -1.889 1.00 91.62 361 GLN A N 1
ATOM 3056 C CA . GLN A 1 361 ? -6.504 10.412 -2.830 1.00 91.62 361 GLN A CA 1
ATOM 3057 C C . GLN A 1 361 ? -5.038 10.552 -2.390 1.00 91.62 361 GLN A C 1
ATOM 3059 O O . GLN A 1 361 ? -4.302 9.566 -2.395 1.00 91.62 361 GLN A O 1
ATOM 3064 N N . GLN A 1 362 ? -4.622 11.748 -1.958 1.00 91.56 362 GLN A N 1
ATOM 3065 C CA . GLN A 1 362 ? -3.277 11.978 -1.410 1.00 91.56 362 GLN A CA 1
ATOM 3066 C C . GLN A 1 362 ? -3.013 11.098 -0.177 1.00 91.56 362 GLN A C 1
ATOM 3068 O O . GLN A 1 362 ? -2.014 10.382 -0.121 1.00 91.56 362 GLN A O 1
ATOM 3073 N N . GLN A 1 363 ? -3.958 11.048 0.767 1.00 93.50 363 GLN A N 1
ATOM 3074 C CA . GLN A 1 363 ? -3.823 10.207 1.959 1.00 93.50 363 GLN A CA 1
ATOM 3075 C C . GLN A 1 363 ? -3.773 8.700 1.632 1.00 93.50 363 GLN A C 1
ATOM 3077 O O . GLN A 1 363 ? -3.109 7.945 2.346 1.00 93.50 363 GLN A O 1
ATOM 3082 N N . TYR A 1 364 ? -4.468 8.238 0.584 1.00 92.31 364 TYR A N 1
ATOM 3083 C CA . TYR A 1 364 ? -4.384 6.850 0.111 1.00 92.31 364 TYR A CA 1
ATOM 3084 C C . TYR A 1 364 ? -2.983 6.529 -0.432 1.00 92.31 364 TYR A C 1
ATOM 3086 O O . TYR A 1 364 ? -2.399 5.504 -0.072 1.00 92.31 364 TYR A O 1
ATOM 3094 N N . TYR A 1 365 ? -2.394 7.433 -1.221 1.00 88.31 365 TYR A N 1
ATOM 3095 C CA . TYR A 1 365 ? -1.022 7.279 -1.709 1.00 88.31 365 TYR A CA 1
ATOM 3096 C C . TYR A 1 365 ? 0.017 7.276 -0.585 1.00 88.31 365 TYR A C 1
ATOM 3098 O O . TYR A 1 365 ? 0.932 6.450 -0.615 1.00 88.31 365 TYR A O 1
ATOM 3106 N N . ASP A 1 366 ? -0.142 8.113 0.442 1.00 90.44 366 ASP A N 1
ATOM 3107 C CA . ASP A 1 366 ? 0.722 8.080 1.627 1.00 90.44 366 ASP A CA 1
ATOM 3108 C C . ASP A 1 366 ? 0.634 6.736 2.360 1.00 90.44 366 ASP A C 1
ATOM 3110 O O . ASP A 1 366 ? 1.662 6.161 2.733 1.00 90.44 366 ASP A O 1
ATOM 3114 N N . ARG A 1 367 ? -0.578 6.183 2.515 1.00 91.44 367 ARG A N 1
ATOM 3115 C CA . ARG A 1 367 ? -0.788 4.852 3.109 1.00 91.44 367 ARG A CA 1
ATOM 3116 C C . ARG A 1 367 ? -0.121 3.743 2.288 1.00 91.44 367 ARG A C 1
ATOM 3118 O O . ARG A 1 367 ? 0.563 2.900 2.874 1.00 91.44 367 ARG A O 1
ATOM 3125 N N . LEU A 1 368 ? -0.239 3.768 0.957 1.00 87.94 368 LEU A N 1
ATOM 3126 C CA . LEU A 1 368 ? 0.464 2.835 0.063 1.00 87.94 368 LEU A CA 1
ATOM 3127 C C . LEU A 1 368 ? 1.994 2.991 0.138 1.00 87.94 368 LEU A C 1
ATOM 3129 O O . LEU A 1 368 ? 2.715 1.995 0.190 1.00 87.94 368 LEU A O 1
ATOM 3133 N N . ARG A 1 369 ? 2.515 4.222 0.206 1.00 85.94 369 ARG A N 1
ATOM 3134 C CA . ARG A 1 369 ? 3.959 4.495 0.339 1.00 85.94 369 ARG A CA 1
ATOM 3135 C C . ARG A 1 369 ? 4.514 3.954 1.661 1.00 85.94 369 ARG A C 1
ATOM 3137 O O . ARG A 1 369 ? 5.553 3.296 1.673 1.00 85.94 369 ARG A O 1
ATOM 3144 N N . GLN A 1 370 ? 3.802 4.170 2.767 1.00 88.31 370 GLN A N 1
ATOM 3145 C CA . GLN A 1 370 ? 4.162 3.635 4.086 1.00 88.31 370 GLN A CA 1
ATOM 3146 C C . GLN A 1 370 ? 4.114 2.098 4.123 1.00 88.31 370 GLN A C 1
ATOM 3148 O O . GLN A 1 370 ? 5.002 1.466 4.703 1.00 88.31 370 GLN A O 1
ATOM 3153 N N . GLN A 1 371 ? 3.114 1.488 3.475 1.00 87.25 371 GLN A N 1
ATOM 3154 C CA . GLN A 1 371 ? 3.025 0.037 3.283 1.00 87.25 371 GLN A CA 1
ATOM 3155 C C . GLN A 1 371 ? 4.243 -0.499 2.518 1.00 87.25 371 GLN A C 1
ATOM 3157 O O . GLN A 1 371 ? 4.883 -1.444 2.983 1.00 87.25 371 GLN A O 1
ATOM 3162 N N . GLN A 1 372 ? 4.612 0.143 1.406 1.00 81.31 372 GLN A N 1
ATOM 3163 C CA . GLN A 1 372 ? 5.761 -0.262 0.598 1.00 81.31 372 GLN A CA 1
ATOM 3164 C C . GLN A 1 372 ? 7.069 -0.213 1.398 1.00 81.31 372 GLN A C 1
ATOM 3166 O O . GLN A 1 372 ? 7.835 -1.173 1.366 1.00 81.31 372 GLN A O 1
ATOM 3171 N N . ILE A 1 373 ? 7.302 0.844 2.184 1.00 81.69 373 ILE A N 1
ATOM 3172 C CA . ILE A 1 373 ? 8.475 0.946 3.072 1.00 81.69 373 ILE A CA 1
ATOM 3173 C C . ILE A 1 373 ? 8.471 -0.187 4.113 1.00 81.69 373 ILE A C 1
ATOM 3175 O O . ILE A 1 373 ? 9.488 -0.851 4.315 1.00 81.69 373 ILE A O 1
ATOM 3179 N N . ARG A 1 374 ? 7.322 -0.466 4.745 1.00 80.75 374 ARG A N 1
ATOM 3180 C CA . ARG A 1 374 ? 7.181 -1.541 5.746 1.00 80.75 374 ARG A CA 1
ATOM 3181 C C . ARG A 1 374 ? 7.477 -2.934 5.172 1.00 80.75 374 ARG A C 1
ATOM 3183 O O . ARG A 1 374 ? 7.933 -3.799 5.923 1.00 80.75 374 ARG A O 1
ATOM 3190 N N . PHE A 1 375 ? 7.182 -3.178 3.896 1.00 74.44 375 PHE A N 1
ATOM 3191 C CA . PHE A 1 375 ? 7.344 -4.495 3.269 1.00 74.44 375 PHE A CA 1
ATOM 3192 C C . PHE A 1 375 ? 8.668 -4.648 2.509 1.00 74.44 375 PHE A C 1
ATOM 3194 O O . PHE A 1 375 ? 9.248 -5.730 2.545 1.00 74.44 375 PHE A O 1
ATOM 3201 N N . SER A 1 376 ? 9.216 -3.575 1.933 1.00 66.12 376 SER A N 1
ATOM 3202 C CA . SER A 1 376 ? 10.501 -3.600 1.216 1.00 66.12 376 SER A CA 1
ATOM 3203 C C . SER A 1 376 ? 11.708 -3.928 2.105 1.00 66.12 376 SER A C 1
ATOM 3205 O O . SER A 1 376 ? 12.742 -4.331 1.582 1.00 66.12 376 SER A O 1
ATOM 3207 N N . SER A 1 377 ? 11.606 -3.755 3.428 1.00 53.59 377 SER A N 1
ATOM 3208 C CA . SER A 1 377 ? 12.685 -4.052 4.388 1.00 53.59 377 SER A CA 1
ATOM 3209 C C . SER A 1 377 ? 12.554 -5.420 5.078 1.00 53.59 377 SER A C 1
ATOM 3211 O O . SER A 1 377 ? 13.247 -5.670 6.064 1.00 53.59 377 SER A O 1
ATOM 3213 N N . ARG A 1 378 ? 11.643 -6.300 4.636 1.00 59.66 378 ARG A N 1
ATOM 3214 C CA . ARG A 1 378 ? 11.389 -7.596 5.292 1.00 59.66 378 ARG A CA 1
ATOM 3215 C C . ARG A 1 378 ? 12.022 -8.766 4.541 1.00 59.66 378 ARG A C 1
ATOM 3217 O O . ARG A 1 378 ? 11.475 -9.237 3.548 1.00 59.66 378 ARG A O 1
ATOM 3224 N N . ASN A 1 379 ? 13.091 -9.319 5.114 1.00 68.50 379 ASN A N 1
ATOM 3225 C CA . ASN A 1 379 ? 13.541 -10.681 4.817 1.00 68.50 379 ASN A CA 1
ATOM 3226 C C . ASN A 1 379 ? 12.491 -11.672 5.342 1.00 68.50 379 ASN A C 1
ATOM 3228 O O . ASN A 1 379 ? 12.489 -12.032 6.519 1.00 68.50 379 ASN A O 1
ATOM 3232 N N . TYR A 1 380 ? 11.546 -12.053 4.486 1.00 77.94 380 TYR A N 1
ATOM 3233 C CA . TYR A 1 380 ? 10.429 -12.913 4.860 1.00 77.94 380 TYR A CA 1
ATOM 3234 C C . TYR A 1 380 ? 10.861 -14.387 4.948 1.00 77.94 380 TYR A C 1
ATOM 3236 O O . TYR A 1 380 ? 11.346 -14.968 3.976 1.00 77.94 380 TYR A O 1
ATOM 3244 N N . ASN A 1 381 ? 10.696 -14.992 6.128 1.00 84.50 381 ASN A N 1
ATOM 3245 C CA . ASN A 1 381 ? 11.125 -16.362 6.401 1.00 84.50 381 ASN A CA 1
ATOM 3246 C C . ASN A 1 381 ? 9.963 -17.359 6.267 1.00 84.50 381 ASN A C 1
ATOM 3248 O O . ASN A 1 381 ? 9.318 -17.716 7.250 1.00 84.50 381 ASN A O 1
ATOM 3252 N N . TYR A 1 382 ? 9.766 -17.852 5.045 1.00 82.62 382 TYR A N 1
ATOM 3253 C CA . TYR A 1 382 ? 8.778 -18.878 4.696 1.00 82.62 382 TYR A CA 1
ATOM 3254 C C . TYR A 1 382 ? 8.834 -20.152 5.563 1.00 82.62 382 TYR A C 1
ATOM 3256 O O . TYR A 1 382 ? 7.811 -20.797 5.758 1.00 82.62 382 TYR A O 1
ATOM 3264 N N . TYR A 1 383 ? 10.004 -20.549 6.079 1.00 82.19 383 TYR A N 1
ATOM 3265 C CA . TYR A 1 383 ? 10.130 -21.793 6.852 1.00 82.19 383 TYR A CA 1
ATOM 3266 C C . TYR A 1 383 ? 9.632 -21.663 8.295 1.00 82.19 383 TYR A C 1
ATOM 3268 O O . TYR A 1 383 ? 9.257 -22.666 8.895 1.00 82.19 383 TYR A O 1
ATOM 3276 N N . ASN A 1 384 ? 9.610 -20.442 8.839 1.00 82.88 384 ASN A N 1
ATOM 3277 C CA . ASN A 1 384 ? 9.159 -20.155 10.203 1.00 82.88 384 ASN A CA 1
ATOM 3278 C C . ASN A 1 384 ? 7.746 -19.545 10.253 1.00 82.88 384 ASN A C 1
ATOM 3280 O O . ASN A 1 384 ? 7.280 -19.157 11.320 1.00 82.88 384 ASN A O 1
ATOM 3284 N N . ASP A 1 385 ? 7.082 -19.397 9.106 1.00 85.25 385 ASP A N 1
ATOM 3285 C CA . ASP A 1 385 ? 5.735 -18.840 9.034 1.00 85.25 385 ASP A CA 1
ATOM 3286 C C . ASP A 1 385 ? 4.686 -19.974 9.080 1.00 85.25 385 ASP A C 1
ATOM 3288 O O . ASP A 1 385 ? 4.683 -20.841 8.194 1.00 85.25 385 ASP A O 1
ATOM 3292 N N . PRO A 1 386 ? 3.783 -19.974 10.083 1.00 85.25 386 PRO A N 1
ATOM 3293 C CA . PRO A 1 386 ? 2.741 -20.984 10.243 1.00 85.25 386 PRO A CA 1
ATOM 3294 C C . PRO A 1 386 ? 1.892 -21.261 9.006 1.00 85.25 386 PRO A C 1
ATOM 3296 O O . PRO A 1 386 ? 1.447 -22.395 8.817 1.00 85.25 386 PRO A O 1
ATOM 3299 N N . TYR A 1 387 ? 1.696 -20.283 8.118 1.00 87.12 387 TYR A N 1
ATOM 3300 C CA . TYR A 1 387 ? 0.871 -20.477 6.930 1.00 87.12 387 TYR A CA 1
ATOM 3301 C C . TYR A 1 387 ? 1.346 -21.652 6.049 1.00 87.12 387 TYR A C 1
ATOM 3303 O O . TYR A 1 387 ? 0.521 -22.328 5.423 1.00 87.12 387 TYR A O 1
ATOM 3311 N N . TYR A 1 388 ? 2.650 -21.937 5.987 1.00 87.25 388 TYR A N 1
ATOM 3312 C CA . TYR A 1 388 ? 3.165 -22.949 5.056 1.00 87.25 388 TYR A CA 1
ATOM 3313 C C . TYR A 1 388 ? 3.076 -24.381 5.580 1.00 87.25 388 TYR A C 1
ATOM 3315 O O . TYR A 1 388 ? 2.963 -25.295 4.765 1.00 87.25 388 TYR A O 1
ATOM 3323 N N . TYR A 1 389 ? 3.080 -24.580 6.902 1.00 84.75 389 TYR A N 1
ATOM 3324 C CA . TYR A 1 389 ? 2.993 -25.906 7.527 1.00 84.75 389 TYR A CA 1
ATOM 3325 C C . TYR A 1 389 ? 1.641 -26.208 8.191 1.00 84.75 389 TYR A C 1
ATOM 3327 O O . TYR A 1 389 ? 1.344 -27.379 8.425 1.00 84.75 389 TYR A O 1
ATOM 3335 N N . THR A 1 390 ? 0.790 -25.209 8.454 1.00 86.62 390 THR A N 1
ATOM 3336 C CA . THR A 1 390 ? -0.583 -25.446 8.929 1.00 86.62 390 THR A CA 1
ATOM 3337 C C . THR A 1 390 ? -1.477 -25.966 7.783 1.00 86.62 390 THR A C 1
ATOM 3339 O O . THR A 1 390 ? -1.521 -25.340 6.707 1.00 86.62 390 THR A O 1
ATOM 3342 N N . PRO A 1 391 ? -2.210 -27.083 7.983 1.00 86.62 391 PRO A N 1
ATOM 3343 C CA . PRO A 1 391 ? -3.142 -27.630 6.996 1.00 86.62 391 PRO A CA 1
ATOM 3344 C C . PRO A 1 391 ? -4.288 -26.658 6.691 1.00 86.62 391 PRO A C 1
ATOM 3346 O O . PRO A 1 391 ? -4.548 -25.720 7.444 1.00 86.62 391 PRO A O 1
ATOM 3349 N N . ALA A 1 392 ? -4.959 -26.850 5.553 1.00 89.81 392 ALA A N 1
ATOM 3350 C CA . ALA A 1 392 ? -6.143 -26.057 5.240 1.00 89.81 392 ALA A CA 1
ATOM 3351 C C . ALA A 1 392 ? -7.274 -26.396 6.222 1.00 89.81 392 ALA A C 1
ATOM 3353 O O . ALA A 1 392 ? -7.493 -27.559 6.532 1.00 89.81 392 ALA A O 1
ATOM 3354 N N . SER A 1 393 ? -7.975 -25.369 6.694 1.00 91.19 393 SER A N 1
ATOM 3355 C CA . SER A 1 393 ? -9.070 -25.475 7.668 1.00 91.19 393 SER A CA 1
ATOM 3356 C C . SER A 1 393 ? -10.340 -24.762 7.198 1.00 91.19 393 SER A C 1
ATOM 3358 O O . SER A 1 393 ? -11.371 -24.832 7.855 1.00 91.19 393 SER A O 1
ATOM 3360 N N . TYR A 1 394 ? -10.262 -24.025 6.087 1.00 93.06 394 TYR A N 1
ATOM 3361 C CA . TYR A 1 394 ? -11.361 -23.263 5.510 1.00 93.06 394 TYR A CA 1
ATOM 3362 C C . TYR A 1 394 ? -11.387 -23.415 3.992 1.00 93.06 394 TYR A C 1
ATOM 3364 O O . TYR A 1 394 ? -10.338 -23.400 3.344 1.00 93.06 394 TYR A O 1
ATOM 3372 N N . ARG A 1 395 ? -12.585 -23.450 3.410 1.00 94.25 395 ARG A N 1
ATOM 3373 C CA . ARG A 1 395 ? -12.816 -23.195 1.985 1.00 94.25 395 ARG A CA 1
ATOM 3374 C C . ARG A 1 395 ? -13.566 -21.880 1.777 1.00 94.25 395 ARG A C 1
ATOM 3376 O O . ARG A 1 395 ? -14.361 -21.476 2.622 1.00 94.25 395 ARG A O 1
ATOM 3383 N N . TYR A 1 396 ? -13.311 -21.224 0.652 1.00 94.38 396 TYR A N 1
ATOM 3384 C CA . TYR A 1 396 ? -13.952 -19.973 0.233 1.00 94.38 396 TYR A CA 1
ATOM 3385 C C . TYR A 1 396 ? -14.202 -19.979 -1.279 1.00 94.38 396 TYR A C 1
ATOM 3387 O O . TYR A 1 396 ? -13.572 -20.744 -2.012 1.00 94.38 396 TYR A O 1
ATOM 3395 N N . SER A 1 397 ? -15.128 -19.140 -1.749 1.00 93.06 397 SER A N 1
ATOM 3396 C CA . SER A 1 397 ? -15.523 -19.074 -3.162 1.00 93.06 397 SER A CA 1
ATOM 3397 C C . SER A 1 397 ? -15.062 -17.777 -3.823 1.00 93.06 397 SER A C 1
ATOM 3399 O O . SER A 1 397 ? -15.402 -16.683 -3.373 1.00 93.06 397 SER A O 1
ATOM 3401 N N . TYR A 1 398 ? -14.319 -17.899 -4.922 1.00 93.25 398 TYR A N 1
ATOM 3402 C CA . TYR A 1 398 ? -13.857 -16.784 -5.748 1.00 93.25 398 TYR A CA 1
ATOM 3403 C C . TYR A 1 398 ? -14.063 -17.117 -7.229 1.00 93.25 398 TYR A C 1
ATOM 3405 O O . TYR A 1 398 ? -13.704 -18.200 -7.686 1.00 93.25 398 TYR A O 1
ATOM 3413 N N . GLY A 1 399 ? -14.676 -16.208 -7.994 1.00 91.00 399 GLY A N 1
ATOM 3414 C CA . GLY A 1 399 ? -14.937 -16.424 -9.426 1.00 91.00 399 GLY A CA 1
ATOM 3415 C C . GLY A 1 399 ? -15.759 -17.687 -9.738 1.00 91.00 399 GLY A C 1
ATOM 3416 O O . GLY A 1 399 ? -15.541 -18.313 -10.771 1.00 91.00 399 GLY A O 1
ATOM 3417 N N . GLY A 1 400 ? -16.643 -18.107 -8.823 1.00 91.06 400 GLY A N 1
ATOM 3418 C CA . GLY A 1 400 ? -17.427 -19.344 -8.940 1.00 91.06 400 GLY A CA 1
ATOM 3419 C C . GLY A 1 400 ? -16.653 -20.638 -8.653 1.00 91.06 400 GLY A C 1
ATOM 3420 O O . GLY A 1 400 ? -17.216 -21.721 -8.791 1.00 91.06 400 GLY A O 1
ATOM 3421 N N . ARG A 1 401 ? -15.379 -20.553 -8.248 1.00 93.88 401 ARG A N 1
ATOM 3422 C CA . ARG A 1 401 ? -14.527 -21.701 -7.904 1.00 93.88 401 ARG A CA 1
ATOM 3423 C C . ARG A 1 401 ? -14.246 -21.734 -6.407 1.00 93.88 401 ARG A C 1
ATOM 3425 O O . ARG A 1 401 ? -14.064 -20.691 -5.779 1.00 93.88 401 ARG A O 1
ATOM 3432 N N . TRP A 1 402 ? -14.169 -22.940 -5.853 1.00 93.00 402 TRP A N 1
ATOM 3433 C CA . TRP A 1 402 ? -13.794 -23.156 -4.459 1.00 93.00 402 TRP A CA 1
ATOM 3434 C C . TRP A 1 402 ? -12.278 -23.251 -4.305 1.00 93.00 402 TRP A C 1
ATOM 3436 O O . TRP A 1 402 ? -11.605 -23.955 -5.056 1.00 93.00 402 TRP A O 1
ATOM 3446 N N . TYR A 1 403 ? -11.762 -22.562 -3.296 1.00 94.31 403 TYR A N 1
ATOM 3447 C CA . TYR A 1 403 ? -10.360 -22.553 -2.899 1.00 94.31 403 TYR A CA 1
ATOM 3448 C C . TYR A 1 403 ? -10.251 -22.922 -1.425 1.00 94.31 403 TYR A C 1
ATOM 3450 O O . TYR A 1 403 ? -11.176 -22.677 -0.653 1.00 94.31 403 TYR A O 1
ATOM 3458 N N . GLN A 1 404 ? -9.116 -23.491 -1.030 1.00 93.00 404 GLN A N 1
ATOM 3459 C CA . GLN A 1 404 ? -8.836 -23.869 0.352 1.00 93.00 404 GLN A CA 1
ATOM 3460 C C . GLN A 1 404 ? -7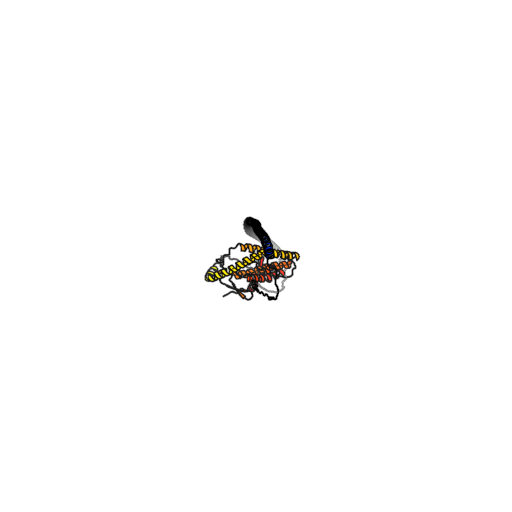.754 -22.968 0.951 1.00 93.00 404 GLN A C 1
ATOM 3462 O O . GLN A 1 404 ? -6.846 -22.514 0.255 1.00 93.00 404 GLN A O 1
ATOM 3467 N N . THR A 1 405 ? -7.842 -22.709 2.251 1.00 92.69 405 THR A N 1
ATOM 3468 C CA . THR A 1 405 ? -6.844 -21.966 3.022 1.00 92.69 405 THR A CA 1
ATOM 3469 C C . THR A 1 405 ? -6.867 -22.386 4.491 1.00 92.69 405 THR A C 1
ATOM 3471 O O . THR A 1 405 ? -7.781 -23.066 4.955 1.00 92.69 405 THR A O 1
ATOM 3474 N N . ASN A 1 406 ? -5.842 -22.003 5.239 1.00 91.12 406 ASN A N 1
ATOM 3475 C CA . ASN A 1 406 ? -5.810 -22.133 6.692 1.00 91.12 406 ASN A CA 1
ATOM 3476 C C . ASN A 1 406 ? -6.298 -20.836 7.361 1.00 91.12 406 ASN A C 1
ATOM 3478 O O . ASN A 1 406 ? -6.687 -19.868 6.701 1.00 91.12 406 ASN A O 1
ATOM 3482 N N . ARG A 1 407 ? -6.254 -20.805 8.695 1.00 91.25 407 ARG A N 1
ATOM 3483 C CA . ARG A 1 407 ? -6.605 -19.632 9.507 1.00 91.25 407 ARG A CA 1
ATOM 3484 C C . ARG A 1 407 ? -5.945 -18.331 9.039 1.00 91.25 407 ARG A C 1
ATOM 3486 O O . ARG A 1 407 ? -6.648 -17.336 8.922 1.00 91.25 407 ARG A O 1
ATOM 3493 N N . TYR A 1 408 ? -4.650 -18.336 8.729 1.00 92.25 408 TYR A N 1
ATOM 3494 C CA . TYR A 1 408 ? -3.897 -17.120 8.398 1.00 92.25 408 TYR A CA 1
ATOM 3495 C C . TYR A 1 408 ? -4.334 -16.503 7.062 1.00 92.25 408 TYR A C 1
ATOM 3497 O O . TYR A 1 408 ? -4.508 -15.288 6.975 1.00 92.25 408 TYR A O 1
ATOM 3505 N N . GLY A 1 409 ? -4.596 -17.326 6.041 1.00 92.19 409 GLY A N 1
ATOM 3506 C CA . GLY A 1 409 ? -5.171 -16.835 4.785 1.00 92.19 409 GLY A CA 1
ATOM 3507 C C . GLY A 1 409 ? -6.640 -16.415 4.931 1.00 92.19 409 GLY A C 1
ATOM 3508 O O . GLY A 1 409 ? -7.042 -15.393 4.380 1.00 92.19 409 GLY A O 1
ATOM 3509 N N . GLY A 1 410 ? -7.428 -17.119 5.752 1.00 94.06 410 GLY A N 1
ATOM 3510 C CA . GLY A 1 410 ? -8.787 -16.693 6.115 1.00 94.06 410 GLY A CA 1
ATOM 3511 C C . GLY A 1 410 ? -8.821 -15.345 6.852 1.00 94.06 410 GLY A C 1
ATOM 3512 O O . GLY A 1 410 ? -9.678 -14.503 6.575 1.00 94.06 410 GLY A O 1
ATOM 3513 N N . ASP A 1 411 ? -7.860 -15.099 7.741 1.00 92.88 411 ASP A N 1
ATOM 3514 C CA . ASP A 1 411 ? -7.689 -13.822 8.439 1.00 92.88 411 ASP A CA 1
ATOM 3515 C C . ASP A 1 411 ? -7.232 -12.709 7.484 1.00 92.88 411 ASP A C 1
ATOM 3517 O O . ASP A 1 411 ? -7.763 -11.599 7.562 1.00 92.88 411 ASP A O 1
ATOM 3521 N N . LEU A 1 412 ? -6.360 -13.003 6.509 1.00 94.12 412 LEU A N 1
ATOM 3522 C CA . LEU A 1 412 ? -6.015 -12.056 5.442 1.00 94.12 412 LEU A CA 1
ATOM 3523 C C . LEU A 1 412 ? -7.239 -11.675 4.592 1.00 94.12 412 LEU A C 1
ATOM 3525 O O . LEU A 1 412 ? -7.427 -10.497 4.288 1.00 94.12 412 LEU A O 1
ATOM 3529 N N . LEU A 1 413 ? -8.110 -12.631 4.251 1.00 95.88 413 LEU A N 1
ATOM 3530 C CA . LEU A 1 413 ? -9.358 -12.342 3.535 1.00 95.88 413 LEU A CA 1
ATOM 3531 C C . LEU A 1 413 ? -10.302 -11.451 4.354 1.00 95.88 413 LEU A C 1
ATOM 3533 O O . LEU A 1 413 ? -10.838 -10.469 3.838 1.00 95.88 413 LEU A O 1
ATOM 3537 N N . ARG A 1 414 ? -10.464 -11.735 5.653 1.00 94.56 414 ARG A N 1
ATOM 3538 C CA . ARG A 1 414 ? -11.234 -10.875 6.571 1.00 94.56 414 ARG A CA 1
ATOM 3539 C C . ARG A 1 414 ? -10.635 -9.468 6.665 1.00 94.56 414 ARG A C 1
ATOM 3541 O O . ARG A 1 414 ? -11.367 -8.477 6.728 1.00 94.56 414 ARG A O 1
ATOM 3548 N N . GLN A 1 415 ? -9.309 -9.372 6.671 1.00 94.75 415 GLN A N 1
ATOM 3549 C CA . GLN A 1 415 ? -8.565 -8.118 6.701 1.00 94.75 415 GLN A CA 1
ATOM 3550 C C . GLN A 1 415 ? -8.733 -7.321 5.396 1.00 94.75 415 GLN A C 1
ATOM 3552 O O . GLN A 1 415 ? -8.937 -6.108 5.473 1.00 94.75 415 GLN A O 1
ATOM 3557 N N . ALA A 1 416 ? -8.762 -7.984 4.233 1.00 96.62 416 ALA A N 1
ATOM 3558 C CA . ALA A 1 416 ? -9.027 -7.370 2.929 1.00 96.62 416 ALA A CA 1
ATOM 3559 C C . ALA A 1 416 ? -10.371 -6.626 2.919 1.00 96.62 416 ALA A C 1
ATOM 3561 O O . ALA A 1 416 ? -10.412 -5.426 2.643 1.00 96.62 416 ALA A O 1
ATOM 3562 N N . VAL A 1 417 ? -11.458 -7.303 3.318 1.00 97.12 417 VAL A N 1
ATOM 3563 C CA . VAL A 1 417 ? -12.803 -6.699 3.406 1.00 97.12 417 VAL A CA 1
ATOM 3564 C C . VAL A 1 417 ? -12.808 -5.495 4.357 1.00 97.12 417 VAL A C 1
ATOM 3566 O O . VAL A 1 417 ? -13.386 -4.457 4.040 1.00 97.12 417 VAL A O 1
ATOM 3569 N N . ASN A 1 418 ? -12.136 -5.590 5.509 1.00 95.50 418 ASN A N 1
ATOM 3570 C CA . ASN A 1 418 ? -12.096 -4.504 6.494 1.00 95.50 418 ASN A CA 1
ATOM 3571 C C . ASN A 1 418 ? -11.208 -3.316 6.085 1.00 95.50 418 ASN A C 1
ATOM 3573 O O . ASN A 1 418 ? -11.472 -2.187 6.507 1.00 95.50 418 ASN A O 1
ATOM 3577 N N . TYR A 1 419 ? -10.147 -3.517 5.300 1.00 96.12 419 TYR A N 1
ATOM 3578 C CA . TYR A 1 419 ? -9.427 -2.401 4.674 1.00 96.12 419 TYR A CA 1
ATOM 3579 C C . TYR A 1 419 ? -10.267 -1.758 3.577 1.00 96.12 419 TYR A C 1
ATOM 3581 O O . TYR A 1 419 ? -10.457 -0.545 3.615 1.00 96.12 419 TYR A O 1
ATOM 3589 N N . GLY A 1 420 ? -10.845 -2.568 2.688 1.00 97.31 420 GLY A N 1
ATOM 3590 C CA . GLY A 1 420 ? -11.750 -2.102 1.645 1.00 97.31 420 GLY A CA 1
ATOM 3591 C C . GLY A 1 420 ? -12.864 -1.231 2.211 1.00 97.31 420 GLY A C 1
ATOM 3592 O O . GLY A 1 420 ? -13.007 -0.086 1.801 1.00 97.31 420 GLY A O 1
ATOM 3593 N N . TYR A 1 421 ? -13.588 -1.721 3.223 1.00 97.69 421 TYR A N 1
ATOM 3594 C CA . TYR A 1 421 ? -14.672 -0.983 3.879 1.00 97.69 421 TYR A CA 1
ATOM 3595 C C . TYR A 1 421 ? -14.226 0.386 4.419 1.00 97.69 421 TYR A C 1
ATOM 3597 O O . TYR A 1 421 ? -14.913 1.382 4.201 1.00 97.69 421 TYR A O 1
ATOM 3605 N N . ARG A 1 422 ? -13.057 0.476 5.068 1.00 96.00 422 ARG A N 1
ATOM 3606 C CA . ARG A 1 422 ? -12.516 1.758 5.559 1.00 96.00 422 ARG A CA 1
ATOM 3607 C C . ARG A 1 422 ? -12.168 2.721 4.431 1.00 96.00 422 ARG A C 1
ATOM 3609 O O . ARG A 1 422 ? -12.486 3.903 4.528 1.00 96.00 422 ARG A O 1
ATOM 3616 N N . GLU A 1 423 ? -11.526 2.227 3.380 1.00 97.00 423 GLU A N 1
ATOM 3617 C CA . GLU A 1 423 ? -11.145 3.046 2.230 1.00 97.00 423 GLU A CA 1
ATOM 3618 C C . GLU A 1 423 ? -12.371 3.543 1.461 1.00 97.00 423 GLU A C 1
ATOM 3620 O O . GLU A 1 423 ? -12.488 4.742 1.212 1.00 97.00 423 GLU A O 1
ATOM 3625 N N . GLY A 1 424 ? -13.344 2.663 1.214 1.00 97.31 424 GLY A N 1
ATOM 3626 C CA . GLY A 1 424 ? -14.620 3.022 0.602 1.00 97.31 424 GLY A CA 1
ATOM 3627 C C . GLY A 1 424 ? -15.371 4.067 1.418 1.00 97.31 424 GLY A C 1
ATOM 3628 O O . GLY A 1 424 ? -15.818 5.069 0.870 1.00 97.31 424 GLY A O 1
ATOM 3629 N N . LEU A 1 425 ? -15.444 3.895 2.739 1.00 96.88 425 LEU A N 1
ATOM 3630 C CA . LEU A 1 425 ? -16.112 4.833 3.644 1.00 96.88 425 LEU A CA 1
ATOM 3631 C C . LEU A 1 425 ? -15.458 6.220 3.663 1.00 96.88 425 LEU A C 1
ATOM 3633 O O . LEU A 1 425 ? -16.162 7.222 3.789 1.00 96.88 425 LEU A O 1
ATOM 3637 N N . ASN A 1 426 ? -14.142 6.304 3.474 1.00 96.00 426 ASN A N 1
ATOM 3638 C CA . ASN A 1 426 ? -13.452 7.581 3.301 1.00 96.00 426 ASN A CA 1
ATOM 3639 C C . ASN A 1 426 ? -13.720 8.197 1.914 1.00 96.00 426 ASN A C 1
ATOM 3641 O O . ASN A 1 426 ? -14.058 9.379 1.846 1.00 96.00 426 ASN A O 1
ATOM 3645 N N . ALA A 1 427 ? -13.654 7.406 0.838 1.00 97.00 427 ALA A N 1
ATOM 3646 C CA . ALA A 1 427 ? -13.935 7.853 -0.530 1.00 97.00 427 ALA A CA 1
ATOM 3647 C C . ALA A 1 427 ? -15.385 8.348 -0.707 1.00 97.00 427 ALA A C 1
ATOM 3649 O O . ALA A 1 427 ? -15.616 9.437 -1.225 1.00 97.00 427 ALA A O 1
ATOM 3650 N N . GLY A 1 428 ? -16.373 7.600 -0.205 1.00 96.94 428 GLY A N 1
ATOM 3651 C CA . GLY A 1 428 ? -17.788 7.974 -0.285 1.00 96.94 428 GLY A CA 1
ATOM 3652 C C . GLY A 1 428 ? -18.102 9.249 0.499 1.00 96.94 428 GLY A C 1
ATOM 3653 O O . GLY A 1 428 ? -18.862 10.094 0.032 1.00 96.94 428 GLY A O 1
ATOM 3654 N N . ARG A 1 429 ? -17.464 9.445 1.664 1.00 96.62 429 ARG A N 1
ATOM 3655 C CA . ARG A 1 429 ? -17.551 10.711 2.414 1.00 96.62 429 ARG A CA 1
ATOM 3656 C C . ARG A 1 429 ? -16.951 11.879 1.638 1.00 96.62 429 ARG A C 1
ATOM 3658 O O . ARG A 1 429 ? -17.524 12.962 1.679 1.00 96.62 429 ARG A O 1
ATOM 3665 N N . ALA A 1 430 ? -15.822 11.668 0.966 1.00 96.88 430 ALA A N 1
ATOM 3666 C CA . ALA A 1 430 ? -15.156 12.694 0.176 1.00 96.88 430 ALA A CA 1
ATOM 3667 C C . ALA A 1 430 ? -16.005 13.118 -1.034 1.00 96.88 430 ALA A C 1
ATOM 3669 O O . ALA A 1 430 ? -16.280 14.305 -1.190 1.00 96.88 430 ALA A O 1
ATOM 3670 N N . ASP A 1 431 ? -16.524 12.161 -1.807 1.00 96.50 431 ASP A N 1
ATOM 3671 C CA . ASP A 1 431 ? -17.420 12.448 -2.935 1.00 96.50 431 ASP A CA 1
ATOM 3672 C C . ASP A 1 431 ? -18.700 13.169 -2.489 1.00 96.50 431 ASP A C 1
ATOM 3674 O O . ASP A 1 431 ? -19.107 14.147 -3.114 1.00 96.50 431 ASP A O 1
ATOM 3678 N N . ARG A 1 432 ? -19.281 12.768 -1.350 1.00 96.44 432 ARG A N 1
ATOM 3679 C CA . ARG A 1 432 ? -20.426 13.457 -0.736 1.00 96.44 432 ARG A CA 1
ATOM 3680 C C . ARG A 1 432 ? -20.101 14.894 -0.317 1.00 96.44 432 ARG A C 1
ATOM 3682 O O . ARG A 1 432 ? -20.939 15.773 -0.485 1.00 96.44 432 ARG A O 1
ATOM 3689 N N . MET A 1 433 ? -18.919 15.140 0.257 1.00 96.38 433 MET A N 1
ATOM 3690 C CA . MET A 1 433 ? -18.473 16.488 0.650 1.00 96.38 433 MET A CA 1
ATOM 3691 C C . MET A 1 433 ? -18.253 17.400 -0.560 1.00 96.38 433 MET A C 1
ATOM 3693 O O . MET A 1 433 ? -18.524 18.593 -0.468 1.00 96.38 433 MET A O 1
ATOM 3697 N N . ASP A 1 434 ? -17.813 16.841 -1.687 1.00 95.69 434 ASP A N 1
ATOM 3698 C CA . ASP A 1 434 ? -17.639 17.572 -2.947 1.00 95.69 434 ASP A CA 1
ATOM 3699 C C . ASP A 1 434 ? -18.948 17.710 -3.756 1.00 95.69 434 ASP A C 1
ATOM 3701 O O . ASP A 1 434 ? -18.931 18.246 -4.863 1.00 95.69 434 ASP A O 1
ATOM 3705 N N . GLY A 1 435 ? -20.084 17.217 -3.240 1.00 93.94 435 GLY A N 1
ATOM 3706 C CA . GLY A 1 435 ? -21.371 17.213 -3.948 1.00 93.94 435 GLY A CA 1
ATOM 3707 C C . GLY A 1 435 ? -21.384 16.339 -5.210 1.00 93.94 435 GLY A C 1
ATOM 3708 O O . GLY A 1 435 ? -22.254 16.499 -6.067 1.00 93.94 435 GLY A O 1
ATOM 3709 N N . TRP A 1 436 ? -20.409 15.440 -5.354 1.00 93.94 436 TRP A N 1
ATOM 3710 C CA . TRP A 1 436 ? -20.248 14.591 -6.527 1.00 93.94 436 TRP A CA 1
ATOM 3711 C C . TRP A 1 436 ? -21.252 13.435 -6.516 1.00 93.94 436 TRP A C 1
ATOM 3713 O O . TRP A 1 436 ? -21.696 13.000 -5.458 1.00 93.94 436 TRP A O 1
ATOM 3723 N N . ARG A 1 437 ? -21.594 12.900 -7.693 1.00 94.19 437 ARG A N 1
ATOM 3724 C CA . ARG A 1 437 ? -22.481 11.731 -7.810 1.00 94.19 437 ARG A CA 1
ATOM 3725 C C . ARG A 1 437 ? -21.830 10.468 -7.223 1.00 94.19 437 ARG A C 1
ATOM 3727 O O . ARG A 1 437 ? -20.625 10.276 -7.359 1.00 94.19 437 ARG A O 1
ATOM 3734 N N . SER A 1 438 ? -22.640 9.570 -6.663 1.00 93.50 438 SER A N 1
ATOM 3735 C CA . SER A 1 438 ? -22.195 8.254 -6.178 1.00 93.50 438 SER A CA 1
ATOM 3736 C C . SER A 1 438 ? -21.569 7.435 -7.314 1.00 93.50 438 SER A C 1
ATOM 3738 O O . SER A 1 438 ? -22.261 7.056 -8.260 1.00 93.50 438 SER A O 1
ATOM 3740 N N . ASP A 1 439 ? -20.258 7.192 -7.246 1.00 93.31 439 ASP A N 1
ATOM 3741 C CA . ASP A 1 439 ? -19.485 6.542 -8.312 1.00 93.31 439 ASP A CA 1
ATOM 3742 C C . ASP A 1 439 ? -18.220 5.858 -7.757 1.00 93.31 439 ASP A C 1
ATOM 3744 O O . ASP A 1 439 ? -17.081 6.212 -8.066 1.00 93.31 439 ASP A O 1
ATOM 3748 N N . TYR A 1 440 ? -18.425 4.851 -6.899 1.00 94.50 440 TYR A N 1
ATOM 3749 C CA . TYR A 1 440 ? -17.346 4.117 -6.220 1.00 94.50 440 TYR A CA 1
ATOM 3750 C C . TYR A 1 440 ? -16.336 3.450 -7.167 1.00 94.50 440 TYR A C 1
ATOM 3752 O O . TYR A 1 440 ? -15.209 3.170 -6.760 1.00 94.50 440 TYR A O 1
ATOM 3760 N N . ARG A 1 441 ? -16.738 3.171 -8.415 1.00 94.75 441 ARG A N 1
ATOM 3761 C CA . ARG A 1 441 ? -15.927 2.447 -9.405 1.00 94.75 441 ARG A CA 1
ATOM 3762 C C . ARG A 1 441 ? -14.794 3.301 -9.958 1.00 94.75 441 ARG A C 1
ATOM 3764 O O . ARG A 1 441 ? -13.722 2.763 -10.187 1.00 94.75 441 ARG A O 1
ATOM 3771 N N . ASN A 1 442 ? -15.022 4.609 -10.079 1.00 89.50 442 ASN A N 1
ATOM 3772 C CA . ASN A 1 442 ? -14.044 5.603 -10.528 1.00 89.50 442 ASN A CA 1
ATOM 3773 C C . ASN A 1 442 ? -13.103 6.089 -9.399 1.00 89.50 442 ASN A C 1
ATOM 3775 O O . ASN A 1 442 ? -12.433 7.118 -9.540 1.00 89.50 442 ASN A O 1
ATOM 3779 N N . SER A 1 443 ? -13.071 5.395 -8.253 1.00 91.31 443 SER A N 1
ATOM 3780 C CA . SER A 1 443 ? -12.109 5.654 -7.179 1.00 91.31 443 SER A CA 1
ATOM 3781 C C . SER A 1 443 ? -10.851 4.812 -7.381 1.00 91.31 443 SER A C 1
ATOM 3783 O O . SER A 1 443 ? -10.925 3.584 -7.415 1.00 91.31 443 SER A O 1
ATOM 3785 N N . TYR A 1 444 ? -9.677 5.448 -7.416 1.00 89.25 444 TYR A N 1
ATOM 3786 C CA . TYR A 1 444 ? -8.399 4.745 -7.580 1.00 89.25 444 TYR A CA 1
ATOM 3787 C C . TYR A 1 444 ? -8.185 3.628 -6.547 1.00 89.25 444 TYR A C 1
ATOM 3789 O O . TYR A 1 444 ? -7.642 2.578 -6.869 1.00 89.25 444 TYR A O 1
ATOM 3797 N N . ALA A 1 445 ? -8.635 3.821 -5.304 1.00 93.50 445 ALA A N 1
ATOM 3798 C CA . ALA A 1 445 ? -8.517 2.806 -4.259 1.00 93.50 445 ALA A CA 1
ATOM 3799 C C . ALA A 1 445 ? -9.372 1.552 -4.539 1.00 93.50 445 ALA A C 1
ATOM 3801 O O . ALA A 1 445 ? -8.995 0.453 -4.133 1.00 93.50 445 ALA A O 1
ATOM 3802 N N . TYR A 1 446 ? -10.484 1.691 -5.268 1.00 96.12 446 TYR A N 1
ATOM 3803 C CA . TYR A 1 446 ? -11.281 0.566 -5.763 1.00 96.12 446 TYR A CA 1
ATOM 3804 C C . TYR A 1 446 ? -10.626 -0.112 -6.976 1.00 96.12 446 TYR A C 1
ATOM 3806 O O . TYR A 1 446 ? -10.618 -1.342 -7.065 1.00 96.12 446 TYR A O 1
ATOM 3814 N N . GLU A 1 447 ? -10.062 0.668 -7.901 1.00 92.38 447 GLU A N 1
ATOM 3815 C CA . GLU A 1 447 ? -9.344 0.150 -9.073 1.00 92.38 447 GLU A CA 1
ATOM 3816 C C . GLU A 1 447 ? -8.094 -0.642 -8.664 1.00 92.38 447 GLU A C 1
ATOM 3818 O O . GLU A 1 447 ? -7.933 -1.796 -9.065 1.00 92.38 447 GLU A O 1
ATOM 3823 N N . ASP A 1 448 ? -7.251 -0.063 -7.810 1.00 91.50 448 ASP A N 1
ATOM 3824 C CA . ASP A 1 448 ? -6.029 -0.666 -7.276 1.00 91.50 448 ASP A CA 1
ATOM 3825 C C . ASP A 1 448 ? -6.342 -1.853 -6.350 1.00 91.50 448 ASP A C 1
ATOM 3827 O O . ASP A 1 448 ? -5.929 -2.983 -6.624 1.00 91.50 448 ASP A O 1
ATOM 3831 N N . ALA A 1 449 ? -7.126 -1.615 -5.292 1.00 95.06 449 ALA A N 1
ATOM 3832 C CA . ALA A 1 449 ? -7.547 -2.599 -4.291 1.00 95.06 449 ALA A CA 1
ATOM 3833 C C . ALA A 1 449 ? -6.414 -3.383 -3.584 1.00 95.06 449 ALA A C 1
ATOM 3835 O O . ALA A 1 449 ? -6.680 -4.410 -2.959 1.00 95.06 449 ALA A O 1
ATOM 3836 N N . ASN A 1 450 ? -5.166 -2.897 -3.643 1.00 92.00 450 ASN A N 1
ATOM 3837 C CA . ASN A 1 450 ? -3.982 -3.561 -3.081 1.00 92.00 450 ASN A CA 1
ATOM 3838 C C . ASN A 1 450 ? -3.644 -3.113 -1.645 1.00 92.00 450 ASN A C 1
ATOM 3840 O O . ASN A 1 450 ? -2.723 -3.654 -1.021 1.00 92.00 450 ASN A O 1
ATOM 3844 N N . TYR A 1 451 ? -4.341 -2.113 -1.092 1.00 94.06 451 TYR A N 1
ATOM 3845 C CA . TYR A 1 451 ? -4.029 -1.624 0.250 1.00 94.06 451 TYR A CA 1
ATOM 3846 C C . TYR A 1 451 ? -4.228 -2.718 1.311 1.00 94.06 451 TYR A C 1
ATOM 3848 O O . TYR A 1 451 ? -5.273 -3.368 1.386 1.00 94.06 451 TYR A O 1
ATOM 3856 N N . GLY A 1 452 ? -3.196 -2.929 2.128 1.00 92.25 452 GLY A N 1
ATOM 3857 C CA . GLY A 1 452 ? -3.091 -4.005 3.113 1.00 92.25 452 GLY A CA 1
ATOM 3858 C C . GLY A 1 452 ? -2.481 -5.316 2.599 1.00 92.25 452 GLY A C 1
ATOM 3859 O O . GLY A 1 452 ? -2.028 -6.108 3.426 1.00 92.25 452 GLY A O 1
ATOM 3860 N N . TYR A 1 453 ? -2.400 -5.538 1.282 1.00 92.88 453 TYR A N 1
ATOM 3861 C CA . TYR A 1 453 ? -1.830 -6.762 0.711 1.00 92.88 453 TYR A CA 1
ATOM 3862 C C . TYR A 1 453 ? -0.296 -6.740 0.723 1.00 92.88 453 TYR A C 1
ATOM 3864 O O . TYR A 1 453 ? 0.347 -5.752 0.364 1.00 92.88 453 TYR A O 1
ATOM 3872 N N . ASN A 1 454 ? 0.306 -7.844 1.160 1.00 85.38 454 ASN A N 1
ATOM 3873 C CA . ASN A 1 454 ? 1.749 -7.984 1.365 1.00 85.38 454 ASN A CA 1
ATOM 3874 C C . ASN A 1 454 ? 2.425 -8.958 0.382 1.00 85.38 454 ASN A C 1
ATOM 3876 O O . ASN A 1 454 ? 3.642 -9.122 0.466 1.00 85.38 454 ASN A O 1
ATOM 3880 N N . GLY A 1 455 ? 1.666 -9.572 -0.532 1.00 87.94 455 GLY A N 1
ATOM 3881 C CA . GLY A 1 455 ? 2.170 -10.569 -1.478 1.00 87.94 455 GLY A CA 1
ATOM 3882 C C . GLY A 1 455 ? 2.171 -12.015 -0.971 1.00 87.94 455 GLY A C 1
ATOM 3883 O O . GLY A 1 455 ? 2.821 -12.838 -1.611 1.00 87.94 455 GLY A O 1
ATOM 3884 N N . TYR A 1 456 ? 1.504 -12.311 0.154 1.00 89.81 456 TYR A N 1
ATOM 3885 C CA . TYR A 1 456 ? 1.519 -13.630 0.800 1.00 89.81 456 TYR A CA 1
ATOM 3886 C C . TYR A 1 456 ? 0.112 -14.171 1.132 1.00 89.81 456 TYR A C 1
ATOM 3888 O O . TYR A 1 456 ? -0.859 -13.423 1.237 1.00 89.81 456 TYR A O 1
ATOM 3896 N N . TYR A 1 457 ? 0.046 -15.480 1.380 1.00 90.94 457 TYR A N 1
ATOM 3897 C CA . TYR A 1 457 ? -1.067 -16.330 1.830 1.00 90.94 457 TYR A CA 1
ATOM 3898 C C . TYR A 1 457 ? -2.216 -16.566 0.843 1.00 90.94 457 TYR A C 1
ATOM 3900 O O . TYR A 1 457 ? -2.819 -17.636 0.859 1.00 90.94 457 TYR A O 1
ATOM 3908 N N . ILE A 1 458 ? -2.592 -15.579 0.039 1.00 92.56 458 ILE A N 1
ATOM 3909 C CA . ILE A 1 458 ? -3.765 -15.630 -0.846 1.00 92.56 458 ILE A CA 1
ATOM 3910 C C . ILE A 1 458 ? -3.391 -14.946 -2.160 1.00 92.56 458 ILE A C 1
ATOM 3912 O O . ILE A 1 458 ? -2.586 -14.021 -2.149 1.00 92.56 458 ILE A O 1
ATOM 3916 N N . ASP A 1 459 ? -3.959 -15.375 -3.290 1.00 92.50 459 ASP A N 1
ATOM 3917 C CA . ASP A 1 459 ? -3.672 -14.726 -4.569 1.00 92.50 459 ASP A CA 1
ATOM 3918 C C . ASP A 1 459 ? -4.131 -13.256 -4.579 1.00 92.50 459 ASP A C 1
ATOM 3920 O O . ASP A 1 459 ? -5.165 -12.895 -4.009 1.00 92.50 459 ASP A O 1
ATOM 3924 N N . GLN A 1 460 ? -3.388 -12.398 -5.279 1.00 92.62 460 GLN A N 1
ATOM 3925 C CA . GLN A 1 460 ? -3.698 -10.972 -5.372 1.00 92.62 460 GLN A CA 1
ATOM 3926 C C . GLN A 1 460 ? -5.099 -10.721 -5.953 1.00 92.62 460 GLN A C 1
ATOM 3928 O O . GLN A 1 460 ? -5.832 -9.872 -5.452 1.00 92.62 460 GLN A O 1
ATOM 3933 N N . GLY A 1 461 ? -5.527 -11.477 -6.971 1.00 94.12 461 GLY A N 1
ATOM 3934 C CA . GLY A 1 461 ? -6.864 -11.327 -7.551 1.00 94.12 461 GLY A CA 1
ATOM 3935 C C . GLY A 1 461 ? -7.974 -11.640 -6.544 1.00 94.12 461 GLY A C 1
ATOM 3936 O O . GLY A 1 461 ? -8.972 -10.917 -6.465 1.00 94.12 461 GLY A O 1
ATOM 3937 N N . GLN A 1 462 ? -7.758 -12.667 -5.717 1.00 95.62 462 GLN A N 1
ATOM 3938 C CA . GLN A 1 462 ? -8.656 -13.055 -4.629 1.00 95.62 462 GLN A CA 1
ATOM 3939 C C . GLN A 1 462 ? -8.712 -11.963 -3.553 1.00 95.62 462 GLN A C 1
ATOM 3941 O O . GLN A 1 462 ? -9.805 -11.500 -3.218 1.00 95.62 462 GLN A O 1
ATOM 3946 N N . TYR A 1 463 ? -7.558 -11.488 -3.062 1.00 96.56 463 TYR A N 1
ATOM 3947 C CA . TYR A 1 463 ? -7.492 -10.387 -2.092 1.00 96.56 463 TYR A CA 1
ATOM 3948 C C . TYR A 1 463 ? -8.234 -9.146 -2.605 1.00 96.56 463 TYR A C 1
ATOM 3950 O O . TYR A 1 463 ? -9.134 -8.634 -1.933 1.00 96.56 463 TYR A O 1
ATOM 3958 N N . ASN A 1 464 ? -7.910 -8.697 -3.820 1.00 96.69 464 ASN A N 1
ATOM 3959 C CA . ASN A 1 464 ? -8.447 -7.466 -4.393 1.00 96.69 464 ASN A CA 1
ATOM 3960 C C . ASN A 1 464 ? -9.962 -7.563 -4.635 1.00 96.69 464 ASN A C 1
ATOM 3962 O O . ASN A 1 464 ? -10.669 -6.562 -4.524 1.00 96.69 464 ASN A O 1
ATOM 3966 N N . TYR A 1 465 ? -10.500 -8.752 -4.926 1.00 97.44 465 TYR A N 1
ATOM 3967 C CA . TYR A 1 465 ? -11.947 -8.973 -4.979 1.00 97.44 465 TYR A CA 1
ATOM 3968 C C . TYR A 1 465 ? -12.614 -8.756 -3.617 1.00 97.44 465 TYR A C 1
ATOM 3970 O O . TYR A 1 465 ? -13.557 -7.969 -3.519 1.00 97.44 465 TYR A O 1
ATOM 3978 N N . TYR A 1 466 ? -12.111 -9.384 -2.552 1.00 97.62 466 TYR A N 1
ATOM 3979 C CA . TYR A 1 466 ? -12.688 -9.223 -1.214 1.00 97.62 466 TYR A CA 1
ATOM 3980 C C . TYR A 1 466 ? -12.495 -7.806 -0.654 1.00 97.62 466 TYR A C 1
ATOM 3982 O O . TYR A 1 466 ? -13.405 -7.267 -0.019 1.00 97.62 466 TYR A O 1
ATOM 3990 N N . PHE A 1 467 ? -11.378 -7.150 -0.974 1.00 98.25 467 PHE A N 1
ATOM 3991 C CA . PHE A 1 467 ? -11.194 -5.720 -0.729 1.00 98.25 467 PHE A CA 1
ATOM 3992 C C . PHE A 1 467 ? -12.298 -4.897 -1.408 1.00 98.25 467 PHE A C 1
ATOM 3994 O O . PHE A 1 467 ? -12.987 -4.127 -0.740 1.00 98.25 467 PHE A O 1
ATOM 4001 N N . ARG A 1 468 ? -12.546 -5.097 -2.710 1.00 98.06 468 ARG A N 1
ATOM 4002 C CA . ARG A 1 468 ? -13.603 -4.383 -3.456 1.00 98.06 468 ARG A CA 1
ATOM 4003 C C . ARG A 1 468 ? -15.008 -4.650 -2.904 1.00 98.06 468 ARG A C 1
ATOM 4005 O O . ARG A 1 468 ? -15.811 -3.720 -2.841 1.00 98.06 468 ARG A O 1
ATOM 4012 N N . GLN A 1 469 ? -15.289 -5.868 -2.430 1.00 97.50 469 GLN A N 1
ATOM 4013 C CA . GLN A 1 469 ? -16.543 -6.196 -1.734 1.00 97.50 469 GLN A CA 1
ATOM 4014 C C . GLN A 1 469 ? -16.727 -5.378 -0.447 1.00 97.50 469 GLN A C 1
ATOM 4016 O O . GLN A 1 469 ? -17.827 -4.880 -0.183 1.00 97.50 469 GLN A O 1
ATOM 4021 N N . GLY A 1 470 ? -15.664 -5.205 0.342 1.00 97.44 470 GLY A N 1
ATOM 4022 C CA . GLY A 1 470 ? -15.671 -4.290 1.483 1.00 97.44 470 GLY A CA 1
ATOM 4023 C C . GLY A 1 470 ? -15.853 -2.836 1.049 1.00 97.44 470 GLY A C 1
ATOM 4024 O O . GLY A 1 470 ? -16.717 -2.138 1.578 1.00 97.44 470 GLY A O 1
ATOM 4025 N N . PHE A 1 471 ? -15.085 -2.401 0.046 1.00 98.38 471 PHE A N 1
ATOM 4026 C CA . PHE A 1 471 ? -15.056 -1.025 -0.454 1.00 98.38 471 PHE A CA 1
ATOM 4027 C C . PHE A 1 471 ? -16.417 -0.535 -0.925 1.00 98.38 471 PHE A C 1
ATOM 4029 O O . PHE A 1 471 ? -16.845 0.530 -0.494 1.00 98.38 471 PHE A O 1
ATOM 4036 N N . GLN A 1 472 ? -17.129 -1.309 -1.746 1.00 97.81 472 GLN A N 1
ATOM 4037 C CA . GLN A 1 472 ? -18.457 -0.927 -2.235 1.00 97.81 472 GLN A CA 1
ATOM 4038 C C . GLN A 1 472 ? -19.425 -0.614 -1.079 1.00 97.81 472 GLN A C 1
ATOM 4040 O O . GLN A 1 472 ? -20.116 0.402 -1.102 1.00 97.81 472 GLN A O 1
ATOM 4045 N N . ARG A 1 473 ? -19.434 -1.461 -0.043 1.00 97.50 473 ARG A N 1
ATOM 4046 C CA . ARG A 1 473 ? -20.305 -1.316 1.135 1.00 97.50 473 ARG A CA 1
ATOM 4047 C C . ARG A 1 473 ? -19.885 -0.150 2.026 1.00 97.50 473 ARG A C 1
ATOM 4049 O O . ARG A 1 473 ? -20.732 0.599 2.499 1.00 97.50 473 ARG A O 1
ATOM 4056 N N . GLY A 1 474 ? -18.577 0.031 2.205 1.00 97.19 474 GLY A N 1
ATOM 4057 C CA . GLY A 1 474 ? -18.020 1.191 2.897 1.00 97.19 474 GLY A CA 1
ATOM 4058 C C . GLY A 1 474 ? -18.372 2.495 2.196 1.00 97.19 474 GLY A C 1
ATOM 4059 O O . GLY A 1 474 ? -18.791 3.442 2.851 1.00 97.19 474 GLY A O 1
ATOM 4060 N N . TYR A 1 475 ? -18.261 2.531 0.868 1.00 97.94 475 TYR A N 1
ATOM 4061 C CA . TYR A 1 475 ? -18.608 3.692 0.056 1.00 97.94 475 TYR A CA 1
ATOM 4062 C C . TYR A 1 475 ? -20.089 4.043 0.169 1.00 97.94 475 TYR A C 1
ATOM 4064 O O . TYR A 1 475 ? -20.400 5.209 0.385 1.00 97.94 475 TYR A O 1
ATOM 4072 N N . GLU A 1 476 ? -20.994 3.060 0.096 1.00 96.94 476 GLU A N 1
ATOM 4073 C CA . GLU A 1 476 ? -22.434 3.277 0.303 1.00 96.94 476 GLU A CA 1
ATOM 4074 C C . GLU A 1 476 ? -22.705 3.918 1.680 1.00 96.94 476 GLU A C 1
ATOM 4076 O O . GLU A 1 476 ? -23.354 4.963 1.764 1.00 96.94 476 GLU A O 1
ATOM 4081 N N . ASP A 1 477 ? -22.120 3.369 2.749 1.00 96.69 477 ASP A N 1
ATOM 4082 C CA . ASP A 1 477 ? -22.231 3.917 4.108 1.00 96.69 477 ASP A CA 1
ATOM 4083 C C . ASP A 1 477 ? -21.631 5.335 4.225 1.00 96.69 477 ASP A C 1
ATOM 4085 O O . ASP A 1 477 ? -22.268 6.256 4.747 1.00 96.69 477 ASP A O 1
ATOM 4089 N N . GLY A 1 478 ? -20.438 5.564 3.673 1.00 95.81 478 GLY A N 1
ATOM 4090 C CA . GLY A 1 478 ? -19.774 6.869 3.678 1.00 95.81 478 GLY A CA 1
ATOM 4091 C C . GLY A 1 478 ? -20.543 7.947 2.905 1.00 95.81 478 GLY A C 1
ATOM 4092 O O . GLY A 1 478 ? -20.738 9.058 3.416 1.00 95.81 478 GLY A O 1
ATOM 4093 N N . TYR A 1 479 ? -21.016 7.604 1.707 1.00 97.06 479 TYR A N 1
ATOM 4094 C CA . TYR A 1 479 ? -21.712 8.500 0.784 1.00 97.06 479 TYR A CA 1
ATOM 4095 C C . TYR A 1 479 ? -23.120 8.859 1.268 1.00 97.06 479 TYR A C 1
ATOM 4097 O O . TYR A 1 479 ? -23.504 10.025 1.224 1.00 97.06 479 TYR A O 1
ATOM 4105 N N . TYR A 1 480 ? -23.881 7.907 1.813 1.00 96.25 480 TYR A N 1
ATOM 4106 C CA . TYR A 1 480 ? -25.202 8.207 2.381 1.00 96.25 480 TYR A CA 1
ATOM 4107 C C . TYR A 1 480 ? -25.156 8.656 3.850 1.00 96.25 480 TYR A C 1
ATOM 4109 O O . TYR A 1 480 ? -26.188 9.042 4.398 1.00 96.25 480 TYR A O 1
ATOM 4117 N N . GLY A 1 481 ? -23.982 8.629 4.494 1.00 91.69 481 GLY A N 1
ATOM 4118 C CA . GLY A 1 481 ? -23.818 9.001 5.904 1.00 91.69 481 GLY A CA 1
ATOM 4119 C C . GLY A 1 481 ? -24.457 8.006 6.876 1.00 91.69 481 GLY A C 1
ATOM 4120 O O . GLY A 1 481 ? -24.933 8.405 7.936 1.00 91.69 481 GLY A O 1
ATOM 4121 N N . ARG A 1 482 ? -24.491 6.727 6.497 1.00 91.62 482 ARG A N 1
ATOM 4122 C CA . ARG A 1 482 ? -25.141 5.625 7.217 1.00 91.62 482 ARG A CA 1
ATOM 4123 C C . ARG A 1 482 ? -24.092 4.613 7.692 1.00 91.62 482 ARG A C 1
ATOM 4125 O O . ARG A 1 482 ? -22.912 4.735 7.381 1.00 91.62 482 ARG A O 1
ATOM 4132 N N . TYR A 1 483 ? -24.535 3.644 8.485 1.00 89.00 483 TYR A N 1
ATOM 4133 C CA . TYR A 1 483 ? -23.724 2.536 9.001 1.00 89.00 483 TYR A CA 1
ATOM 4134 C C . TYR A 1 483 ? -24.534 1.237 8.893 1.00 89.00 483 TYR A C 1
ATOM 4136 O O . TYR A 1 483 ? -24.890 0.611 9.888 1.00 89.00 483 TYR A O 1
ATOM 4144 N N . ARG A 1 484 ? -24.943 0.903 7.666 1.00 90.81 484 ARG A N 1
ATOM 4145 C CA . ARG A 1 484 ? -25.746 -0.277 7.331 1.00 90.81 484 ARG A CA 1
ATOM 4146 C C . ARG A 1 484 ? -24.896 -1.541 7.293 1.00 90.81 484 ARG A C 1
ATOM 4148 O O . ARG A 1 484 ? -25.382 -2.605 7.671 1.00 90.81 484 ARG A O 1
ATOM 4155 N N . TYR A 1 485 ? -23.660 -1.444 6.807 1.00 90.88 485 TYR A N 1
ATOM 4156 C CA . TYR A 1 485 ? -22.791 -2.599 6.590 1.00 90.88 485 TYR A CA 1
ATOM 4157 C C . TYR A 1 485 ? -21.647 -2.688 7.590 1.00 90.88 485 TYR A C 1
ATOM 4159 O O . TYR A 1 485 ? -21.135 -3.785 7.811 1.00 90.88 485 TYR A O 1
ATOM 4167 N N . GLY A 1 486 ? -21.245 -1.577 8.200 1.00 89.75 486 GLY A N 1
ATOM 4168 C CA . GLY A 1 486 ? -20.233 -1.565 9.250 1.00 89.75 486 GLY A CA 1
ATOM 4169 C C . GLY A 1 486 ? -20.626 -0.773 10.483 1.00 89.75 486 GLY A C 1
ATOM 4170 O O . GLY A 1 486 ? -21.724 -0.246 10.600 1.00 89.75 486 GLY A O 1
ATOM 4171 N N . HIS A 1 487 ? -19.691 -0.692 11.420 1.00 85.50 487 HIS A N 1
ATOM 4172 C CA . HIS A 1 487 ? -19.828 0.054 12.661 1.00 85.50 487 HIS A CA 1
ATOM 4173 C C . HIS A 1 487 ? -18.542 0.830 12.961 1.00 85.50 487 HIS A C 1
ATOM 4175 O O . HIS A 1 487 ? -17.499 0.628 12.328 1.00 85.50 487 HIS A O 1
ATOM 4181 N N . ARG A 1 488 ? -18.613 1.715 13.957 1.00 86.50 488 ARG A N 1
ATOM 4182 C CA . ARG A 1 488 ? -17.434 2.300 14.598 1.00 86.50 488 ARG A CA 1
ATOM 4183 C C . ARG A 1 488 ? -17.111 1.496 15.859 1.00 86.50 488 ARG A C 1
ATOM 4185 O O . ARG A 1 488 ? -18.016 1.186 16.632 1.00 86.50 488 ARG A O 1
ATOM 4192 N N . GLY A 1 489 ? -15.857 1.106 16.040 1.00 75.06 489 GLY A N 1
ATOM 4193 C CA . GLY A 1 489 ? -15.350 0.477 17.256 1.00 75.06 489 GLY A CA 1
ATOM 4194 C C . GLY A 1 489 ? -15.140 1.492 18.381 1.00 75.06 489 GLY A C 1
ATOM 4195 O O . GLY A 1 489 ? -15.116 2.705 18.156 1.00 75.06 489 GLY A O 1
ATOM 4196 N N . SER A 1 490 ? -14.960 0.991 19.604 1.00 70.81 490 SER A N 1
ATOM 4197 C CA . SER A 1 490 ? -14.606 1.797 20.784 1.00 70.81 490 SER A CA 1
ATOM 4198 C C . SER A 1 490 ? -13.210 2.427 20.687 1.00 70.81 490 SER A C 1
ATOM 4200 O O . SER A 1 490 ? -12.955 3.459 21.297 1.00 70.81 490 SER A O 1
ATOM 4202 N N . ASP A 1 491 ? -12.334 1.851 19.864 1.00 70.44 491 ASP A N 1
ATOM 4203 C CA . ASP A 1 491 ? -11.034 2.391 19.449 1.00 70.44 491 ASP A CA 1
ATOM 4204 C C . ASP A 1 491 ? -11.143 3.503 18.382 1.00 70.44 491 ASP A C 1
ATOM 4206 O O . ASP A 1 491 ? -10.138 4.058 17.939 1.00 70.44 491 ASP A O 1
ATOM 4210 N N . GLY A 1 492 ? -12.362 3.824 17.943 1.00 70.69 492 GLY A N 1
ATOM 4211 C CA . GLY A 1 492 ? -12.649 4.822 16.921 1.00 70.69 492 GLY A CA 1
ATOM 4212 C C . GLY A 1 492 ? -12.453 4.347 15.478 1.00 70.69 492 GLY A C 1
ATOM 4213 O O . GLY A 1 492 ? -12.817 5.110 14.575 1.00 70.69 492 GLY A O 1
ATOM 4214 N N . ASN A 1 493 ? -11.942 3.130 15.252 1.00 76.62 493 ASN A N 1
ATOM 4215 C CA . ASN A 1 493 ? -11.785 2.540 13.922 1.00 76.62 493 ASN A CA 1
ATOM 4216 C C . ASN A 1 493 ? -13.140 2.136 13.331 1.00 76.62 493 ASN A C 1
ATOM 4218 O O . ASN A 1 493 ? -14.104 1.891 14.049 1.00 76.62 493 ASN A O 1
ATOM 4222 N N . TYR A 1 494 ? -13.214 2.036 12.005 1.00 83.31 494 TYR A N 1
ATOM 4223 C CA . TYR A 1 494 ? -14.396 1.522 11.314 1.00 83.31 494 TYR A CA 1
ATOM 4224 C C . TYR A 1 494 ? -14.134 0.100 10.816 1.00 83.31 494 TYR A C 1
ATOM 4226 O O . TYR A 1 494 ? -13.071 -0.170 10.255 1.00 83.31 494 TYR A O 1
ATOM 4234 N N . ALA A 1 495 ? -15.098 -0.793 11.008 1.00 83.75 495 ALA A N 1
ATOM 4235 C CA . ALA A 1 495 ? -15.034 -2.187 10.579 1.00 83.75 495 ALA A CA 1
ATOM 4236 C C . ALA A 1 495 ? -16.386 -2.616 10.003 1.00 83.75 495 ALA A C 1
ATOM 4238 O O . ALA A 1 495 ? -17.417 -2.018 10.319 1.00 83.75 495 ALA A O 1
ATOM 4239 N N . ILE A 1 496 ? -16.387 -3.642 9.156 1.00 87.19 496 ILE A N 1
ATOM 4240 C CA . ILE A 1 496 ? -17.627 -4.211 8.624 1.00 87.19 496 ILE A CA 1
ATOM 4241 C C . ILE A 1 496 ? -18.280 -5.116 9.687 1.00 87.19 496 ILE A C 1
ATOM 4243 O O . ILE A 1 496 ? -17.581 -5.752 10.477 1.00 87.19 496 ILE A O 1
ATOM 4247 N N . LEU A 1 497 ? -19.612 -5.182 9.733 1.00 82.88 497 LEU A N 1
ATOM 4248 C CA . LEU A 1 497 ? -20.343 -5.993 10.713 1.00 82.88 497 LEU A CA 1
ATOM 4249 C C . LEU A 1 497 ? -19.993 -7.479 10.549 1.00 82.88 497 LEU A C 1
ATOM 4251 O O . LEU A 1 497 ? -19.960 -7.993 9.431 1.00 82.88 497 LEU A O 1
ATOM 4255 N N . ALA A 1 498 ? -19.789 -8.189 11.661 1.00 77.56 498 ALA A N 1
ATOM 4256 C CA . ALA A 1 498 ? -19.292 -9.569 11.656 1.00 77.56 498 ALA A CA 1
ATOM 4257 C C . ALA A 1 498 ? -20.157 -10.546 10.831 1.00 77.56 498 ALA A C 1
ATOM 4259 O O . ALA A 1 498 ? -19.616 -11.370 10.097 1.00 77.56 498 ALA A O 1
ATOM 4260 N N . GLY A 1 499 ? -21.490 -10.418 10.877 1.00 70.56 499 GLY A N 1
ATOM 4261 C CA . GLY A 1 499 ? -22.389 -11.231 10.045 1.00 70.56 499 GLY A CA 1
ATOM 4262 C C . GLY A 1 499 ? -22.231 -10.956 8.543 1.00 70.56 499 GLY A C 1
ATOM 4263 O O . GLY A 1 499 ? -22.235 -11.878 7.733 1.00 70.56 499 GLY A O 1
ATOM 4264 N N . ILE A 1 500 ? -21.995 -9.698 8.163 1.00 81.00 500 ILE A N 1
ATOM 4265 C CA . ILE A 1 500 ? -21.763 -9.300 6.767 1.00 81.00 500 ILE A CA 1
ATOM 4266 C C . ILE A 1 500 ? -20.365 -9.730 6.311 1.00 81.00 500 ILE A C 1
ATOM 4268 O O . ILE A 1 500 ? -20.208 -10.185 5.181 1.00 81.00 500 ILE A O 1
ATOM 4272 N N . LEU A 1 501 ? -19.362 -9.670 7.193 1.00 83.00 501 LEU A N 1
ATOM 4273 C CA . LEU A 1 501 ? -18.030 -10.226 6.949 1.00 83.00 501 LEU A CA 1
ATOM 4274 C C . LEU A 1 501 ? -18.099 -11.731 6.651 1.00 83.00 501 LEU A C 1
ATOM 4276 O O . LEU A 1 501 ? -17.478 -12.192 5.694 1.00 83.00 501 LEU A O 1
ATOM 4280 N N . ALA A 1 502 ? -18.877 -12.479 7.439 1.00 79.31 502 ALA A N 1
ATOM 4281 C CA . ALA A 1 502 ? -19.087 -13.909 7.238 1.00 79.31 502 ALA A CA 1
ATOM 4282 C C . ALA A 1 502 ? -19.759 -14.207 5.887 1.00 79.31 502 ALA A C 1
ATOM 4284 O O . ALA A 1 502 ? -19.272 -15.066 5.155 1.00 79.31 502 ALA A O 1
ATOM 4285 N N . VAL A 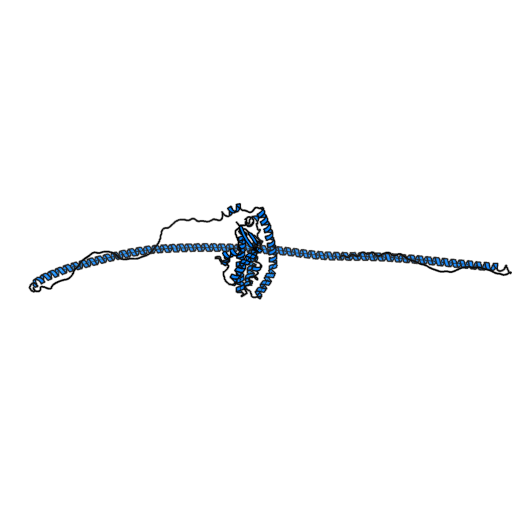1 503 ? -20.801 -13.452 5.514 1.00 85.56 503 VAL A N 1
ATOM 4286 C CA . VAL A 1 503 ? -21.480 -13.583 4.209 1.00 85.56 503 VAL A CA 1
ATOM 4287 C C . VAL A 1 503 ? -20.564 -13.216 3.036 1.00 85.56 503 VAL A C 1
ATOM 4289 O O . VAL A 1 503 ? -20.584 -13.902 2.019 1.00 85.56 503 VAL A O 1
ATOM 4292 N N . ILE A 1 504 ? -19.752 -12.158 3.154 1.00 80.81 504 ILE A N 1
ATOM 4293 C CA . ILE A 1 504 ? -18.851 -11.728 2.074 1.00 80.81 504 ILE A CA 1
ATOM 4294 C C . ILE A 1 504 ? -17.754 -12.755 1.832 1.00 80.81 504 ILE A C 1
ATOM 4296 O O . ILE A 1 504 ? -17.548 -13.133 0.684 1.00 80.81 504 ILE A O 1
ATOM 4300 N N . VAL A 1 505 ? -17.022 -13.164 2.875 1.00 86.31 505 VAL A N 1
ATOM 4301 C CA . VAL A 1 505 ? -15.877 -14.067 2.686 1.00 86.31 505 VAL A CA 1
ATOM 4302 C C . VAL A 1 505 ? -16.348 -15.507 2.461 1.00 86.31 505 VAL A C 1
ATOM 4304 O O . VAL A 1 505 ? -15.734 -16.236 1.684 1.00 86.31 505 VAL A O 1
ATOM 4307 N N . GLY A 1 506 ? -17.452 -15.912 3.097 1.00 86.62 506 GLY A N 1
ATOM 4308 C CA . GLY A 1 506 ? -18.041 -17.238 2.920 1.00 86.62 506 GLY A CA 1
ATOM 4309 C C . GLY A 1 506 ? -17.130 -18.374 3.389 1.00 86.62 506 GLY A C 1
ATOM 4310 O O . GLY A 1 506 ? -17.148 -19.442 2.783 1.00 86.62 506 GLY A O 1
ATOM 4311 N N . LEU A 1 507 ? -16.306 -18.139 4.423 1.00 89.56 507 LEU A N 1
ATOM 4312 C CA . LEU A 1 507 ? -15.400 -19.158 4.965 1.00 89.56 507 LEU A CA 1
ATOM 4313 C C . LEU A 1 507 ? -16.210 -20.286 5.598 1.00 89.56 507 LEU A C 1
ATOM 4315 O O . LEU A 1 507 ? -16.792 -20.118 6.669 1.00 89.56 507 LEU A O 1
ATOM 4319 N N . GLN A 1 508 ? -16.204 -21.436 4.940 1.00 90.12 508 GLN A N 1
ATOM 4320 C CA . GLN A 1 508 ? -16.759 -22.680 5.455 1.00 90.12 508 GLN A CA 1
ATOM 4321 C C . GLN A 1 508 ? -15.610 -23.501 6.029 1.00 90.12 508 GLN A C 1
ATOM 4323 O O . GLN A 1 508 ? -14.560 -23.591 5.394 1.00 90.12 508 GLN A O 1
ATOM 4328 N N . LEU A 1 509 ? -15.790 -24.073 7.219 1.00 87.81 509 LEU A N 1
ATOM 4329 C CA . LEU A 1 509 ? -14.842 -25.047 7.760 1.00 87.81 509 LEU A CA 1
ATOM 4330 C C . LEU A 1 509 ? -14.752 -26.257 6.815 1.00 87.81 509 LEU A C 1
ATOM 4332 O O . LEU A 1 509 ? -15.694 -26.554 6.077 1.00 87.81 509 LEU A O 1
ATOM 4336 N N . ILE A 1 510 ? -13.583 -26.889 6.796 1.00 87.88 510 ILE A N 1
ATOM 4337 C CA . ILE A 1 510 ? -13.360 -28.180 6.146 1.00 87.88 510 ILE A CA 1
ATOM 4338 C C . ILE A 1 510 ? -13.165 -29.180 7.282 1.00 87.88 510 ILE A C 1
ATOM 4340 O O . ILE A 1 510 ? -12.347 -28.908 8.165 1.00 87.88 510 ILE A O 1
ATOM 4344 N N . ASP A 1 511 ? -13.939 -30.261 7.251 1.00 63.50 511 ASP A N 1
ATOM 4345 C CA . ASP A 1 511 ? -13.867 -31.377 8.201 1.00 63.50 511 ASP A CA 1
ATOM 4346 C C . ASP A 1 511 ? -12.659 -32.295 7.921 1.00 63.50 511 ASP A C 1
ATOM 4348 O O . ASP A 1 511 ? -12.314 -32.463 6.723 1.00 63.50 511 ASP A O 1
#

Radius of gyration: 74.28 Å; Cα contacts (8 Å, |Δi|>4): 292; chains: 1; bounding box: 167×62×266 Å

Mean predicted aligned error: 22.39 Å

Solvent-accessible surface area (backbone atoms only — not comparable to full-atom values): 29983 Å² total; per-residue (Å²): 138,91,87,82,91,78,90,87,85,81,87,86,80,90,86,87,88,87,86,85,85,89,88,83,88,86,87,90,79,90,80,89,87,88,87,85,88,82,84,77,62,66,69,54,55,56,52,54,52,50,50,53,53,50,50,53,50,52,49,51,52,50,50,55,52,51,48,56,51,52,52,50,54,50,53,51,53,52,53,50,53,52,49,53,52,52,52,52,51,50,52,50,53,50,52,52,52,52,49,52,54,51,51,55,54,50,50,56,51,51,50,53,52,52,50,50,51,51,52,53,52,49,52,52,51,51,49,54,51,52,51,51,51,50,52,52,52,52,50,54,51,52,50,49,57,49,51,52,54,50,51,51,54,51,51,50,50,51,50,53,52,52,52,50,54,52,51,51,52,53,52,51,51,52,52,52,52,52,51,54,48,53,53,48,53,52,50,52,52,51,52,48,52,52,52,50,52,51,51,52,52,52,52,50,56,52,51,51,50,57,49,49,53,50,52,52,49,53,51,50,50,52,51,49,52,51,50,50,51,50,52,50,49,52,52,49,48,50,51,46,53,62,48,46,79,74,49,86,82,69,73,82,86,86,80,89,82,87,78,91,86,79,90,81,80,88,81,85,90,81,87,91,85,86,82,90,79,90,85,87,87,92,89,86,84,88,85,83,87,86,89,88,83,76,97,71,66,66,68,64,64,64,54,64,83,58,51,47,55,67,69,61,23,52,50,50,48,53,56,42,49,56,50,26,50,51,46,58,51,48,51,53,54,50,57,73,56,38,65,64,54,52,52,53,54,51,49,54,27,56,76,70,61,26,59,41,43,46,53,50,52,54,53,50,52,52,53,50,51,54,49,49,58,66,53,76,75,54,88,78,58,66,90,80,38,64,74,44,36,51,52,69,43,28,33,32,70,56,96,92,40,81,47,75,30,26,70,63,33,53,47,50,46,56,48,22,23,32,42,19,18,45,52,18,25,51,50,18,34,16,32,46,74,48,70,46,78,96,56,69,76,83,32,67,68,52,67,64,26,54,72,91,66,84,54,65,83,57,57,67,71,58,43,27,48,39,9,35,60,18,15,57,47,17,18,54,20,25,43,73,72,50,66,85,51,31,50,72,46,96,88,68,49,59,41,55,35,67,72,55,49,47,64,71,55,45,73,38,77,56,134

Sequence (511 aa):
MKFSPRQQTLWSVALGAALALGMGAAATAQDRDDREDKEQSDNKARADQRRQQAEARQEQARQQQAQRQGERQQVERGNDAQRQQMEARRSAVQQQAAQQQAAQQQERRQEQQREQGMRQQNSQREQIQREQAARQQAARQNERQQLERRNDIQREQAARQQAARQGERQQLQRRNEDQQRALRQQNEARQNAQREQLQRQQAARQGERQQLERRDEDRQRALRQQNEARQNAQREQLQRQQAARQGERIREQRRDGDLRQQAARDDAASQQLQRQASGQPARVMGGNQPGRRDDRRDDDRRNEQNRLSREVQERRIREERQRAERFQQEERRRYSNRNDWEQRYARQLRDQRRNSQYRYQQQYYDRLRQQQIRFSSRNYNYYNDPYYYTPASYRYSYGGRWYQTNRYGGDLLRQAVNYGYREGLNAGRADRMDGWRSDYRNSYAYEDANYGYNGYYIDQGQYNYYFRQGFQRGYEDGYYGRYRYGHRGSDGNYAILAGILAVIVGLQLID

pLDDT: mean 74.01, std 21.23, range [26.28, 98.38]